Protein AF-A0A812REF0-F1 (afdb_monomer_lite)

Foldseek 3Di:
DDDDDDDDDDDPPPPPCPWDWDKDWDQPPPPPDDDDDDDDDDDDDPDDDDTFTDTFTEFEFEPPDDQDFLVVDDVVVLVVQVVQCVVLPFDQPCAPHPLAHHSSVVVCCVQPVQQWAWEQRVNSAIAIEGEKEFEFEWEQAPNFIWTKFFQWKAFLVRDIDGDGGGQMDIWHFQDPDSCSYYNDPPQPSQDQPRPRTDHPVVCVLVSCRRAVVARSVLCVVQKDWPVVPWDWDKDWQDQDPNRGPHGYIYIYTYTYIYGNDQPDPSNVSCPGPNQDKHKYWYNQDDPVCSPPPDGGRHPTMMTIMTIGGPVVCCVVVCPPPPPPPDDDDDDDDDDDDDDDDDDDPPPDRDDADPQPPLLVVLLPPPPDDDDDDDDDDDDDDPDPVVCVSCVVPDQPVVLVVVCVVCLQPLPCAVVNLSVSVSSDSVLSVLVHPPQQADPVRDRSRVVSRVVVVVSLLVSLVSHVVPQSVQCVPQNAAPVRHRDDPVCVVVCVCVVTRDPDPDDDDDDDDDDDDVPPPDPPPDD

pLDDT: mean 76.25, std 24.51, range [21.83, 98.5]

Radius of gyration: 28.94 Å; chains: 1; bounding box: 82×96×72 Å

Secondary structure (DSSP, 8-state):
--------------------EEEEEE--TTS-------------PPPP-PPEEEEEEEEEEP-SS----GGGS-HHHHHHHHHHHHHTT---TTTTSTTPPPHHHHHHHHHTS---EEE-TTSS--EEEEEEEEEEEEEEETTEEEEEEEEEEEETTS-EEEEEEPPEEEPPB--SSS--EES-TTS-TT-TT-TTB--HHHHHHHHHHHHH---HHHHGGGEEE-GGG-EEEEEEEEE-TTSTT-EEEEEEEEEEEEES-TTSGGGGGGTTTTT--EEEEETT--TTGGGSSSPPPTT-EEEEEEEEEHHHHHHHH------------------PPPP-----TTS---PPS---HHHHHHHHTTS--------------S-HHHHHHHTT----HHHHHHHHHHTT-TT--HHHHHHHGGG-GGGGGGGSTT----TTSS-HHHHHHHHHHHHHHHHHHTTIIIIIHHHHHH-B-TTSPBPPHHHHHSSGGGTS----------S-----SSS-S--TT--

Sequence (523 aa):
MGAAQACCQGGSQRLVLQSTSLLYLDRDVENDRGSAKPSSRDSSTPRIVSGKLRGVPILRIPSSAYPWTASSIERSEVDEFKHMLGSHGIDTTCWGSQGAKAVEQLFWEIFYQHGSILTGIGTGKLKRVTRILKLRILAEINGIDHVMVSRLQFMHDGQQIQRQQLPLRRLCWKMPSDNALLQSCEINLCDENNEYAESWKSCWPSVLEDRLGICSSAFQHQLDEVTSAYSYHTEDNVHSEGYPGLKTLYCVHQVTFRVTNPAHSKVACIGLPLGQDFATANDNFCLERFHSKDALPIGSQLNVWSWAPLSEFNKVYVKPSFSETTTKKEKSPGREEPVPQCVEDELMMRKRVPISASMSKLASMDNVAHATSGKTPKKTAPNAKLRRVLSSKRTDWRTVRKIASNMLDKNYTLSQFMQDLAAFPELSLYLRDGVVETGSGRTADDEYQRTICAFFAIYWLMRLDIDGRQGFCFGTDETWTALKESAVQDGQALRVQPLSFRLRLRGFSFVGCFCRFTLARFW

Structure (mmCIF, N/CA/C/O backbone):
data_AF-A0A812REF0-F1
#
_entry.id   AF-A0A812REF0-F1
#
loop_
_atom_site.group_PDB
_atom_site.id
_atom_site.type_symbol
_atom_site.label_atom_id
_atom_site.label_alt_id
_atom_site.label_comp_id
_atom_site.label_asym_id
_atom_site.label_entity_id
_atom_site.label_seq_id
_atom_site.pdbx_PDB_ins_code
_atom_site.Cartn_x
_atom_site.Cartn_y
_atom_site.Cartn_z
_atom_site.occupancy
_atom_site.B_iso_or_equiv
_atom_site.auth_seq_id
_atom_site.auth_comp_id
_atom_site.auth_asym_id
_atom_site.auth_atom_id
_atom_site.pdbx_PDB_model_num
ATOM 1 N N . MET A 1 1 ? 20.238 48.174 15.871 1.00 39.31 1 MET A N 1
ATOM 2 C CA . MET A 1 1 ? 21.072 47.817 14.702 1.00 39.31 1 MET A CA 1
ATOM 3 C C . MET A 1 1 ? 21.998 46.692 15.120 1.00 39.31 1 MET A C 1
ATOM 5 O O . MET A 1 1 ? 22.722 46.869 16.086 1.00 39.31 1 MET A O 1
ATOM 9 N N . GLY A 1 2 ? 21.921 45.543 14.455 1.00 30.89 2 GLY A N 1
ATOM 10 C CA . GLY A 1 2 ? 22.725 44.364 14.783 1.00 30.89 2 GLY A CA 1
ATOM 11 C C . GLY A 1 2 ? 22.116 43.116 14.159 1.00 30.89 2 GLY A C 1
ATOM 12 O O . GLY A 1 2 ? 21.505 42.315 14.854 1.00 30.89 2 GLY A O 1
ATOM 13 N N . ALA A 1 3 ? 22.204 43.015 12.831 1.00 31.20 3 ALA A N 1
ATOM 14 C CA . ALA A 1 3 ? 21.784 41.842 12.078 1.00 31.20 3 ALA A CA 1
ATOM 15 C C . ALA A 1 3 ? 22.873 40.765 12.178 1.00 31.20 3 ALA A C 1
ATOM 17 O O . ALA A 1 3 ? 24.008 40.996 11.764 1.00 31.20 3 ALA A O 1
ATOM 18 N N . ALA A 1 4 ? 22.529 39.597 12.719 1.00 27.97 4 ALA A N 1
ATOM 19 C CA . ALA A 1 4 ? 23.361 38.405 12.635 1.00 27.97 4 ALA A CA 1
ATOM 20 C C . ALA A 1 4 ? 22.969 37.631 11.370 1.00 27.97 4 ALA A C 1
ATOM 22 O O . ALA A 1 4 ? 21.897 37.037 11.275 1.00 27.97 4 ALA A O 1
ATOM 23 N N . GLN A 1 5 ? 23.847 37.709 10.378 1.00 28.56 5 GLN A N 1
ATOM 24 C CA . GLN A 1 5 ? 23.762 37.044 9.089 1.00 28.56 5 GLN A CA 1
ATOM 25 C C . GLN A 1 5 ? 24.287 35.610 9.247 1.00 28.56 5 GLN A C 1
ATOM 27 O O . GLN A 1 5 ? 25.490 35.392 9.380 1.00 28.56 5 GLN A O 1
ATOM 32 N N . ALA A 1 6 ? 23.389 34.624 9.269 1.00 26.97 6 ALA A N 1
ATOM 33 C CA . ALA A 1 6 ? 23.764 33.214 9.230 1.00 26.97 6 ALA A CA 1
ATOM 34 C C . ALA A 1 6 ? 24.031 32.801 7.773 1.00 26.97 6 ALA A C 1
ATOM 36 O O . ALA A 1 6 ? 23.111 32.609 6.980 1.00 26.97 6 ALA A O 1
ATOM 37 N N . CYS A 1 7 ? 25.311 32.701 7.414 1.00 25.09 7 CYS A N 1
ATOM 38 C CA . CYS A 1 7 ? 25.769 32.129 6.152 1.00 25.09 7 CYS A CA 1
ATOM 39 C C . CYS A 1 7 ? 25.467 30.623 6.098 1.00 25.09 7 CYS A C 1
ATOM 41 O O . CYS A 1 7 ? 26.080 29.833 6.815 1.00 25.09 7 CYS A O 1
ATOM 43 N N . CYS A 1 8 ? 24.584 30.214 5.186 1.00 26.09 8 CYS A N 1
ATOM 44 C CA . CYS A 1 8 ? 24.478 28.831 4.732 1.00 26.09 8 CYS A CA 1
ATOM 45 C C . CYS A 1 8 ? 25.710 28.486 3.880 1.00 26.09 8 CYS A C 1
ATOM 47 O O . CYS A 1 8 ? 25.765 28.816 2.696 1.00 26.09 8 CYS A O 1
ATOM 49 N N . GLN A 1 9 ? 26.711 27.826 4.465 1.00 26.27 9 GLN A N 1
ATOM 50 C CA . GLN A 1 9 ? 27.758 27.176 3.679 1.00 26.27 9 GLN A CA 1
ATOM 51 C C . GLN A 1 9 ? 27.232 25.841 3.144 1.00 26.27 9 GLN A C 1
ATOM 53 O O . GLN A 1 9 ? 26.911 24.925 3.899 1.00 26.27 9 GLN A O 1
ATOM 58 N N . GLY A 1 10 ? 27.127 25.757 1.816 1.00 32.31 10 GLY A N 1
ATOM 59 C CA . GLY A 1 10 ? 26.766 24.550 1.084 1.00 32.31 10 GLY A CA 1
ATOM 60 C C . GLY A 1 10 ? 27.848 23.481 1.208 1.00 32.31 10 GLY A C 1
ATOM 61 O O . GLY A 1 10 ? 28.825 23.477 0.464 1.00 32.31 10 GLY A O 1
ATOM 62 N N . GLY A 1 11 ? 27.649 22.549 2.137 1.00 23.67 11 GLY A N 1
ATOM 63 C CA . GLY A 1 11 ? 28.345 21.271 2.148 1.00 23.67 11 GLY A CA 1
ATOM 64 C C . GLY A 1 11 ? 27.686 20.323 1.150 1.00 23.67 11 GLY A C 1
ATOM 65 O O . GLY A 1 11 ? 26.557 19.885 1.356 1.00 23.67 11 GLY A O 1
ATOM 66 N N . SER A 1 12 ? 28.391 19.998 0.068 1.00 25.66 12 SER A N 1
ATOM 67 C CA . SER A 1 12 ? 28.023 18.925 -0.857 1.00 25.66 12 SER A CA 1
ATOM 68 C C . SER A 1 12 ? 28.034 17.586 -0.110 1.00 25.66 12 SER A C 1
ATOM 70 O O . SER A 1 12 ? 29.068 16.921 -0.027 1.00 25.66 12 SER A O 1
ATOM 72 N N . GLN A 1 13 ? 26.892 17.185 0.454 1.00 23.41 13 GLN A N 1
ATOM 73 C CA . GLN A 1 13 ? 26.722 15.855 1.030 1.00 23.41 13 GLN A CA 1
ATOM 74 C C . GLN A 1 13 ? 26.794 14.817 -0.089 1.00 23.41 13 GLN A C 1
ATOM 76 O O . GLN A 1 13 ? 25.885 14.655 -0.902 1.00 23.41 13 GLN A O 1
ATOM 81 N N . ARG A 1 14 ? 27.914 14.101 -0.133 1.00 22.38 14 ARG A N 1
ATOM 82 C CA . ARG A 1 14 ? 28.074 12.902 -0.947 1.00 22.38 14 ARG A CA 1
ATOM 83 C C . ARG A 1 14 ? 27.272 11.788 -0.268 1.00 22.38 14 ARG A C 1
ATOM 85 O O . ARG A 1 14 ? 27.778 11.120 0.627 1.00 22.38 14 ARG A O 1
ATOM 92 N N . LEU A 1 15 ? 26.009 11.629 -0.666 1.00 24.67 15 LEU A N 1
ATOM 93 C CA . LEU A 1 15 ? 25.162 10.492 -0.295 1.00 24.67 15 LEU A CA 1
ATOM 94 C C . LEU A 1 15 ? 25.848 9.195 -0.745 1.00 24.67 15 LEU A C 1
ATOM 96 O O . LEU A 1 15 ? 25.851 8.850 -1.927 1.00 24.67 15 LEU A O 1
ATOM 100 N N . VAL A 1 16 ? 26.464 8.478 0.194 1.00 21.83 16 VAL A N 1
ATOM 101 C CA . VAL A 1 16 ? 26.951 7.116 -0.038 1.00 21.83 16 VAL A CA 1
ATOM 102 C C . VAL A 1 16 ? 25.740 6.189 0.037 1.00 21.83 16 VAL A C 1
ATOM 104 O O . VAL A 1 16 ? 25.384 5.678 1.094 1.00 21.83 16 VAL A O 1
ATOM 107 N N . LEU A 1 17 ? 25.072 6.008 -1.103 1.00 30.80 17 LEU A N 1
ATOM 108 C CA . LEU A 1 17 ? 24.028 5.003 -1.294 1.00 30.80 17 LEU A CA 1
ATOM 109 C C . LEU A 1 17 ? 24.651 3.602 -1.186 1.00 30.80 17 LEU A C 1
ATOM 111 O O . LEU A 1 17 ? 25.150 3.052 -2.167 1.00 30.80 17 LEU A O 1
ATOM 115 N N . GLN A 1 18 ? 24.617 3.002 0.005 1.00 35.00 18 GLN A N 1
ATOM 116 C CA . GLN A 1 18 ? 24.782 1.555 0.148 1.00 35.00 18 GLN A CA 1
ATOM 117 C C . GLN A 1 18 ? 23.516 0.893 -0.417 1.00 35.00 18 GLN A C 1
ATOM 119 O O . GLN A 1 18 ? 22.504 0.748 0.265 1.00 35.00 18 GLN A O 1
ATOM 124 N N . SER A 1 19 ? 23.532 0.605 -1.722 1.00 47.44 19 SER A N 1
ATOM 125 C CA . SER A 1 19 ? 22.361 0.133 -2.463 1.00 47.44 19 SER A CA 1
ATOM 126 C C . SER A 1 19 ? 21.932 -1.255 -1.978 1.00 47.44 19 SER A C 1
ATOM 128 O O . SER A 1 19 ? 22.518 -2.273 -2.342 1.00 47.44 19 SER A O 1
ATOM 130 N N . THR A 1 20 ? 20.883 -1.290 -1.159 1.00 70.06 20 THR A N 1
ATOM 131 C CA . THR A 1 20 ? 20.087 -2.494 -0.923 1.00 70.06 20 THR A CA 1
ATOM 132 C C . THR A 1 20 ? 19.008 -2.516 -2.001 1.00 70.06 20 THR A C 1
ATOM 134 O O . THR A 1 20 ? 18.123 -1.666 -2.034 1.00 70.06 20 THR A O 1
ATOM 137 N N . SER A 1 21 ? 19.136 -3.423 -2.967 1.00 76.81 21 SER A N 1
ATOM 138 C CA . SER A 1 21 ? 18.100 -3.648 -3.980 1.00 76.81 21 SER A CA 1
ATOM 139 C C . SER A 1 21 ? 17.162 -4.746 -3.490 1.00 76.81 21 SER A C 1
ATOM 141 O O . SER A 1 21 ? 17.626 -5.797 -3.048 1.00 76.81 21 SER A O 1
ATOM 143 N N . LEU A 1 22 ? 15.852 -4.525 -3.587 1.00 79.50 22 LEU A N 1
ATOM 144 C CA . LEU A 1 22 ? 14.854 -5.566 -3.367 1.00 79.50 22 LEU A CA 1
ATOM 145 C C . LEU A 1 22 ? 14.732 -6.399 -4.642 1.00 79.50 22 LEU A C 1
ATOM 147 O O . LEU A 1 22 ? 14.420 -5.857 -5.698 1.00 79.50 22 LEU A O 1
ATOM 151 N N . LEU A 1 23 ? 14.954 -7.707 -4.558 1.00 70.94 23 LEU A N 1
ATOM 152 C CA . LEU A 1 23 ? 14.609 -8.625 -5.641 1.00 70.94 23 LEU A CA 1
ATOM 153 C C . LEU A 1 23 ? 13.215 -9.184 -5.369 1.00 70.94 23 LEU A C 1
ATOM 155 O O . LEU A 1 23 ? 13.012 -9.851 -4.357 1.00 70.94 23 LEU A O 1
ATOM 159 N N . TYR A 1 24 ? 12.265 -8.940 -6.269 1.00 63.62 24 TYR A N 1
ATOM 160 C CA . TYR A 1 24 ? 10.965 -9.606 -6.220 1.00 63.62 24 TYR A CA 1
ATOM 161 C C . TYR A 1 24 ? 10.553 -10.120 -7.605 1.00 63.62 24 TYR A C 1
ATOM 163 O O . TYR A 1 24 ? 11.011 -9.637 -8.644 1.00 63.62 24 TYR A O 1
ATOM 171 N N . LEU A 1 25 ? 9.701 -11.146 -7.616 1.00 54.59 25 LEU A N 1
ATOM 172 C CA . LEU A 1 25 ? 9.142 -11.739 -8.832 1.00 54.59 25 LEU A CA 1
ATOM 173 C C . LEU A 1 25 ? 7.938 -10.923 -9.299 1.00 54.59 25 LEU A C 1
ATOM 175 O O . LEU A 1 25 ? 6.906 -10.907 -8.627 1.00 54.59 25 LEU A O 1
ATOM 179 N N . ASP A 1 26 ? 8.071 -10.253 -10.442 1.00 48.12 26 ASP A N 1
ATOM 180 C CA . ASP A 1 26 ? 6.970 -9.524 -11.062 1.00 48.12 26 ASP A CA 1
ATOM 181 C C . ASP A 1 26 ? 6.083 -10.480 -11.879 1.00 48.12 26 ASP A C 1
ATOM 183 O O . ASP A 1 26 ? 6.578 -11.216 -12.740 1.00 48.12 26 ASP A O 1
ATOM 187 N N . ARG A 1 27 ? 4.776 -10.506 -11.585 1.00 54.56 27 ARG A N 1
ATOM 188 C CA . ARG A 1 27 ? 3.815 -11.474 -12.149 1.00 54.56 27 ARG A CA 1
ATOM 189 C C . ARG A 1 27 ? 2.937 -10.894 -13.278 1.00 54.56 27 ARG A C 1
ATOM 191 O O . ARG A 1 27 ? 2.352 -11.683 -14.025 1.00 54.56 27 ARG A O 1
ATOM 198 N N . ASP A 1 28 ? 2.926 -9.571 -13.481 1.00 46.94 28 ASP A N 1
ATOM 199 C CA . ASP A 1 28 ? 1.846 -8.857 -14.199 1.00 46.94 28 ASP A CA 1
ATOM 200 C C . ASP A 1 28 ? 2.117 -8.487 -15.679 1.00 46.94 28 ASP A C 1
ATOM 202 O O . ASP A 1 28 ? 1.300 -7.820 -16.305 1.00 46.94 28 ASP A O 1
ATOM 206 N N . VAL A 1 29 ? 3.213 -8.931 -16.307 1.00 47.22 29 VAL A N 1
ATOM 207 C CA . VAL A 1 29 ? 3.629 -8.447 -17.654 1.00 47.22 29 VAL A CA 1
ATOM 208 C C . VAL A 1 29 ? 2.814 -9.031 -18.838 1.00 47.22 29 VAL A C 1
ATOM 210 O O . VAL A 1 29 ? 3.361 -9.238 -19.913 1.00 47.22 29 VAL A O 1
ATOM 213 N N . GLU A 1 30 ? 1.516 -9.331 -18.709 1.00 46.62 30 GLU A N 1
ATOM 214 C CA . GLU A 1 30 ? 0.790 -10.032 -19.795 1.00 46.62 30 GLU A CA 1
ATOM 215 C C . GLU A 1 30 ? -0.601 -9.563 -20.221 1.00 46.62 30 GLU A C 1
ATOM 217 O O . GLU A 1 30 ? -1.124 -10.120 -21.185 1.00 46.62 30 GLU A O 1
ATOM 222 N N . ASN A 1 31 ? -1.182 -8.516 -19.637 1.00 42.97 31 ASN A N 1
ATOM 223 C CA . ASN A 1 31 ? -2.514 -8.074 -20.076 1.00 42.97 31 ASN A CA 1
ATOM 224 C C . ASN A 1 31 ? -2.532 -7.076 -21.252 1.00 42.97 31 ASN A C 1
ATOM 226 O O . ASN A 1 31 ? -3.613 -6.709 -21.702 1.00 42.97 31 ASN A O 1
ATOM 230 N N . ASP A 1 32 ? -1.385 -6.704 -21.831 1.00 39.94 32 ASP A N 1
ATOM 231 C CA . ASP A 1 32 ? -1.312 -5.634 -22.844 1.00 39.94 32 ASP A CA 1
ATOM 232 C C . ASP A 1 32 ? -1.279 -6.122 -24.313 1.00 39.94 32 ASP A C 1
ATOM 234 O O . ASP A 1 32 ? -0.582 -5.593 -25.177 1.00 39.94 32 ASP A O 1
ATOM 238 N N . ARG A 1 33 ? -2.024 -7.188 -24.637 1.00 41.53 33 ARG A N 1
ATOM 239 C CA . ARG A 1 33 ? -2.253 -7.602 -26.038 1.00 41.53 33 ARG A CA 1
ATOM 240 C C . ARG A 1 33 ? -3.740 -7.712 -26.349 1.00 41.53 33 ARG A C 1
ATOM 242 O O . ARG A 1 33 ? -4.266 -8.795 -26.590 1.00 41.53 33 ARG A O 1
ATOM 249 N N . GLY A 1 34 ? -4.410 -6.562 -26.372 1.00 42.88 34 GLY A N 1
ATOM 250 C CA . GLY A 1 34 ? -5.770 -6.415 -26.882 1.00 42.88 34 GLY A CA 1
ATOM 251 C C . GLY A 1 34 ? -5.810 -5.885 -28.320 1.00 42.88 34 GLY A C 1
ATOM 252 O O . GLY A 1 34 ? -5.310 -4.805 -28.601 1.00 42.88 34 GLY A O 1
ATOM 253 N N . SER A 1 35 ? -6.511 -6.619 -29.192 1.00 41.16 35 SER A N 1
ATOM 254 C CA . SER A 1 35 ? -7.048 -6.201 -30.501 1.00 41.16 35 SER A CA 1
ATOM 255 C C . SER A 1 35 ? -6.135 -6.248 -31.742 1.00 41.16 35 SER A C 1
ATOM 257 O O . SER A 1 35 ? -5.965 -5.258 -32.452 1.00 41.16 35 SER A O 1
ATOM 259 N N . ALA A 1 36 ? -5.714 -7.454 -32.132 1.00 38.53 36 ALA A N 1
ATOM 260 C CA . ALA A 1 36 ? -5.640 -7.809 -33.553 1.00 38.53 36 ALA A CA 1
ATOM 261 C C . ALA A 1 36 ? -6.643 -8.944 -33.826 1.00 38.53 36 ALA A C 1
ATOM 263 O O . ALA A 1 36 ? -6.625 -9.968 -33.142 1.00 38.53 36 ALA A O 1
ATOM 264 N N . LYS A 1 37 ? -7.563 -8.739 -34.780 1.00 43.19 37 LYS A N 1
ATOM 265 C CA . LYS A 1 37 ? -8.578 -9.730 -35.180 1.00 43.19 37 LYS A CA 1
ATOM 266 C C . LYS A 1 37 ? -7.909 -11.034 -35.656 1.00 43.19 37 LYS A C 1
ATOM 268 O O . LYS A 1 37 ? -6.933 -10.956 -36.401 1.00 43.19 37 LYS A O 1
ATOM 273 N N . PRO A 1 38 ? -8.441 -12.219 -35.306 1.00 44.72 38 PRO A N 1
ATOM 274 C CA . PRO A 1 38 ? -7.864 -13.486 -35.731 1.00 44.72 38 PRO A CA 1
ATOM 275 C C . PRO A 1 38 ? -8.294 -13.824 -37.165 1.00 44.72 38 PRO A C 1
ATOM 277 O O . PRO A 1 38 ? -9.474 -14.059 -37.426 1.00 44.72 38 PRO A O 1
ATOM 280 N N . SER A 1 39 ? -7.338 -13.897 -38.094 1.00 41.16 39 SER A N 1
ATOM 281 C CA . SER A 1 39 ? -7.516 -14.622 -39.355 1.00 41.16 39 SER A CA 1
ATOM 282 C C . SER A 1 39 ? -7.018 -16.063 -39.195 1.00 41.16 39 SER A C 1
ATOM 284 O O . SER A 1 39 ? -5.837 -16.283 -38.956 1.00 41.16 39 SER A O 1
ATOM 286 N N . SER A 1 40 ? -7.965 -16.998 -39.307 1.00 53.09 40 SER A N 1
ATOM 287 C CA . SER A 1 40 ? -7.867 -18.435 -39.624 1.00 53.09 40 SER A CA 1
ATOM 288 C C . SER A 1 40 ? -6.744 -19.309 -39.030 1.00 53.09 40 SER A C 1
ATOM 290 O O . SER A 1 40 ? -5.580 -19.178 -39.384 1.00 53.09 40 SER A O 1
ATOM 292 N N . ARG A 1 41 ? -7.204 -20.312 -38.260 1.00 54.84 41 ARG A N 1
ATOM 293 C CA . ARG A 1 41 ? -6.767 -21.728 -38.182 1.00 54.84 41 ARG A CA 1
ATOM 294 C C . ARG A 1 41 ? -5.268 -22.026 -38.368 1.00 54.84 41 ARG A C 1
ATOM 296 O O . ARG A 1 41 ? -4.797 -22.081 -39.492 1.00 54.84 41 ARG A O 1
ATOM 303 N N . ASP A 1 42 ? -4.579 -22.348 -37.269 1.00 43.22 42 ASP A N 1
ATOM 304 C CA . ASP A 1 42 ? -4.114 -23.719 -36.973 1.00 43.22 42 ASP A CA 1
ATOM 305 C C . ASP A 1 42 ? -3.3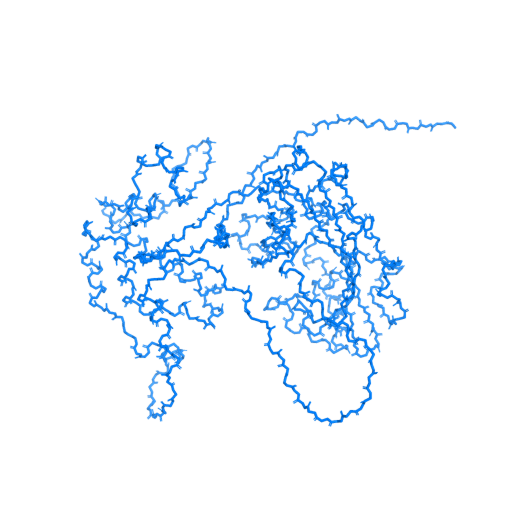10 -23.805 -35.654 1.00 43.22 42 ASP A C 1
ATOM 307 O O . ASP A 1 42 ? -2.609 -22.879 -35.258 1.00 43.22 42 ASP A O 1
ATOM 311 N N . SER A 1 43 ? -3.433 -24.959 -34.982 1.00 44.81 43 SER A N 1
ATOM 312 C CA . SER A 1 43 ? -2.634 -25.478 -33.848 1.00 44.81 43 SER A CA 1
ATOM 313 C C . SER A 1 43 ? -2.456 -24.595 -32.592 1.00 44.81 43 SER A C 1
ATOM 315 O O . SER A 1 43 ? -1.583 -23.736 -32.506 1.00 44.81 43 SER A O 1
ATOM 317 N N . SER A 1 44 ? -3.241 -24.878 -31.547 1.00 39.16 44 SER A N 1
ATOM 318 C CA . SER A 1 44 ? -3.151 -24.224 -30.235 1.00 39.16 44 SER A CA 1
ATOM 319 C C . SER A 1 44 ? -2.234 -24.983 -29.264 1.00 39.16 44 SER A C 1
ATOM 321 O O . SER A 1 44 ? -2.685 -25.872 -28.537 1.00 39.16 44 SER A O 1
ATOM 323 N N . THR A 1 45 ? -0.957 -24.610 -29.213 1.00 36.19 45 THR A N 1
ATOM 324 C CA . THR A 1 45 ? -0.044 -24.965 -28.112 1.00 36.19 45 THR A CA 1
ATOM 325 C C . THR A 1 45 ? -0.187 -23.919 -26.996 1.00 36.19 45 THR A C 1
ATOM 327 O O . THR A 1 45 ? -0.102 -22.723 -27.287 1.00 36.19 45 THR A O 1
ATOM 330 N N . PRO A 1 46 ? -0.410 -24.301 -25.724 1.00 33.84 46 PRO A N 1
ATOM 331 C CA . PRO A 1 46 ? -0.515 -23.334 -24.634 1.00 33.84 46 PRO A CA 1
ATOM 332 C C . PRO A 1 46 ? 0.850 -22.676 -24.380 1.00 33.84 46 PRO A C 1
ATOM 334 O O . PRO A 1 46 ? 1.824 -23.355 -24.060 1.00 33.84 46 PRO A O 1
ATOM 337 N N . ARG A 1 47 ? 0.931 -21.348 -24.537 1.00 32.19 47 ARG A N 1
ATOM 338 C CA . ARG A 1 47 ? 2.130 -20.566 -24.198 1.00 32.19 47 ARG A CA 1
ATOM 339 C C . ARG A 1 47 ? 2.314 -20.539 -22.679 1.00 32.19 47 ARG A C 1
ATOM 341 O O . ARG A 1 47 ? 1.432 -20.092 -21.953 1.00 32.19 47 ARG A O 1
ATOM 348 N N . ILE A 1 48 ? 3.460 -21.038 -22.221 1.00 38.44 48 ILE A N 1
ATOM 349 C CA . ILE A 1 48 ? 3.901 -21.008 -20.823 1.00 38.44 48 ILE A CA 1
ATOM 350 C C . ILE A 1 48 ? 4.510 -19.635 -20.539 1.00 38.44 48 ILE A C 1
ATOM 352 O O . ILE A 1 48 ? 5.274 -19.114 -21.347 1.00 38.44 48 ILE A O 1
ATOM 356 N N . VAL A 1 49 ? 4.187 -19.069 -19.380 1.00 37.84 49 VAL A N 1
ATOM 357 C CA . VAL A 1 49 ? 4.595 -17.716 -19.007 1.00 37.84 49 VAL A CA 1
ATOM 358 C C . VAL A 1 49 ? 5.607 -17.761 -17.871 1.00 37.84 49 VAL A C 1
ATOM 360 O O . VAL A 1 49 ? 5.290 -18.213 -16.772 1.00 37.84 49 VAL A O 1
ATOM 363 N N . SER A 1 50 ? 6.807 -17.243 -18.121 1.00 42.34 50 SER A N 1
ATOM 364 C CA . SER A 1 50 ? 7.864 -17.064 -17.124 1.00 42.34 50 SER A CA 1
ATOM 365 C C . SER A 1 50 ? 7.828 -15.635 -16.553 1.00 42.34 50 SER A C 1
ATOM 367 O O . SER A 1 50 ? 7.745 -14.659 -17.299 1.00 42.34 50 SER A O 1
ATOM 369 N N . GLY A 1 51 ? 7.829 -15.511 -15.220 1.00 43.66 51 GLY A N 1
ATOM 370 C CA . GLY A 1 51 ? 7.846 -14.228 -14.504 1.00 43.66 51 GLY A CA 1
ATOM 371 C C . GLY A 1 51 ? 9.270 -13.687 -14.346 1.00 43.66 51 GLY A C 1
ATOM 372 O O . GLY A 1 51 ? 10.192 -14.438 -14.040 1.00 43.66 51 GLY A O 1
ATOM 373 N N . LYS A 1 52 ? 9.462 -12.378 -14.535 1.00 55.56 52 LYS A N 1
ATOM 374 C CA . LYS A 1 52 ? 10.782 -11.728 -14.506 1.00 55.56 52 LYS A CA 1
ATOM 375 C C . LYS A 1 52 ? 11.127 -11.280 -13.081 1.00 55.56 52 LYS A C 1
ATOM 377 O O . LYS A 1 52 ? 10.367 -10.537 -12.462 1.00 55.56 52 LYS A O 1
ATOM 382 N N . LEU A 1 53 ? 12.289 -11.690 -12.566 1.00 54.72 53 LEU A N 1
ATOM 383 C CA . LEU A 1 53 ? 12.865 -11.110 -11.346 1.00 54.72 53 LEU A CA 1
ATOM 384 C C . LEU A 1 53 ? 13.293 -9.665 -11.628 1.00 54.72 53 LEU A C 1
ATOM 386 O O . LEU A 1 53 ? 14.077 -9.415 -12.547 1.00 54.72 53 LEU A O 1
ATOM 390 N N . ARG A 1 54 ? 12.777 -8.713 -10.848 1.00 71.44 54 ARG A N 1
ATOM 391 C CA . ARG A 1 54 ? 13.154 -7.297 -10.934 1.00 71.44 54 ARG A CA 1
ATOM 392 C C . ARG A 1 54 ? 13.920 -6.894 -9.682 1.00 71.44 54 ARG A C 1
ATOM 394 O O . ARG A 1 54 ? 13.477 -7.165 -8.569 1.00 71.44 54 ARG A O 1
ATOM 401 N N . GLY A 1 55 ? 15.073 -6.257 -9.883 1.00 82.94 55 GLY A N 1
ATOM 402 C CA . GLY A 1 55 ? 15.766 -5.513 -8.837 1.00 82.94 55 GLY A CA 1
ATOM 403 C C . GLY A 1 55 ? 15.157 -4.128 -8.731 1.00 82.94 55 GLY A C 1
ATOM 404 O O . GLY A 1 55 ? 15.080 -3.421 -9.732 1.00 82.94 55 GLY A O 1
ATOM 405 N N . VAL A 1 56 ? 14.713 -3.768 -7.535 1.00 89.38 56 VAL A N 1
ATOM 406 C CA . VAL A 1 56 ? 14.034 -2.508 -7.259 1.00 89.38 56 VAL A CA 1
ATOM 407 C C . VAL A 1 56 ? 14.844 -1.726 -6.227 1.00 89.38 56 VAL A C 1
ATOM 409 O O . VAL A 1 56 ? 15.118 -2.258 -5.146 1.00 89.38 56 VAL A O 1
ATOM 412 N N . PRO A 1 57 ? 15.283 -0.494 -6.546 1.00 92.25 57 PRO A N 1
ATOM 413 C CA . PRO A 1 57 ? 16.048 0.323 -5.614 1.00 92.25 57 PRO A CA 1
ATOM 414 C C . PRO A 1 57 ? 15.189 0.676 -4.398 1.00 92.25 57 PRO A C 1
ATOM 416 O O . PRO A 1 57 ? 14.019 1.019 -4.549 1.00 92.25 57 PRO A O 1
ATOM 419 N N . ILE A 1 58 ? 15.769 0.598 -3.198 1.00 92.88 58 ILE A N 1
ATOM 420 C CA . ILE A 1 58 ? 15.087 0.963 -1.952 1.00 92.88 58 ILE A CA 1
ATOM 421 C C . ILE A 1 58 ? 15.551 2.352 -1.506 1.00 92.88 58 ILE A C 1
ATOM 423 O O . ILE A 1 58 ? 16.726 2.560 -1.200 1.00 92.88 58 ILE A O 1
ATOM 427 N N . LEU A 1 59 ? 14.612 3.289 -1.425 1.00 92.56 59 LEU A N 1
ATOM 428 C CA . LEU A 1 59 ? 14.772 4.589 -0.790 1.00 92.56 59 LEU A CA 1
ATOM 429 C C . LEU A 1 59 ? 14.486 4.454 0.707 1.00 92.56 59 LEU A C 1
ATOM 431 O O . LEU A 1 59 ? 13.418 3.982 1.107 1.00 92.56 59 LEU A O 1
ATOM 435 N N . ARG A 1 60 ? 15.443 4.858 1.540 1.00 92.06 60 ARG A N 1
ATOM 436 C CA . ARG A 1 60 ? 15.252 4.919 2.991 1.00 92.06 60 ARG A CA 1
ATOM 437 C C . ARG A 1 60 ? 14.542 6.211 3.343 1.00 92.06 60 ARG A C 1
ATOM 439 O O . ARG A 1 60 ? 14.992 7.284 2.947 1.00 92.06 60 ARG A O 1
ATOM 446 N N . ILE A 1 61 ? 13.423 6.080 4.040 1.00 90.56 61 ILE A N 1
ATOM 447 C CA . ILE A 1 61 ? 12.661 7.215 4.536 1.00 90.56 61 ILE A CA 1
ATOM 448 C C . ILE A 1 61 ? 13.086 7.460 5.982 1.00 90.56 61 ILE A C 1
ATOM 450 O O . ILE A 1 61 ? 12.825 6.576 6.814 1.00 90.56 61 ILE A O 1
ATOM 454 N N . PRO A 1 62 ? 13.655 8.647 6.281 1.00 85.94 62 PRO A N 1
ATOM 455 C CA . PRO A 1 62 ? 13.889 9.082 7.644 1.00 85.94 62 PRO A CA 1
ATOM 456 C C . PRO A 1 62 ? 12.613 8.902 8.455 1.00 85.94 62 PRO A C 1
ATOM 458 O O . PRO A 1 62 ? 11.572 9.449 8.087 1.00 85.94 62 PRO A O 1
ATOM 461 N N . SER A 1 63 ? 12.653 8.117 9.529 1.00 73.50 63 SER A N 1
ATOM 462 C CA . SER A 1 63 ? 11.483 8.019 10.405 1.00 73.50 63 SER A CA 1
ATOM 463 C C . SER A 1 63 ? 11.279 9.377 11.076 1.00 73.50 63 SER A C 1
ATOM 465 O O . SER A 1 63 ? 11.982 9.707 12.027 1.00 73.50 63 SER A O 1
ATOM 467 N N . SER A 1 64 ? 10.332 10.177 10.575 1.00 63.84 64 SER A N 1
ATOM 468 C CA . SER A 1 64 ? 9.991 11.488 11.149 1.00 63.84 64 SER A CA 1
ATOM 469 C C . SER A 1 64 ? 9.410 11.364 12.562 1.00 63.84 64 SER A C 1
ATOM 471 O O . SER A 1 64 ? 9.490 12.297 13.357 1.00 63.84 64 SER A O 1
ATOM 473 N N . ALA A 1 65 ? 8.891 10.183 12.906 1.00 56.84 65 ALA A N 1
ATOM 474 C CA . ALA A 1 65 ? 8.435 9.843 14.241 1.00 56.84 65 ALA A CA 1
ATOM 475 C C . ALA A 1 65 ? 9.505 9.053 15.006 1.00 56.84 65 ALA A C 1
ATOM 477 O O . ALA A 1 65 ? 10.099 8.107 14.473 1.00 56.84 65 ALA A O 1
ATOM 478 N N . TYR A 1 66 ? 9.689 9.405 16.282 1.00 60.38 66 TYR A N 1
ATOM 479 C CA . TYR A 1 66 ? 10.375 8.565 17.261 1.00 60.38 66 TYR A CA 1
ATOM 480 C C . TYR A 1 66 ? 9.881 7.113 17.124 1.00 60.38 66 TYR A C 1
ATOM 482 O O . TYR A 1 66 ? 8.675 6.907 16.968 1.00 60.38 66 TYR A O 1
ATOM 490 N N . PRO A 1 67 ? 10.764 6.100 17.137 1.00 62.38 67 PRO A N 1
ATOM 491 C CA . PRO A 1 67 ? 10.356 4.703 17.087 1.00 62.38 67 PRO A CA 1
ATOM 492 C C . PRO A 1 67 ? 9.581 4.357 18.364 1.00 62.38 67 PRO A C 1
ATOM 494 O O . PRO A 1 67 ? 10.157 3.934 19.363 1.00 62.38 67 PRO A O 1
ATOM 497 N N . TRP A 1 68 ? 8.267 4.564 18.340 1.00 66.31 68 TRP A N 1
ATOM 498 C CA . TRP A 1 68 ? 7.376 4.155 19.415 1.00 66.31 68 TRP A CA 1
ATOM 499 C C . TRP A 1 68 ? 7.293 2.632 19.405 1.00 66.31 68 TRP A C 1
ATOM 501 O O . TRP A 1 68 ? 6.866 2.007 18.432 1.00 66.31 68 TRP A O 1
ATOM 511 N N . THR A 1 69 ? 7.743 2.014 20.490 1.00 67.00 69 THR A N 1
ATOM 512 C CA . THR A 1 69 ? 7.521 0.592 20.736 1.00 67.00 69 THR A CA 1
ATOM 513 C C . THR A 1 69 ? 6.185 0.432 21.450 1.00 67.00 69 THR A C 1
ATOM 515 O O . THR A 1 69 ? 5.834 1.253 22.293 1.00 67.00 69 THR A O 1
ATOM 518 N N . ALA A 1 70 ? 5.435 -0.635 21.164 1.00 66.25 70 ALA A N 1
ATOM 519 C CA . ALA A 1 70 ? 4.160 -0.913 21.842 1.00 66.25 70 ALA A CA 1
ATOM 520 C C . ALA A 1 70 ? 4.280 -0.902 23.381 1.00 66.25 70 ALA A C 1
ATOM 522 O O . ALA A 1 70 ? 3.321 -0.614 24.083 1.00 66.25 70 ALA A O 1
ATOM 523 N N . SER A 1 71 ? 5.478 -1.172 23.907 1.00 72.19 71 SER A N 1
ATOM 524 C CA . SER A 1 71 ? 5.803 -1.132 25.334 1.00 72.19 71 SER A CA 1
ATOM 525 C C . SER A 1 71 ? 5.835 0.264 25.963 1.00 72.19 71 SER A C 1
ATOM 527 O O . SER A 1 71 ? 5.937 0.351 27.180 1.00 72.19 71 SER A O 1
ATOM 529 N N . SER A 1 72 ? 5.817 1.334 25.166 1.00 80.25 72 SER A N 1
ATOM 530 C CA . SER A 1 72 ? 5.870 2.718 25.664 1.00 80.25 72 SER A CA 1
ATOM 531 C C . SER A 1 72 ? 4.498 3.324 25.961 1.00 80.25 72 SER A C 1
ATOM 533 O O . SER A 1 72 ? 4.436 4.373 26.591 1.00 80.25 72 SER A O 1
ATOM 535 N N . ILE A 1 73 ? 3.416 2.665 25.539 1.00 84.31 73 ILE A N 1
ATOM 536 C CA . ILE A 1 73 ? 2.053 3.101 25.838 1.00 84.31 73 ILE A CA 1
ATOM 537 C C . ILE A 1 73 ? 1.672 2.570 27.222 1.00 84.31 73 ILE A C 1
ATOM 539 O O . ILE A 1 73 ? 1.847 1.377 27.503 1.00 84.31 73 ILE A O 1
ATOM 543 N N . GLU A 1 74 ? 1.163 3.442 28.091 1.00 91.12 74 GLU A N 1
ATOM 544 C CA . GLU A 1 74 ? 0.721 3.032 29.417 1.00 91.12 74 GLU A CA 1
ATOM 545 C C . GLU A 1 74 ? -0.505 2.114 29.288 1.00 91.12 74 GLU A C 1
ATOM 547 O O . GLU A 1 74 ? -1.517 2.462 28.680 1.00 91.12 74 GLU A O 1
ATOM 552 N N . ARG A 1 75 ? -0.414 0.892 29.829 1.00 93.69 75 ARG A N 1
ATOM 553 C CA . ARG A 1 75 ? -1.489 -0.109 29.683 1.00 93.69 75 ARG A CA 1
ATOM 554 C C . ARG A 1 75 ? -2.805 0.354 30.309 1.00 93.69 75 ARG A C 1
ATOM 556 O O . ARG A 1 75 ? -3.858 0.036 29.776 1.00 93.69 75 ARG A O 1
ATOM 563 N N . SER A 1 76 ? -2.725 1.114 31.399 1.00 94.88 76 SER A N 1
ATOM 564 C CA . SER A 1 76 ? -3.870 1.712 32.093 1.00 94.88 76 SER A CA 1
ATOM 565 C C . SER A 1 76 ? -4.694 2.611 31.164 1.00 94.88 76 SER A C 1
ATOM 567 O O . SER A 1 76 ? -5.910 2.453 31.100 1.00 94.88 76 SER A O 1
ATOM 569 N N . GLU A 1 77 ? -4.045 3.488 30.394 1.00 93.75 77 GLU A N 1
ATOM 570 C CA . GLU A 1 77 ? -4.708 4.396 29.449 1.00 93.75 77 GLU A CA 1
ATOM 571 C C . GLU A 1 77 ? -5.382 3.629 28.304 1.00 93.75 77 GLU A C 1
ATOM 573 O O . GLU A 1 77 ? -6.505 3.938 27.903 1.00 93.75 77 GLU A O 1
ATOM 578 N N . VAL A 1 78 ? -4.724 2.581 27.796 1.00 94.94 78 VAL A N 1
ATOM 579 C CA . VAL A 1 78 ? -5.299 1.712 26.758 1.00 94.94 78 VAL A CA 1
ATOM 580 C C . VAL A 1 78 ? -6.500 0.936 27.293 1.00 94.94 78 VAL A C 1
ATOM 582 O O . VAL A 1 78 ? -7.497 0.799 26.583 1.00 94.94 78 VAL A O 1
ATOM 585 N N . ASP A 1 79 ? -6.431 0.438 28.527 1.00 96.00 79 ASP A N 1
ATOM 586 C CA . ASP A 1 79 ? -7.528 -0.285 29.169 1.00 96.00 79 ASP A CA 1
ATOM 587 C C . ASP A 1 79 ? -8.730 0.638 29.425 1.00 96.00 79 ASP A C 1
ATOM 589 O O . ASP A 1 79 ? -9.872 0.255 29.150 1.00 96.00 79 ASP A O 1
ATOM 593 N N . GLU A 1 80 ? -8.493 1.878 29.863 1.00 95.75 80 GLU A N 1
ATOM 594 C CA . GLU A 1 80 ? -9.534 2.903 29.995 1.00 95.75 80 GLU A CA 1
ATOM 595 C C . GLU A 1 80 ? -10.156 3.241 28.635 1.00 95.75 80 GLU A C 1
ATOM 597 O O . GLU A 1 80 ? -11.383 3.261 28.488 1.00 95.75 80 GLU A O 1
ATOM 602 N N . PHE A 1 81 ? -9.329 3.420 27.604 1.00 96.06 81 PHE A N 1
ATOM 603 C CA . PHE A 1 81 ? -9.794 3.655 26.243 1.00 96.06 81 PHE A CA 1
ATOM 604 C C . PHE A 1 81 ? -10.629 2.484 25.710 1.00 96.06 81 PHE A C 1
ATOM 606 O O . PHE A 1 81 ? -11.693 2.684 25.120 1.00 96.06 81 PHE A O 1
ATOM 613 N N . LYS A 1 82 ? -10.203 1.244 25.965 1.00 96.81 82 LYS A N 1
ATOM 614 C CA . LYS A 1 82 ? -10.946 0.030 25.610 1.00 96.81 82 LYS A CA 1
ATOM 615 C C . LYS A 1 82 ? -12.290 -0.039 26.333 1.00 96.81 82 LYS A C 1
ATOM 617 O O . LYS A 1 82 ? -13.299 -0.376 25.710 1.00 96.81 82 LYS A O 1
ATOM 622 N N . HIS A 1 83 ? -12.322 0.308 27.618 1.00 95.94 83 HIS A N 1
ATOM 623 C CA . HIS A 1 83 ? -13.556 0.403 28.392 1.00 95.94 83 HIS A CA 1
ATOM 624 C C . HIS A 1 83 ? -14.495 1.481 27.824 1.00 95.94 83 HIS A C 1
ATOM 626 O O . HIS A 1 83 ? -15.693 1.236 27.683 1.00 95.94 83 HIS A O 1
ATOM 632 N N . MET A 1 84 ? -13.957 2.634 27.414 1.00 95.12 84 MET A N 1
ATOM 633 C CA . MET A 1 84 ? -14.715 3.703 26.757 1.00 95.12 84 MET A CA 1
ATOM 634 C C . MET A 1 84 ? -15.327 3.251 25.422 1.00 95.12 84 MET A C 1
ATOM 636 O O . MET A 1 84 ? -16.501 3.517 25.168 1.00 95.12 84 MET A O 1
ATOM 640 N N . LEU A 1 85 ? -14.586 2.511 24.592 1.00 95.75 85 LEU A N 1
ATOM 641 C CA . LEU A 1 85 ? -15.130 1.922 23.361 1.00 95.75 85 LEU A CA 1
ATOM 642 C C . LEU A 1 85 ? -16.274 0.939 23.668 1.00 95.75 85 LEU A C 1
ATOM 644 O O . LEU A 1 85 ? -17.335 0.999 23.039 1.00 95.75 85 LEU A O 1
ATOM 648 N N . GLY A 1 86 ? -16.085 0.074 24.671 1.00 95.38 86 GLY A N 1
ATOM 649 C CA . GLY A 1 86 ? -17.082 -0.909 25.097 1.00 95.38 86 GLY A CA 1
ATOM 650 C C . GLY A 1 86 ? -18.364 -0.279 25.646 1.00 95.38 86 GLY A C 1
ATOM 651 O O . GLY A 1 86 ? -19.459 -0.732 25.310 1.00 95.38 86 GLY A O 1
ATOM 652 N N . SER A 1 87 ? -18.259 0.809 26.418 1.00 94.25 87 SER A N 1
ATOM 653 C CA . SER A 1 87 ? -19.427 1.525 26.955 1.00 94.25 87 SER A CA 1
ATOM 654 C C . SER A 1 87 ? -20.290 2.179 25.868 1.00 94.25 87 SER A C 1
ATOM 656 O O . SER A 1 87 ? -21.478 2.411 26.085 1.00 94.25 87 SER A O 1
ATOM 658 N N . HIS A 1 88 ? -19.728 2.394 24.675 1.00 94.31 88 HIS A N 1
ATOM 659 C CA . HIS A 1 88 ? -20.434 2.880 23.487 1.00 94.31 88 HIS A CA 1
ATOM 660 C C . HIS A 1 88 ? -20.802 1.757 22.499 1.00 94.31 88 HIS A C 1
ATOM 662 O O . HIS A 1 88 ? -21.130 2.026 21.341 1.00 94.31 88 HIS A O 1
ATOM 668 N N . GLY A 1 89 ? -20.755 0.496 22.940 1.00 94.31 89 GLY A N 1
ATOM 669 C CA . GLY A 1 89 ? -21.207 -0.657 22.162 1.00 94.31 89 GLY A CA 1
ATOM 670 C C . GLY A 1 89 ? -20.240 -1.123 21.071 1.00 94.31 89 GLY A C 1
ATOM 671 O O . GLY A 1 89 ? -20.662 -1.849 20.171 1.00 94.31 89 GLY A O 1
ATOM 672 N N . ILE A 1 90 ? -18.965 -0.724 21.121 1.00 96.12 90 ILE A N 1
ATOM 673 C CA . ILE A 1 90 ? -17.936 -1.244 20.213 1.00 96.12 90 ILE A CA 1
ATOM 674 C C . ILE A 1 90 ? -17.287 -2.474 20.845 1.00 96.12 90 ILE A C 1
ATOM 676 O O . ILE A 1 90 ? -16.583 -2.379 21.851 1.00 96.12 90 ILE A O 1
ATOM 680 N N . ASP A 1 91 ? -17.487 -3.630 20.216 1.00 96.50 91 ASP A N 1
ATOM 681 C CA . ASP A 1 91 ? -16.808 -4.866 20.590 1.00 96.50 91 ASP A CA 1
ATOM 682 C C . ASP A 1 91 ? -15.387 -4.906 20.005 1.00 96.50 91 ASP A C 1
ATOM 684 O O . ASP A 1 91 ? -15.189 -4.955 18.790 1.00 96.50 91 ASP A O 1
ATOM 688 N N . THR A 1 92 ? -14.389 -4.890 20.888 1.00 97.38 92 THR A N 1
ATOM 689 C CA . THR A 1 92 ? -12.961 -4.923 20.537 1.00 97.38 92 THR A CA 1
ATOM 690 C C . THR A 1 92 ? -12.337 -6.313 20.691 1.00 97.38 92 THR A C 1
ATOM 692 O O . THR A 1 92 ? -11.128 -6.461 20.536 1.00 97.38 92 THR A O 1
ATOM 695 N N . THR A 1 93 ? -13.115 -7.358 20.995 1.00 96.38 93 THR A N 1
ATOM 696 C CA . THR A 1 93 ? -12.577 -8.706 21.274 1.00 96.38 93 THR A CA 1
ATOM 697 C C . THR A 1 93 ? -11.863 -9.349 20.083 1.00 96.38 93 THR A C 1
ATOM 699 O O . THR A 1 93 ? -10.936 -10.131 20.283 1.00 96.38 93 THR A O 1
ATOM 702 N N . CYS A 1 94 ? -12.251 -9.003 18.852 1.00 94.00 94 CYS A N 1
ATOM 703 C CA . CYS A 1 94 ? -11.611 -9.484 17.624 1.00 94.00 94 CYS A CA 1
ATOM 704 C C . CYS A 1 94 ? -10.441 -8.606 17.138 1.00 94.00 94 CYS A C 1
ATOM 706 O O . CYS A 1 94 ? -9.726 -8.990 16.208 1.00 94.00 94 CYS A O 1
ATOM 708 N N . TRP A 1 95 ? -10.221 -7.437 17.746 1.00 95.62 95 TRP A N 1
ATOM 709 C CA . TRP A 1 95 ? -9.188 -6.489 17.324 1.00 95.62 95 TRP A CA 1
ATOM 710 C C . TRP A 1 95 ? -7.788 -7.031 17.640 1.00 95.62 95 TRP A C 1
ATOM 712 O O . TRP A 1 95 ? -7.548 -7.566 18.720 1.00 95.62 95 TRP A O 1
ATOM 722 N N . GLY A 1 96 ? -6.853 -6.902 16.694 1.00 88.62 96 GLY A N 1
ATOM 723 C CA . GLY A 1 96 ? -5.509 -7.493 16.785 1.00 88.62 96 GLY A CA 1
ATOM 724 C C . GLY A 1 96 ? -5.426 -8.950 16.315 1.00 88.62 96 GLY A C 1
ATOM 725 O O . GLY A 1 96 ? -4.378 -9.580 16.443 1.00 88.62 96 GLY A O 1
ATOM 726 N N . SER A 1 97 ? -6.512 -9.490 15.757 1.00 88.50 97 SER A N 1
ATOM 727 C CA . SER A 1 97 ? -6.567 -10.831 15.172 1.00 88.50 97 SER A CA 1
ATOM 728 C C . SER A 1 97 ? -7.190 -10.788 13.774 1.00 88.50 97 SER A C 1
ATOM 730 O O . SER A 1 97 ? -7.889 -9.837 13.436 1.00 88.50 97 SER A O 1
ATOM 732 N N . GLN A 1 98 ? -6.926 -11.800 12.939 1.00 85.06 98 GLN A N 1
ATOM 733 C CA . GLN A 1 98 ? -7.554 -11.957 11.612 1.00 85.06 98 GLN A CA 1
ATOM 734 C C . GLN A 1 98 ? -7.416 -10.730 10.683 1.00 85.06 98 GLN A C 1
ATOM 736 O O . GLN A 1 98 ? -8.302 -10.438 9.886 1.00 85.06 98 GLN A O 1
ATOM 741 N N . GLY A 1 99 ? -6.310 -9.987 10.789 1.00 82.56 99 GLY A N 1
ATOM 742 C CA . GLY A 1 99 ? -6.071 -8.773 9.997 1.00 82.56 99 GLY A CA 1
ATOM 743 C C . GLY A 1 99 ? -6.733 -7.501 10.544 1.00 82.56 99 GLY A C 1
ATOM 744 O O . GLY A 1 99 ? -6.445 -6.412 10.044 1.00 82.56 99 GLY A O 1
ATOM 745 N N . ALA A 1 100 ? -7.557 -7.597 11.593 1.00 89.50 100 ALA A N 1
ATOM 746 C CA . ALA A 1 100 ? -8.043 -6.428 12.317 1.00 89.50 100 ALA A CA 1
ATOM 747 C C . ALA A 1 100 ? -6.907 -5.788 13.126 1.00 89.50 100 ALA A C 1
ATOM 749 O O . ALA A 1 100 ? -6.063 -6.464 13.720 1.00 89.50 100 ALA A O 1
ATOM 750 N N . LYS A 1 101 ? -6.909 -4.458 13.192 1.00 91.88 101 LYS A N 1
ATOM 751 C CA . LYS A 1 101 ? -5.934 -3.682 13.959 1.00 91.88 101 LYS A CA 1
ATOM 752 C C . LYS A 1 101 ? -6.221 -3.791 15.449 1.00 91.88 101 LYS A C 1
ATOM 754 O O . LYS A 1 101 ? -7.372 -3.924 15.850 1.00 91.88 101 LYS A O 1
ATOM 759 N N . ALA A 1 102 ? -5.175 -3.725 16.265 1.00 92.88 102 ALA A N 1
ATOM 760 C CA . ALA A 1 102 ? -5.295 -3.775 17.721 1.00 92.88 102 ALA A CA 1
ATOM 761 C C . ALA A 1 102 ? -5.813 -2.443 18.303 1.00 92.88 102 ALA A C 1
ATOM 763 O O . ALA A 1 102 ? -5.739 -1.397 17.648 1.00 92.88 102 ALA A O 1
ATOM 764 N N . VAL A 1 103 ? -6.309 -2.466 19.544 1.00 95.81 103 VAL A N 1
ATOM 765 C CA . VAL A 1 103 ? -6.825 -1.268 20.240 1.00 95.81 103 VAL A CA 1
ATOM 766 C C . VAL A 1 103 ? -5.718 -0.230 20.426 1.00 95.81 103 VAL A C 1
ATOM 768 O O . VAL A 1 103 ? -5.929 0.953 20.171 1.00 95.81 103 VAL A O 1
ATOM 771 N N . GLU A 1 104 ? -4.514 -0.687 20.751 1.00 92.25 104 GLU A N 1
ATOM 772 C CA . GLU A 1 104 ? -3.294 0.105 20.899 1.00 92.25 104 GLU A CA 1
ATOM 773 C C . GLU A 1 104 ? -2.984 0.901 19.627 1.00 92.25 104 GLU A C 1
ATOM 775 O O . GLU A 1 104 ? -2.532 2.040 19.698 1.00 92.25 104 GLU A O 1
ATOM 780 N N . GLN A 1 105 ? -3.263 0.334 18.446 1.00 90.62 105 GLN A N 1
ATOM 781 C CA . GLN A 1 105 ? -3.039 1.029 17.178 1.00 90.62 105 GLN A CA 1
ATOM 782 C C . GLN A 1 105 ? -4.039 2.168 16.970 1.00 90.62 105 GLN A C 1
ATOM 784 O O . GLN A 1 105 ? -3.664 3.198 16.414 1.00 90.62 105 GLN A O 1
ATOM 789 N N . LEU A 1 106 ? -5.302 1.996 17.385 1.00 94.94 106 LEU A N 1
ATOM 790 C CA . LEU A 1 106 ? -6.287 3.079 17.330 1.00 94.94 106 LEU A CA 1
ATOM 791 C C . LEU A 1 106 ? -5.966 4.170 18.355 1.00 94.94 106 LEU A C 1
ATOM 793 O O . LEU A 1 106 ? -5.997 5.347 18.011 1.00 94.94 106 LEU A O 1
ATOM 797 N N . PHE A 1 107 ? -5.628 3.773 19.584 1.00 93.94 107 PHE A N 1
ATOM 798 C CA . PHE A 1 107 ? -5.203 4.688 20.642 1.00 93.94 107 PHE A CA 1
ATOM 799 C C . PHE A 1 107 ? -4.024 5.544 20.170 1.00 93.94 107 PHE A C 1
ATOM 801 O O . PHE A 1 107 ? -4.084 6.772 20.193 1.00 93.94 107 PHE A O 1
ATOM 808 N N . TRP A 1 108 ? -2.998 4.895 19.617 1.00 89.31 108 TRP A N 1
ATOM 809 C CA . TRP A 1 108 ? -1.839 5.576 19.059 1.00 89.31 108 TRP A CA 1
ATOM 810 C C . TRP A 1 108 ? -2.194 6.540 17.920 1.00 89.31 108 TRP A C 1
ATOM 812 O O . TRP A 1 108 ? -1.709 7.672 17.875 1.00 89.31 108 TRP A O 1
ATOM 822 N N . GLU A 1 109 ? -3.078 6.116 17.013 1.00 92.12 109 GLU A N 1
ATOM 823 C CA . GLU A 1 109 ? -3.543 6.948 15.904 1.00 92.12 109 GLU A CA 1
ATOM 824 C C . GLU A 1 109 ? -4.253 8.228 16.381 1.00 92.12 109 GLU A C 1
ATOM 826 O O . GLU A 1 109 ? -4.102 9.280 15.756 1.00 92.12 109 GLU A O 1
ATOM 831 N N . ILE A 1 110 ? -5.032 8.145 17.459 1.00 93.69 110 ILE A N 1
ATOM 832 C CA . ILE A 1 110 ? -5.831 9.259 17.982 1.00 93.69 110 ILE A CA 1
ATOM 833 C C . ILE A 1 110 ? -4.979 10.200 18.838 1.00 93.69 110 ILE A C 1
ATOM 835 O O . ILE A 1 110 ? -4.958 11.405 18.591 1.00 93.69 110 ILE A O 1
ATOM 839 N N . PHE A 1 111 ? -4.269 9.658 19.827 1.00 91.19 111 PHE A N 1
ATOM 840 C CA . PHE A 1 111 ? -3.654 10.465 20.883 1.00 91.19 111 PHE A CA 1
ATOM 841 C C . PHE A 1 111 ? -2.208 10.871 20.600 1.00 91.19 111 PHE A C 1
ATOM 843 O O . PHE A 1 111 ? -1.770 11.890 21.118 1.00 91.19 111 PHE A O 1
ATOM 850 N N . TYR A 1 112 ? -1.477 10.132 19.756 1.00 87.19 112 TYR A N 1
ATOM 851 C CA . TYR A 1 112 ? -0.068 10.442 19.465 1.00 87.19 112 TYR A CA 1
ATOM 852 C C . TYR A 1 112 ? 0.151 10.910 18.032 1.00 87.19 112 TYR A C 1
ATOM 854 O O . TYR A 1 112 ? 0.906 11.847 17.792 1.00 87.19 112 TYR A O 1
ATOM 862 N N . GLN A 1 113 ? -0.481 10.258 17.052 1.00 88.44 113 GLN A N 1
ATOM 863 C CA . GLN A 1 113 ? -0.375 10.713 15.662 1.00 88.44 113 GLN A CA 1
ATOM 864 C C . GLN A 1 113 ? -1.296 11.889 15.358 1.00 88.44 113 GLN A C 1
ATOM 866 O O . GLN A 1 113 ? -1.095 12.566 14.351 1.00 88.44 113 GLN A O 1
ATOM 871 N N . HIS A 1 114 ? -2.357 12.057 16.152 1.00 93.81 114 HIS A N 1
ATOM 872 C CA . HIS A 1 114 ? -3.475 12.945 15.843 1.00 93.81 114 HIS A CA 1
ATOM 873 C C . HIS A 1 114 ? -4.019 12.725 14.424 1.00 93.81 114 HIS A C 1
ATOM 875 O O . HIS A 1 114 ? -4.488 13.655 13.777 1.00 93.81 114 HIS A O 1
ATOM 881 N N . GLY A 1 115 ? -3.943 11.497 13.901 1.00 94.50 115 GLY A N 1
ATOM 882 C CA . GLY A 1 115 ? -4.370 11.169 12.538 1.00 94.50 115 GLY A CA 1
ATOM 883 C C . GLY A 1 115 ? -5.879 10.948 12.422 1.00 94.50 115 GLY A C 1
ATOM 884 O O . GLY A 1 115 ? -6.425 10.895 11.317 1.00 94.50 115 GLY A O 1
ATOM 885 N N . SER A 1 116 ? -6.560 10.800 13.557 1.00 95.88 116 SER A N 1
ATOM 886 C CA . SER A 1 116 ? -8.012 10.687 13.644 1.00 95.88 116 SER A CA 1
ATOM 887 C C . SER A 1 116 ? -8.524 11.203 14.983 1.00 95.88 116 SER A C 1
ATOM 889 O O . SER A 1 116 ? -7.752 11.371 15.920 1.00 95.88 116 SER A O 1
ATOM 891 N N . ILE A 1 117 ? -9.833 11.414 15.059 1.00 95.31 117 ILE A N 1
ATOM 892 C CA . ILE A 1 117 ? -10.551 11.732 16.296 1.00 95.31 117 ILE A CA 1
ATOM 893 C C . ILE A 1 117 ? -11.757 10.808 16.448 1.00 95.31 117 ILE A C 1
ATOM 895 O O . ILE A 1 117 ? -12.209 10.202 15.467 1.00 95.31 117 ILE A O 1
ATOM 899 N N . LEU A 1 118 ? -12.300 10.733 17.663 1.00 94.81 118 LEU A N 1
ATOM 900 C CA . LEU A 1 118 ? -13.587 10.094 17.925 1.00 94.81 118 LEU A CA 1
ATOM 901 C C . LEU A 1 118 ? -14.639 11.148 18.258 1.00 94.81 118 LEU A C 1
ATOM 903 O O . LEU A 1 118 ? -14.401 12.062 19.047 1.00 94.81 118 LEU A O 1
ATOM 907 N N . THR A 1 119 ? -15.811 11.003 17.651 1.00 92.44 119 THR A N 1
ATOM 908 C CA . THR A 1 119 ? -16.967 11.876 17.853 1.00 92.44 119 THR A CA 1
ATOM 909 C C . THR A 1 119 ? -18.170 11.070 18.318 1.00 92.44 119 THR A C 1
ATOM 911 O O . THR A 1 119 ? -18.209 9.841 18.188 1.00 92.44 119 THR A O 1
ATOM 914 N N . GLY A 1 120 ? -19.167 11.775 18.855 1.00 85.88 120 GLY A N 1
ATOM 915 C CA . GLY A 1 120 ? -20.394 11.161 19.352 1.00 85.88 120 GLY A CA 1
ATOM 916 C C . GLY A 1 120 ? -20.237 10.563 20.747 1.00 85.88 120 GLY A C 1
ATOM 917 O O . GLY A 1 120 ? -20.948 9.620 21.084 1.00 85.88 120 GLY A O 1
ATOM 918 N N . ILE A 1 121 ? -19.321 11.084 21.561 1.00 74.81 121 ILE A N 1
ATOM 919 C CA . ILE A 1 121 ? -19.163 10.637 22.948 1.00 74.81 121 ILE A CA 1
ATOM 920 C C . ILE A 1 121 ? -20.391 11.056 23.753 1.00 74.81 121 ILE A C 1
ATOM 922 O O . ILE A 1 121 ? -20.820 12.202 23.692 1.00 74.81 121 ILE A O 1
ATOM 926 N N . GLY A 1 122 ? -20.991 10.113 24.480 1.00 66.25 122 GLY A N 1
ATOM 927 C CA . GLY A 1 122 ? -22.284 10.315 25.143 1.00 66.25 122 GLY A CA 1
ATOM 928 C C . GLY A 1 122 ? -23.490 10.150 24.211 1.00 66.25 122 GLY A C 1
ATOM 929 O O . GLY A 1 122 ? -24.624 10.054 24.678 1.00 66.25 122 GLY A O 1
ATOM 930 N N . THR A 1 123 ? -23.264 10.025 22.901 1.00 71.62 123 THR A N 1
ATOM 931 C CA . THR A 1 123 ? -24.248 9.449 21.982 1.00 71.62 123 THR A CA 1
ATOM 932 C C . THR A 1 123 ? -24.029 7.939 21.952 1.00 71.62 123 THR A C 1
ATOM 934 O O . THR A 1 123 ? -22.897 7.475 22.017 1.00 71.62 123 THR A O 1
ATOM 937 N N . GLY A 1 124 ? -25.077 7.126 21.818 1.00 75.44 124 GLY A N 1
ATOM 938 C CA . GLY A 1 124 ? -24.920 5.662 21.775 1.00 75.44 124 GLY A CA 1
ATOM 939 C C . GLY A 1 124 ? -24.161 5.118 20.550 1.00 75.44 124 GLY A C 1
ATOM 940 O O . GLY A 1 124 ? -24.277 3.931 20.260 1.00 75.44 124 GLY A O 1
ATOM 941 N N . LYS A 1 125 ? -23.480 5.967 19.762 1.00 85.50 125 LYS A N 1
ATOM 942 C CA . LYS A 1 125 ? -22.764 5.601 18.534 1.00 85.50 125 LYS A CA 1
ATOM 943 C C . LYS A 1 125 ? -21.505 6.452 18.359 1.00 85.50 125 LYS A C 1
ATOM 945 O O . LYS A 1 125 ? -21.564 7.536 17.783 1.00 85.50 125 LYS A O 1
ATOM 950 N N . LEU A 1 126 ? -20.360 5.916 18.776 1.00 93.69 126 LEU A N 1
ATOM 951 C CA . LEU A 1 126 ? -19.063 6.497 18.435 1.00 93.69 126 LEU A CA 1
ATOM 952 C C . LEU A 1 126 ? -18.806 6.427 16.928 1.00 93.69 126 LEU A C 1
ATOM 954 O O . LEU A 1 126 ? -19.122 5.436 16.261 1.00 93.69 126 LEU A O 1
ATOM 958 N N . LYS A 1 127 ? -18.179 7.478 16.404 1.00 94.38 127 LYS A N 1
ATOM 959 C CA . LYS A 1 127 ? -17.723 7.549 15.018 1.00 94.38 127 LYS A CA 1
ATOM 960 C C . LYS A 1 127 ? -16.276 8.018 14.977 1.00 94.38 127 LYS A C 1
ATOM 962 O O . LYS A 1 127 ? -15.905 8.985 15.633 1.00 94.38 127 LYS A O 1
ATOM 967 N N . ARG A 1 128 ? -15.457 7.341 14.179 1.00 96.19 128 ARG A N 1
ATOM 968 C CA . ARG A 1 128 ? -14.087 7.766 13.890 1.00 96.19 128 ARG A CA 1
ATOM 969 C C . ARG A 1 128 ? -14.086 8.737 12.725 1.00 96.19 128 ARG A C 1
ATOM 971 O O . ARG A 1 128 ? -14.709 8.459 11.707 1.00 96.19 128 ARG A O 1
ATOM 978 N N . VAL A 1 129 ? -13.362 9.843 12.837 1.00 95.88 129 VAL A N 1
ATOM 979 C CA . VAL A 1 129 ? -13.211 10.806 11.740 1.00 95.88 129 VAL A CA 1
ATOM 980 C C . VAL A 1 129 ? -11.753 10.858 11.325 1.00 95.88 129 VAL A C 1
ATOM 982 O O . VAL A 1 129 ? -10.861 11.077 12.143 1.00 95.88 129 VAL A O 1
ATOM 985 N N . THR A 1 130 ? -11.494 10.627 10.043 1.00 96.81 130 THR A N 1
ATOM 986 C CA . THR A 1 130 ? -10.145 10.632 9.479 1.00 96.81 130 THR A CA 1
ATOM 987 C C . THR A 1 130 ? -10.120 11.507 8.240 1.00 96.81 130 THR A C 1
ATOM 989 O O . THR A 1 130 ? -10.859 11.274 7.285 1.00 96.81 130 THR A O 1
ATOM 992 N N . ARG A 1 131 ? -9.221 12.489 8.227 1.00 97.31 131 ARG A N 1
ATOM 993 C CA . ARG A 1 131 ? -8.971 13.311 7.046 1.00 97.31 131 ARG A CA 1
ATOM 994 C C . ARG A 1 131 ? -7.742 12.774 6.326 1.00 97.31 131 ARG A C 1
ATOM 996 O O . ARG A 1 131 ? -6.743 12.462 6.967 1.00 97.31 131 ARG A O 1
ATOM 1003 N N . ILE A 1 132 ? -7.821 12.603 5.013 1.00 97.56 132 ILE A N 1
ATOM 1004 C CA . ILE A 1 132 ? -6.777 11.965 4.205 1.00 97.56 132 ILE A CA 1
ATOM 1005 C C . ILE A 1 132 ? -6.401 12.896 3.063 1.00 97.56 132 ILE A C 1
ATOM 1007 O O . ILE A 1 132 ? -7.271 13.391 2.356 1.00 97.56 132 ILE A O 1
ATOM 1011 N N . LEU A 1 133 ? -5.103 13.071 2.845 1.00 98.12 133 LEU A N 1
ATOM 1012 C CA . LEU A 1 133 ? -4.546 13.666 1.640 1.00 98.12 133 LEU A CA 1
ATOM 1013 C C . LEU A 1 133 ? -3.988 12.560 0.744 1.00 98.12 133 LEU A C 1
ATOM 1015 O O . LEU A 1 133 ? -3.061 11.854 1.139 1.00 98.12 133 LEU A O 1
ATOM 1019 N N . LYS A 1 134 ? -4.548 12.417 -0.458 1.00 97.88 134 LYS A N 1
ATOM 1020 C CA . LYS A 1 134 ? -4.056 11.554 -1.537 1.00 97.88 134 LYS A CA 1
ATOM 1021 C C . LYS A 1 134 ? -3.349 12.414 -2.585 1.00 97.88 134 LYS A C 1
ATOM 1023 O O . LYS A 1 134 ? -3.925 13.380 -3.083 1.00 97.88 134 LYS A O 1
ATOM 1028 N N . LEU A 1 135 ? -2.124 12.044 -2.945 1.00 97.94 135 LEU A N 1
ATOM 1029 C CA . LEU A 1 135 ? -1.354 12.700 -3.997 1.00 97.94 135 LEU A CA 1
ATOM 1030 C C . LEU A 1 135 ? -1.392 11.875 -5.275 1.00 97.94 135 LEU A C 1
ATOM 1032 O O . LEU A 1 135 ? -0.898 10.752 -5.323 1.00 97.94 135 LEU A O 1
ATOM 1036 N N . ARG A 1 136 ? -1.940 12.453 -6.335 1.00 98.00 136 ARG A N 1
ATOM 1037 C CA . ARG A 1 136 ? -1.918 11.884 -7.676 1.00 98.00 136 ARG A CA 1
ATOM 1038 C C . ARG A 1 136 ? -0.752 12.487 -8.450 1.00 98.00 136 ARG A C 1
ATOM 1040 O O . ARG A 1 136 ? -0.867 13.587 -8.978 1.00 98.00 136 ARG A O 1
ATOM 1047 N N . ILE A 1 137 ? 0.373 11.778 -8.500 1.00 98.12 137 ILE A N 1
ATOM 1048 C CA . ILE A 1 137 ? 1.573 12.242 -9.209 1.00 98.12 137 ILE A CA 1
ATOM 1049 C C . ILE A 1 137 ? 1.568 11.678 -10.626 1.00 98.12 137 ILE A C 1
ATOM 1051 O O . ILE A 1 137 ? 1.568 10.459 -10.807 1.00 98.12 137 ILE A O 1
ATOM 1055 N N . LEU A 1 138 ? 1.549 12.575 -11.608 1.00 98.50 138 LEU A N 1
ATOM 1056 C CA . LEU A 1 138 ? 1.528 12.281 -13.033 1.00 98.50 138 LEU A CA 1
ATOM 1057 C C . LEU A 1 138 ? 2.900 12.525 -13.653 1.00 98.50 138 LEU A C 1
ATOM 1059 O O . LEU A 1 138 ? 3.557 13.510 -13.324 1.00 98.50 138 LEU A O 1
ATOM 1063 N N . ALA A 1 139 ? 3.306 11.679 -14.591 1.00 98.44 139 ALA A N 1
ATOM 1064 C CA . ALA A 1 139 ? 4.490 11.905 -15.412 1.00 98.44 139 ALA A CA 1
ATOM 1065 C C . ALA A 1 139 ? 4.255 11.385 -16.831 1.00 98.44 139 ALA A C 1
ATOM 1067 O O . ALA A 1 139 ? 3.602 10.359 -17.018 1.00 98.44 139 ALA A O 1
ATOM 1068 N N . GLU A 1 140 ? 4.813 12.077 -17.820 1.00 98.31 140 GLU A N 1
ATOM 1069 C CA . GLU A 1 140 ? 4.850 11.583 -19.192 1.00 98.31 140 GLU A CA 1
ATOM 1070 C C . GLU A 1 140 ? 6.039 10.627 -19.349 1.00 98.31 140 GLU A C 1
ATOM 1072 O O . GLU A 1 140 ? 7.195 11.006 -19.152 1.00 98.31 140 GLU A O 1
ATOM 1077 N N . ILE A 1 141 ? 5.756 9.371 -19.684 1.00 97.88 141 ILE A N 1
ATOM 1078 C CA . ILE A 1 141 ? 6.755 8.319 -19.878 1.00 97.88 141 ILE A CA 1
ATOM 1079 C C . ILE A 1 141 ? 6.538 7.762 -21.278 1.00 97.88 141 ILE A C 1
ATOM 1081 O O . ILE A 1 141 ? 5.484 7.200 -21.575 1.00 97.88 141 ILE A O 1
ATOM 1085 N N . ASN A 1 142 ? 7.529 7.945 -22.153 1.00 96.12 142 ASN A N 1
ATOM 1086 C CA . ASN A 1 142 ? 7.466 7.555 -23.567 1.00 96.12 142 ASN A CA 1
ATOM 1087 C C . ASN A 1 142 ? 6.238 8.125 -24.314 1.00 96.12 142 ASN A C 1
ATOM 1089 O O . ASN A 1 142 ? 5.616 7.418 -25.104 1.00 96.12 142 ASN A O 1
ATOM 1093 N N . GLY A 1 143 ? 5.870 9.386 -24.056 1.00 96.12 143 GLY A N 1
ATOM 1094 C CA . GLY A 1 143 ? 4.723 10.040 -24.702 1.00 96.12 143 GLY A CA 1
ATOM 1095 C C . GLY A 1 143 ? 3.356 9.688 -24.109 1.00 96.12 143 GLY A C 1
ATOM 1096 O O . GLY A 1 143 ? 2.333 10.103 -24.648 1.00 96.12 143 GLY A O 1
ATOM 1097 N N . ILE A 1 144 ? 3.313 8.902 -23.027 1.00 97.56 144 ILE A N 1
ATOM 1098 C CA . ILE A 1 144 ? 2.074 8.447 -22.390 1.00 97.56 144 ILE A CA 1
ATOM 1099 C C . ILE A 1 144 ? 2.036 8.943 -20.945 1.00 97.56 144 ILE A C 1
ATOM 1101 O O . ILE A 1 144 ? 2.988 8.757 -20.184 1.00 97.56 144 ILE A O 1
ATOM 1105 N N . ASP A 1 145 ? 0.907 9.522 -20.542 1.00 98.12 145 ASP A N 1
ATOM 1106 C CA . ASP A 1 145 ? 0.667 9.900 -19.152 1.00 98.12 145 ASP A CA 1
ATOM 1107 C C . ASP A 1 145 ? 0.555 8.658 -18.262 1.00 98.12 145 ASP A C 1
ATOM 1109 O O . ASP A 1 145 ? -0.269 7.768 -18.492 1.00 98.12 145 ASP A O 1
ATOM 1113 N N . HIS A 1 146 ? 1.358 8.631 -17.207 1.00 98.50 146 HIS A N 1
ATOM 1114 C CA . HIS A 1 146 ? 1.328 7.620 -16.162 1.00 98.50 146 HIS A CA 1
ATOM 1115 C C . HIS A 1 146 ? 1.024 8.257 -14.812 1.00 98.50 146 HIS A C 1
ATOM 1117 O O . HIS A 1 146 ? 1.299 9.434 -14.584 1.00 98.50 146 HIS A O 1
ATOM 1123 N N . VAL A 1 147 ? 0.480 7.457 -13.902 1.00 98.19 147 VAL A N 1
ATOM 1124 C CA . VAL A 1 147 ? 0.275 7.805 -12.499 1.00 98.19 147 VAL A CA 1
ATOM 1125 C C . VAL A 1 147 ? 1.081 6.869 -11.614 1.00 98.19 147 VAL A C 1
ATOM 1127 O O . VAL A 1 147 ? 1.135 5.658 -11.836 1.00 98.19 147 VAL A O 1
ATOM 1130 N N . MET A 1 148 ? 1.710 7.437 -10.594 1.00 98.25 148 MET A N 1
ATOM 1131 C CA . MET A 1 148 ? 2.437 6.655 -9.607 1.00 98.25 148 MET A CA 1
ATOM 1132 C C . MET A 1 148 ? 1.478 6.005 -8.606 1.00 98.25 148 MET A C 1
ATOM 1134 O O . MET A 1 148 ? 0.658 6.680 -7.980 1.00 98.25 148 MET A O 1
ATOM 1138 N N . VAL A 1 149 ? 1.623 4.695 -8.414 1.00 97.38 149 VAL A N 1
ATOM 1139 C CA . VAL A 1 149 ? 0.816 3.895 -7.487 1.00 97.38 149 VAL A CA 1
ATOM 1140 C C . VAL A 1 149 ? 1.703 2.962 -6.671 1.00 97.38 149 VAL A C 1
ATOM 1142 O O . VAL A 1 149 ? 2.692 2.425 -7.164 1.00 97.38 149 VAL A O 1
ATOM 1145 N N . SER A 1 150 ? 1.354 2.740 -5.407 1.00 95.81 150 SER A N 1
ATOM 1146 C CA . SER A 1 150 ? 1.904 1.636 -4.626 1.00 95.81 150 SER A CA 1
ATOM 1147 C C . SER A 1 150 ? 1.265 0.363 -5.145 1.00 95.81 150 SER A C 1
ATOM 1149 O O . SER A 1 150 ? 0.045 0.246 -5.056 1.00 95.81 150 SER A O 1
ATOM 1151 N N . ARG A 1 151 ? 2.088 -0.541 -5.686 1.00 93.38 151 ARG A N 1
ATOM 1152 C CA . ARG A 1 151 ? 1.686 -1.853 -6.208 1.00 93.38 151 ARG A CA 1
ATOM 1153 C C . ARG A 1 151 ? 1.755 -2.935 -5.136 1.00 93.38 151 ARG A C 1
ATOM 1155 O O . ARG A 1 151 ? 0.944 -3.857 -5.122 1.00 93.38 151 ARG A O 1
ATOM 1162 N N . LEU A 1 152 ? 2.734 -2.827 -4.238 1.00 92.88 152 LEU A N 1
ATOM 1163 C CA . LEU A 1 152 ? 2.968 -3.810 -3.188 1.00 92.88 152 LEU A CA 1
ATOM 1164 C C . LEU A 1 152 ? 3.348 -3.137 -1.875 1.00 92.88 152 LEU A C 1
ATOM 1166 O O . LEU A 1 152 ? 4.143 -2.203 -1.869 1.00 92.88 152 LEU A O 1
ATOM 1170 N N . GLN A 1 153 ? 2.825 -3.637 -0.763 1.00 92.62 153 GLN A N 1
ATOM 1171 C CA . GLN A 1 153 ? 3.200 -3.208 0.574 1.00 92.62 153 GLN A CA 1
ATOM 1172 C C . GLN A 1 153 ? 3.554 -4.418 1.440 1.00 92.62 153 GLN A C 1
ATOM 1174 O O . GLN A 1 153 ? 2.834 -5.411 1.439 1.00 92.62 153 GLN A O 1
ATOM 1179 N N . PHE A 1 154 ? 4.639 -4.307 2.200 1.00 90.75 154 PHE A N 1
ATOM 1180 C CA . PHE A 1 154 ? 5.009 -5.236 3.261 1.00 90.75 154 PHE A CA 1
ATOM 1181 C C . PHE A 1 154 ? 4.834 -4.541 4.604 1.00 90.75 154 PHE A C 1
ATOM 1183 O O . PHE A 1 154 ? 5.356 -3.442 4.812 1.00 90.75 154 PHE A O 1
ATOM 1190 N N . MET A 1 155 ? 4.094 -5.184 5.493 1.00 86.69 155 MET A N 1
ATOM 1191 C CA . MET A 1 155 ? 3.785 -4.697 6.830 1.00 86.69 155 MET A CA 1
ATOM 1192 C C . MET A 1 155 ? 4.758 -5.278 7.866 1.00 86.69 155 MET A C 1
ATOM 1194 O O . MET A 1 155 ? 5.449 -6.267 7.616 1.00 86.69 155 MET A O 1
ATOM 1198 N N . HIS A 1 156 ? 4.824 -4.645 9.038 1.00 83.69 156 HIS A N 1
ATOM 1199 C CA . HIS A 1 156 ? 5.665 -5.067 10.165 1.00 83.69 156 HIS A CA 1
ATOM 1200 C C . HIS A 1 156 ? 5.376 -6.488 10.690 1.00 83.69 156 HIS A C 1
ATOM 1202 O O . HIS A 1 156 ? 6.263 -7.113 11.263 1.00 83.69 156 HIS A O 1
ATOM 1208 N N . ASP A 1 157 ? 4.164 -7.003 10.483 1.00 80.75 157 ASP A N 1
ATOM 1209 C CA . ASP A 1 157 ? 3.729 -8.360 10.845 1.00 80.75 157 ASP A CA 1
ATOM 1210 C C . ASP A 1 157 ? 4.058 -9.415 9.771 1.00 80.75 157 ASP A C 1
ATOM 1212 O O . ASP A 1 157 ? 3.736 -10.593 9.918 1.00 80.75 157 ASP A O 1
ATOM 1216 N N . GLY A 1 158 ? 4.704 -9.002 8.681 1.00 83.06 158 GLY A N 1
ATOM 1217 C CA . GLY A 1 158 ? 5.039 -9.860 7.556 1.00 83.06 158 GLY A CA 1
ATOM 1218 C C . GLY A 1 158 ? 3.951 -9.953 6.486 1.00 83.06 158 GLY A C 1
ATOM 1219 O O . GLY A 1 158 ? 4.183 -10.563 5.438 1.00 83.06 158 GLY A O 1
ATOM 1220 N N . GLN A 1 159 ? 2.786 -9.332 6.699 1.00 82.81 159 GLN A N 1
ATOM 1221 C CA . GLN A 1 159 ? 1.709 -9.341 5.721 1.00 82.81 159 GLN A CA 1
ATOM 1222 C C . GLN A 1 159 ? 2.133 -8.598 4.451 1.00 82.81 159 GLN A C 1
ATOM 1224 O O . GLN A 1 159 ? 2.651 -7.478 4.485 1.00 82.81 159 GLN A O 1
ATOM 1229 N N . GLN A 1 160 ? 1.870 -9.230 3.309 1.00 88.88 160 GLN A N 1
ATOM 1230 C CA . GLN A 1 160 ? 2.060 -8.650 1.988 1.00 88.88 160 GLN A CA 1
ATOM 1231 C C . GLN A 1 160 ? 0.699 -8.261 1.408 1.00 88.88 160 GLN A C 1
ATOM 1233 O O . GLN A 1 160 ? -0.183 -9.105 1.255 1.00 88.88 160 GLN A O 1
ATOM 1238 N N . ILE A 1 161 ? 0.543 -6.988 1.058 1.00 87.94 161 ILE A N 1
ATOM 1239 C CA . ILE A 1 161 ? -0.695 -6.416 0.528 1.00 87.94 161 ILE A CA 1
ATOM 1240 C C . ILE A 1 161 ? -0.422 -5.900 -0.883 1.00 87.94 161 ILE A C 1
ATOM 1242 O O . ILE A 1 161 ? 0.393 -4.997 -1.074 1.00 87.94 161 ILE A O 1
ATOM 1246 N N . GLN A 1 162 ? -1.110 -6.462 -1.873 1.00 90.19 162 GLN A N 1
ATOM 1247 C CA . GLN A 1 162 ? -1.129 -5.932 -3.235 1.00 90.19 162 GLN A CA 1
ATOM 1248 C C . GLN A 1 162 ? -2.312 -4.974 -3.367 1.00 90.19 162 GLN A C 1
ATOM 1250 O O . GLN A 1 162 ? -3.424 -5.304 -2.965 1.00 90.19 162 GLN A O 1
ATOM 1255 N N . ARG A 1 163 ? -2.069 -3.771 -3.881 1.00 88.50 163 ARG A N 1
ATOM 1256 C CA . ARG A 1 163 ? -3.105 -2.754 -4.114 1.00 88.50 163 ARG A CA 1
ATOM 1257 C C . ARG A 1 163 ? -2.630 -1.770 -5.176 1.00 88.50 163 ARG A C 1
ATOM 1259 O O . ARG A 1 163 ? -1.487 -1.860 -5.594 1.00 88.50 163 ARG A O 1
ATOM 1266 N N . GLN A 1 164 ? -3.491 -0.858 -5.621 1.00 92.94 164 GLN A N 1
ATOM 1267 C CA . GLN A 1 164 ? -3.128 0.257 -6.508 1.00 92.94 164 GLN A CA 1
ATOM 1268 C C . GLN A 1 164 ? -3.405 1.583 -5.799 1.00 92.94 164 GLN A C 1
ATOM 1270 O O . GLN A 1 164 ? -4.349 2.309 -6.108 1.00 92.94 164 GLN A O 1
ATOM 1275 N N . GLN A 1 165 ? -2.622 1.869 -4.761 1.00 94.50 165 GLN A N 1
ATOM 1276 C CA . GLN A 1 165 ? -2.892 2.998 -3.874 1.00 94.50 165 GLN A CA 1
ATOM 1277 C C . GLN A 1 165 ? -2.034 4.211 -4.237 1.00 94.50 165 GLN A C 1
ATOM 1279 O O . GLN A 1 165 ? -0.817 4.097 -4.362 1.00 94.50 165 GLN A O 1
ATOM 1284 N N . LEU A 1 166 ? -2.645 5.391 -4.329 1.00 97.12 166 LEU A N 1
ATOM 1285 C CA . LEU A 1 166 ? -1.903 6.649 -4.424 1.00 97.12 166 LEU A CA 1
ATOM 1286 C C . LEU A 1 166 ? -1.084 6.907 -3.143 1.00 97.12 166 LEU A C 1
ATOM 1288 O O . LEU A 1 166 ? -1.514 6.499 -2.056 1.00 97.12 166 LEU A O 1
ATOM 1292 N N . PRO A 1 167 ? 0.058 7.616 -3.224 1.00 96.88 167 PRO A N 1
ATOM 1293 C CA . PRO A 1 167 ? 0.711 8.164 -2.043 1.00 96.88 167 PRO A CA 1
ATOM 1294 C C . PRO A 1 167 ? -0.299 8.930 -1.194 1.00 96.88 167 PRO A C 1
ATOM 1296 O O . PRO A 1 167 ? -1.008 9.801 -1.697 1.00 96.88 167 PRO A O 1
ATOM 1299 N N . LEU A 1 168 ? -0.400 8.584 0.086 1.00 96.25 168 LEU A N 1
ATOM 1300 C CA . LEU A 1 168 ? -1.337 9.245 0.978 1.00 96.25 168 LEU A CA 1
ATOM 1301 C C . LEU A 1 168 ? -0.788 9.422 2.383 1.00 96.25 168 LEU A C 1
ATOM 1303 O O . LEU A 1 168 ? 0.098 8.680 2.819 1.00 96.25 168 LEU A O 1
ATOM 1307 N N . ARG A 1 169 ? -1.372 10.385 3.091 1.00 95.06 169 ARG A N 1
ATOM 1308 C CA . ARG A 1 169 ? -1.144 10.647 4.510 1.00 95.06 169 ARG A CA 1
ATOM 1309 C C . ARG A 1 169 ? -2.450 11.066 5.169 1.00 95.06 169 ARG A C 1
ATOM 1311 O O . ARG A 1 169 ? -3.332 11.616 4.512 1.00 95.06 169 ARG A O 1
ATOM 1318 N N . ARG A 1 170 ? -2.582 10.795 6.464 1.00 96.06 170 ARG A N 1
ATOM 1319 C CA . ARG A 1 170 ? -3.657 11.380 7.269 1.00 96.06 170 ARG A CA 1
ATOM 1320 C C . ARG A 1 170 ? -3.292 12.810 7.626 1.00 96.06 170 ARG A C 1
ATOM 1322 O O . ARG A 1 170 ? -2.114 13.084 7.843 1.00 96.06 170 ARG A O 1
ATOM 1329 N N . LEU A 1 171 ? -4.293 13.679 7.660 1.00 96.69 171 LEU A N 1
ATOM 1330 C CA . LEU A 1 171 ? -4.104 15.039 8.127 1.00 96.69 171 LEU A CA 1
ATOM 1331 C C . LEU A 1 171 ? -4.153 15.068 9.657 1.00 96.69 171 LEU A C 1
ATOM 1333 O O . LEU A 1 171 ? -5.079 14.508 10.244 1.00 96.69 171 LEU A O 1
ATOM 1337 N N . CYS A 1 172 ? -3.162 15.699 10.281 1.00 95.19 172 CYS A N 1
ATOM 1338 C CA . CYS A 1 172 ? -3.102 15.877 11.729 1.00 95.19 172 CYS A CA 1
ATOM 1339 C C . CYS A 1 172 ? -4.216 16.805 12.235 1.00 95.19 172 CYS A C 1
ATOM 1341 O O . CYS A 1 172 ? -4.435 17.890 11.689 1.00 95.19 172 CYS A O 1
ATOM 1343 N N . TRP A 1 173 ? -4.880 16.411 13.316 1.00 94.75 173 TRP A N 1
ATOM 1344 C CA . TRP A 1 173 ? -5.831 17.245 14.042 1.00 94.75 173 TRP A CA 1
ATOM 1345 C C . TRP A 1 173 ? -5.107 18.164 15.040 1.00 94.75 173 TRP A C 1
ATOM 1347 O O . TRP A 1 173 ? -4.192 17.746 15.742 1.00 94.75 173 TRP A O 1
ATOM 1357 N N . LYS A 1 174 ? -5.526 19.429 15.097 1.00 91.44 174 LYS A N 1
ATOM 1358 C CA . LYS A 1 174 ? -5.010 20.518 15.938 1.00 91.44 174 LYS A CA 1
ATOM 1359 C C . LYS A 1 174 ? -5.994 20.831 17.066 1.00 91.44 174 LYS A C 1
ATOM 1361 O O . LYS A 1 174 ? -6.543 21.932 17.129 1.00 91.44 174 LYS A O 1
ATOM 1366 N N . MET A 1 175 ? -6.303 19.855 17.912 1.00 80.19 175 MET A N 1
ATOM 1367 C CA . MET A 1 175 ? -7.275 20.107 18.975 1.00 80.19 175 MET A CA 1
ATOM 1368 C C . MET A 1 175 ? -6.689 21.072 20.026 1.00 80.19 175 MET A C 1
ATOM 1370 O O . MET A 1 175 ? -5.542 20.887 20.428 1.00 80.19 175 MET A O 1
ATOM 1374 N N . PRO A 1 176 ? -7.438 22.103 20.478 1.00 65.88 176 PRO A N 1
ATOM 1375 C CA . PRO A 1 176 ? -6.957 23.087 21.463 1.00 65.88 176 PRO A CA 1
ATOM 1376 C C . PRO A 1 176 ? -6.681 22.502 22.855 1.00 65.88 176 PRO A C 1
ATOM 1378 O O . PRO A 1 176 ? -6.073 23.154 23.698 1.00 65.88 176 PRO A O 1
ATOM 1381 N N . SER A 1 177 ? -7.176 21.292 23.102 1.00 68.25 177 SER A N 1
ATOM 1382 C CA . SER A 1 177 ? -6.960 20.508 24.312 1.00 68.25 177 SER A CA 1
ATOM 1383 C C . SER A 1 177 ? -6.524 19.109 23.892 1.00 68.25 177 SER A C 1
ATOM 1385 O O . SER A 1 177 ? -6.971 18.644 22.841 1.00 68.25 177 SER A O 1
ATOM 1387 N N . ASP A 1 178 ? -5.754 18.411 24.728 1.00 64.62 178 ASP A N 1
ATOM 1388 C CA . ASP A 1 178 ? -5.342 17.007 24.518 1.00 64.62 178 ASP A CA 1
ATOM 1389 C C . ASP A 1 178 ? -6.531 16.021 24.425 1.00 64.62 178 ASP A C 1
ATOM 1391 O O . ASP A 1 178 ? -6.368 14.810 24.286 1.00 64.62 178 ASP A O 1
ATOM 1395 N N . ASN A 1 179 ? -7.762 16.531 24.471 1.00 74.31 179 ASN A N 1
ATOM 1396 C CA . ASN A 1 179 ? -8.985 15.768 24.359 1.00 74.31 179 ASN A CA 1
ATOM 1397 C C . ASN A 1 179 ? -9.347 15.541 22.881 1.00 74.31 179 ASN A C 1
ATOM 1399 O O . ASN A 1 179 ? -10.157 16.253 22.288 1.00 74.31 179 ASN A O 1
ATOM 1403 N N . ALA A 1 180 ? -8.785 14.489 22.281 1.00 75.12 180 ALA A N 1
ATOM 1404 C CA . ALA A 1 180 ? -9.162 13.990 20.948 1.00 75.12 180 ALA A CA 1
ATOM 1405 C C . ALA A 1 180 ? -10.568 13.331 20.899 1.00 75.12 180 ALA A C 1
ATOM 1407 O O . ALA A 1 180 ? -10.955 12.683 19.920 1.00 75.12 180 ALA A O 1
ATOM 1408 N N . LEU A 1 181 ? -11.317 13.492 21.987 1.00 80.56 181 LEU A N 1
ATOM 1409 C CA . LEU A 1 181 ? -12.591 12.889 22.314 1.00 80.56 181 LEU A CA 1
ATOM 1410 C C . LEU A 1 181 ? -13.669 13.985 22.323 1.00 80.56 181 LEU A C 1
ATOM 1412 O O . LEU A 1 181 ? -13.831 14.711 23.303 1.00 80.56 181 LEU A O 1
ATOM 1416 N N . LEU A 1 182 ? -14.421 14.114 21.225 1.00 78.81 182 LEU A N 1
ATOM 1417 C CA . LEU A 1 182 ? -15.443 15.154 21.084 1.00 78.81 182 LEU A CA 1
ATOM 1418 C C . LEU A 1 182 ? -16.827 14.671 21.550 1.00 78.81 182 LEU A C 1
ATOM 1420 O O . LEU A 1 182 ? -17.388 13.714 21.003 1.00 78.81 182 LEU A O 1
ATOM 1424 N N . GLN A 1 183 ? -17.392 15.379 22.535 1.00 70.50 183 GLN A N 1
ATOM 1425 C CA . GLN A 1 183 ? -18.726 15.115 23.096 1.00 70.50 183 GLN A CA 1
ATOM 1426 C C .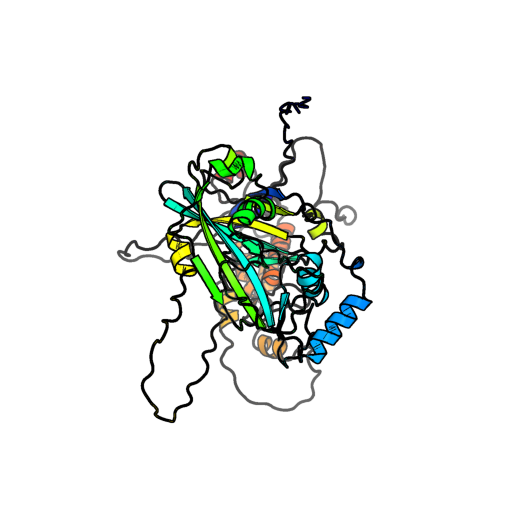 GLN A 1 183 ? -19.867 15.450 22.127 1.00 70.50 183 GLN A C 1
ATOM 1428 O O . GLN A 1 183 ? -20.812 14.674 22.011 1.00 70.50 183 GLN A O 1
ATOM 1433 N N . SER A 1 184 ? -19.791 16.557 21.382 1.00 66.81 184 SER A N 1
ATOM 1434 C CA . SER A 1 184 ? -20.849 16.946 20.441 1.00 66.81 184 SER A CA 1
ATOM 1435 C C . SER A 1 184 ? -20.404 16.856 18.977 1.00 66.81 184 SER A C 1
ATOM 1437 O O . SER A 1 184 ? -19.265 17.149 18.614 1.00 66.81 184 SER A O 1
ATOM 1439 N N . CYS A 1 185 ? -21.341 16.453 18.114 1.00 60.19 185 CYS A N 1
ATOM 1440 C CA . CYS A 1 185 ? -21.200 16.440 16.652 1.00 60.19 185 CYS A CA 1
ATOM 1441 C C . CYS A 1 185 ? -21.394 17.833 16.017 1.00 60.19 185 CYS A C 1
ATOM 1443 O O . CYS A 1 185 ? -21.648 17.918 14.820 1.00 60.19 185 CYS A O 1
ATOM 1445 N N . GLU A 1 186 ? -21.335 18.915 16.798 1.00 60.41 186 GLU A N 1
ATOM 1446 C CA . GLU A 1 186 ? -21.656 20.274 16.328 1.00 60.41 186 GLU A CA 1
ATOM 1447 C C . GLU A 1 186 ? -20.534 20.907 15.495 1.00 60.41 186 GLU A C 1
ATOM 1449 O O . GLU A 1 186 ? -20.743 21.919 14.830 1.00 60.41 186 GLU A O 1
ATOM 1454 N N . ILE A 1 187 ? -19.351 20.290 15.474 1.00 72.81 187 ILE A N 1
ATOM 1455 C CA . ILE A 1 187 ? -18.267 20.699 14.583 1.00 72.81 187 ILE A CA 1
ATOM 1456 C C . ILE A 1 187 ? -18.625 20.281 13.153 1.00 72.81 187 ILE A C 1
ATOM 1458 O O . ILE A 1 187 ? -18.999 19.133 12.905 1.00 72.81 187 ILE A O 1
ATOM 1462 N N . ASN A 1 188 ? -18.467 21.192 12.188 1.00 87.25 188 ASN A N 1
ATOM 1463 C CA . ASN A 1 188 ? -18.618 20.893 10.763 1.00 87.25 188 ASN A CA 1
ATOM 1464 C C . ASN A 1 188 ? -17.433 20.036 10.268 1.00 87.25 188 ASN A C 1
ATOM 1466 O O . ASN A 1 188 ? -16.514 20.490 9.587 1.00 87.25 188 ASN A O 1
ATOM 1470 N N . LEU A 1 189 ? -17.420 18.769 10.680 1.00 90.31 189 LEU A N 1
ATOM 1471 C CA . LEU A 1 189 ? -16.342 17.804 10.438 1.00 90.31 189 LEU A CA 1
ATOM 1472 C C . LEU A 1 189 ? -16.149 17.504 8.946 1.00 90.31 189 LEU A C 1
ATOM 1474 O O . LEU A 1 189 ? -15.059 17.112 8.528 1.00 90.31 189 LEU A O 1
ATOM 1478 N N . CYS A 1 190 ? -17.204 17.715 8.161 1.00 93.56 190 CYS A N 1
ATOM 1479 C CA . CYS A 1 190 ? -17.232 17.529 6.718 1.00 93.56 190 CYS A CA 1
ATOM 1480 C C . CYS A 1 190 ? -16.756 18.763 5.941 1.00 93.56 190 CYS A C 1
ATOM 1482 O O . CYS A 1 190 ? -16.566 18.643 4.733 1.00 93.56 190 CYS A O 1
ATOM 1484 N N . ASP A 1 191 ? -16.551 19.918 6.586 1.00 95.12 191 ASP A N 1
ATOM 1485 C CA . ASP A 1 191 ? -16.043 21.118 5.913 1.00 95.12 191 ASP A CA 1
ATOM 1486 C C . ASP A 1 191 ? -14.663 20.839 5.318 1.00 95.12 191 ASP A C 1
ATOM 1488 O O . ASP A 1 191 ? -13.805 20.265 5.991 1.00 95.12 191 ASP A O 1
ATOM 1492 N N . GLU A 1 192 ? -14.451 21.236 4.068 1.00 96.25 192 GLU A N 1
ATOM 1493 C CA . GLU A 1 192 ? -13.181 21.146 3.356 1.00 96.25 192 GLU A CA 1
ATOM 1494 C C . GLU A 1 192 ? -12.065 21.902 4.090 1.00 96.25 192 GLU A C 1
ATOM 1496 O O . GLU A 1 192 ? -10.959 21.376 4.233 1.00 96.25 192 GLU A O 1
ATOM 1501 N N . ASN A 1 193 ? -12.364 23.096 4.608 1.00 95.56 193 ASN A N 1
ATOM 1502 C CA . ASN A 1 193 ? -11.394 23.989 5.244 1.00 95.56 193 ASN A CA 1
ATOM 1503 C C . ASN A 1 193 ? -11.532 23.975 6.771 1.00 95.56 193 ASN A C 1
ATOM 1505 O O . ASN A 1 193 ? -11.582 25.018 7.418 1.00 95.56 193 ASN A O 1
ATOM 1509 N N . ASN A 1 194 ? -11.602 22.779 7.353 1.00 93.06 194 ASN A N 1
ATOM 1510 C CA . ASN A 1 194 ? -11.761 22.614 8.793 1.00 93.06 194 ASN A CA 1
ATOM 1511 C C . ASN A 1 194 ? -10.538 23.145 9.565 1.00 93.06 194 ASN A C 1
ATOM 1513 O O . ASN A 1 194 ? -9.419 22.665 9.386 1.00 93.06 194 ASN A O 1
ATOM 1517 N N . GLU A 1 195 ? -10.769 24.113 10.451 1.00 93.56 195 GLU A N 1
ATOM 1518 C CA . GLU A 1 195 ? -9.726 24.797 11.229 1.00 93.56 195 GLU A CA 1
ATOM 1519 C C . GLU A 1 195 ? -9.013 23.901 12.253 1.00 93.56 195 GLU A C 1
ATOM 1521 O O . GLU A 1 195 ? -7.851 24.140 12.591 1.00 93.56 195 GLU A O 1
ATOM 1526 N N . TYR A 1 196 ? -9.678 22.832 12.700 1.00 92.69 196 TYR A N 1
ATOM 1527 C CA . TYR A 1 196 ? -9.130 21.856 13.639 1.00 92.69 196 TYR A CA 1
ATOM 1528 C C . TYR A 1 196 ? -8.274 20.796 12.954 1.00 92.69 196 TYR A C 1
ATOM 1530 O O . TYR A 1 196 ? -7.767 19.906 13.627 1.00 92.69 196 TYR A O 1
ATOM 1538 N N . ALA A 1 197 ? -8.097 20.855 11.637 1.00 94.69 197 ALA A N 1
ATOM 1539 C CA . ALA A 1 197 ? -7.181 19.992 10.912 1.00 94.69 197 ALA A CA 1
ATOM 1540 C C . ALA A 1 197 ? -6.047 20.812 10.294 1.00 94.69 197 ALA A C 1
ATOM 1542 O O . ALA A 1 197 ? -6.169 22.001 9.988 1.00 94.69 197 ALA A O 1
ATOM 1543 N N . GLU A 1 198 ? -4.891 20.187 10.103 1.00 95.62 198 GLU A N 1
ATOM 1544 C CA . GLU A 1 198 ? -3.861 20.779 9.263 1.00 95.62 198 GLU A CA 1
ATOM 1545 C C . GLU A 1 198 ? -4.365 20.961 7.825 1.00 95.62 198 GLU A C 1
ATOM 1547 O O . GLU A 1 198 ? -5.133 20.159 7.292 1.00 95.62 198 GLU A O 1
ATOM 1552 N N . SER A 1 199 ? -3.912 22.034 7.177 1.00 96.75 199 SER A N 1
ATOM 1553 C CA . SER A 1 199 ? -4.273 22.279 5.788 1.00 96.75 199 SER A CA 1
ATOM 1554 C C . SER A 1 199 ? -3.547 21.287 4.887 1.00 96.75 199 SER A C 1
ATOM 1556 O O . SER A 1 199 ? -2.331 21.094 5.000 1.00 96.75 199 SER A O 1
ATOM 1558 N N . TRP A 1 200 ? -4.264 20.718 3.918 1.00 96.94 200 TRP A N 1
ATOM 1559 C CA . TRP A 1 200 ? -3.642 19.869 2.905 1.00 96.94 200 TRP A CA 1
ATOM 1560 C C . TRP A 1 200 ? -2.556 20.623 2.115 1.00 96.94 200 TRP A C 1
ATOM 1562 O O . TRP A 1 200 ? -1.539 20.029 1.752 1.00 96.94 200 TRP A O 1
ATOM 1572 N N . LYS A 1 201 ? -2.725 21.942 1.914 1.00 96.25 201 LYS A N 1
ATOM 1573 C CA . LYS A 1 201 ? -1.782 22.803 1.177 1.00 96.25 201 LYS A CA 1
ATOM 1574 C C . LYS A 1 201 ? -0.419 22.889 1.854 1.00 96.25 201 LYS A C 1
ATOM 1576 O O . LYS A 1 201 ? 0.598 22.908 1.172 1.00 96.25 201 LYS A O 1
ATOM 1581 N N . SER A 1 202 ? -0.390 22.906 3.185 1.00 94.94 202 SER A N 1
ATOM 1582 C CA . SER A 1 202 ? 0.859 22.856 3.955 1.00 94.94 202 SER A CA 1
ATOM 1583 C C . SER A 1 202 ? 1.406 21.436 4.115 1.00 94.94 202 SER A C 1
ATOM 1585 O O . SER A 1 202 ? 2.581 21.266 4.417 1.00 94.94 202 SER A O 1
ATOM 1587 N N . CYS A 1 203 ? 0.563 20.416 3.937 1.00 94.88 203 CYS A N 1
ATOM 1588 C CA . CYS A 1 203 ? 0.885 19.027 4.245 1.00 94.88 203 CYS A CA 1
ATOM 1589 C C . CYS A 1 203 ? 1.501 18.261 3.065 1.00 94.88 203 CYS A C 1
ATOM 1591 O O . CYS A 1 203 ? 2.380 17.429 3.288 1.00 94.88 203 CYS A O 1
ATOM 1593 N N . TRP A 1 204 ? 1.105 18.522 1.814 1.00 95.75 204 TRP A N 1
ATOM 1594 C CA . TRP A 1 204 ? 1.590 17.728 0.671 1.00 95.75 204 TRP A CA 1
ATOM 1595 C C . TRP A 1 204 ? 3.127 17.578 0.573 1.00 95.75 204 TRP A C 1
ATOM 1597 O O . TRP A 1 204 ? 3.555 16.476 0.218 1.00 95.75 204 TRP A O 1
ATOM 1607 N N . PRO A 1 205 ? 3.972 18.570 0.947 1.00 95.31 205 PRO A N 1
ATOM 1608 C CA . PRO A 1 205 ? 5.425 18.400 0.938 1.00 95.31 205 PRO A CA 1
ATOM 1609 C C . PRO A 1 205 ? 5.881 17.267 1.864 1.00 95.31 205 PRO A C 1
ATOM 1611 O O . PRO A 1 205 ? 6.680 16.420 1.468 1.00 95.31 205 PRO A O 1
ATOM 1614 N N . SER A 1 206 ? 5.300 17.198 3.066 1.00 92.81 206 SER A N 1
ATOM 1615 C CA . SER A 1 206 ? 5.589 16.140 4.038 1.00 92.81 206 SER A CA 1
ATOM 1616 C C . SER A 1 206 ? 5.141 14.764 3.554 1.00 92.81 206 SER A C 1
ATOM 1618 O O . SER A 1 206 ? 5.783 13.776 3.871 1.00 92.81 206 SER A O 1
ATOM 1620 N N . VAL A 1 207 ? 4.104 14.664 2.712 1.00 94.38 207 VAL A N 1
ATOM 1621 C CA . VAL A 1 207 ? 3.700 13.373 2.130 1.00 94.38 207 VAL A CA 1
ATOM 1622 C C . VAL A 1 207 ? 4.777 12.835 1.187 1.00 94.38 207 VAL A C 1
ATOM 1624 O O . VAL A 1 207 ? 5.029 11.631 1.179 1.00 94.38 207 VAL A O 1
ATOM 1627 N N . LEU A 1 208 ? 5.429 13.699 0.402 1.00 94.69 208 LEU A N 1
ATOM 1628 C CA . LEU A 1 208 ? 6.537 13.285 -0.465 1.00 94.69 208 LEU A CA 1
ATOM 1629 C C . LEU A 1 208 ? 7.743 12.819 0.350 1.00 94.69 208 LEU A C 1
ATOM 1631 O O . LEU A 1 208 ? 8.359 11.807 0.016 1.00 94.69 208 LEU A O 1
ATOM 1635 N N . GLU A 1 209 ? 8.040 13.512 1.444 1.00 93.44 209 GLU A N 1
ATOM 1636 C CA . GLU A 1 209 ? 9.100 13.119 2.368 1.00 93.44 209 GLU A CA 1
ATOM 1637 C C . GLU A 1 209 ? 8.751 11.796 3.065 1.00 93.44 209 GLU A C 1
ATOM 1639 O O . GLU A 1 209 ? 9.441 10.801 2.860 1.00 93.44 209 GLU A O 1
ATOM 1644 N N . ASP A 1 210 ? 7.626 11.737 3.779 1.00 91.62 210 ASP A N 1
ATOM 1645 C CA . ASP A 1 210 ? 7.194 10.607 4.611 1.00 91.62 210 ASP A CA 1
ATOM 1646 C C . ASP A 1 210 ? 6.868 9.331 3.811 1.00 91.62 210 ASP A C 1
ATOM 1648 O O . ASP A 1 210 ? 6.936 8.224 4.351 1.00 91.62 210 ASP A O 1
ATOM 1652 N N . ARG A 1 211 ? 6.434 9.442 2.546 1.00 93.75 211 ARG A N 1
ATOM 1653 C CA . ARG A 1 211 ? 6.025 8.275 1.732 1.00 93.75 211 ARG A CA 1
ATOM 1654 C C . ARG A 1 211 ? 7.042 7.888 0.674 1.00 93.75 211 ARG A C 1
ATOM 1656 O O . ARG A 1 211 ? 7.130 6.700 0.345 1.00 93.75 211 ARG A O 1
ATOM 1663 N N . LEU A 1 212 ? 7.775 8.860 0.135 1.00 94.38 212 LEU A N 1
ATOM 1664 C CA . LEU A 1 212 ? 8.678 8.653 -0.996 1.00 94.38 212 LEU A CA 1
ATOM 1665 C C . LEU A 1 212 ? 10.149 8.903 -0.646 1.00 94.38 212 LEU A C 1
ATOM 1667 O O . LEU A 1 212 ? 11.012 8.584 -1.457 1.00 94.38 212 LEU A O 1
ATOM 1671 N N . GLY A 1 213 ? 10.453 9.437 0.542 1.00 92.06 213 GLY A N 1
ATOM 1672 C CA . GLY A 1 213 ? 11.821 9.782 0.939 1.00 92.06 213 GLY A CA 1
ATOM 1673 C C . GLY A 1 213 ? 12.406 10.934 0.120 1.00 92.06 213 GLY A C 1
ATOM 1674 O O . GLY A 1 213 ? 13.624 11.047 -0.007 1.00 92.06 213 GLY A O 1
ATOM 1675 N N . ILE A 1 214 ? 11.555 11.763 -0.489 1.00 90.81 214 ILE A N 1
ATOM 1676 C CA . ILE A 1 214 ? 11.980 12.854 -1.365 1.00 90.81 214 ILE A CA 1
ATOM 1677 C C . ILE A 1 214 ? 11.950 14.159 -0.583 1.00 90.81 214 ILE A C 1
ATOM 1679 O O . ILE A 1 214 ? 10.881 14.589 -0.169 1.00 90.81 214 ILE A O 1
ATOM 1683 N N . CYS A 1 215 ? 13.096 14.829 -0.461 1.00 89.31 215 CYS A N 1
ATOM 1684 C CA . CYS A 1 215 ? 13.165 16.161 0.136 1.00 89.31 215 CYS A CA 1
ATOM 1685 C C . CYS A 1 215 ? 12.290 17.158 -0.642 1.00 89.31 215 CYS A C 1
ATOM 1687 O O . CYS A 1 215 ? 12.514 17.405 -1.834 1.00 89.31 215 CYS A O 1
ATOM 1689 N N . SER A 1 216 ? 11.320 17.755 0.048 1.00 83.62 216 SER A N 1
ATOM 1690 C CA . SER A 1 216 ? 10.305 18.631 -0.538 1.00 83.62 216 SER A CA 1
ATOM 1691 C C . SER A 1 216 ? 10.897 19.830 -1.272 1.00 83.62 216 SER A C 1
ATOM 1693 O O . SER A 1 216 ? 10.544 20.090 -2.422 1.00 83.62 216 SER A O 1
ATOM 1695 N N . SER A 1 217 ? 11.856 20.516 -0.648 1.00 87.62 217 SER A N 1
ATOM 1696 C CA . SER A 1 217 ? 12.497 21.710 -1.214 1.00 87.62 217 SER A CA 1
ATOM 1697 C C . SER A 1 217 ? 13.199 21.430 -2.547 1.00 87.62 217 SER A C 1
ATOM 1699 O O . SER A 1 217 ? 13.189 22.255 -3.460 1.00 87.62 217 SER A O 1
ATOM 1701 N N . ALA A 1 218 ? 13.774 20.236 -2.708 1.00 81.25 218 ALA A N 1
ATOM 1702 C CA . ALA A 1 218 ? 14.442 19.852 -3.943 1.00 81.25 218 ALA A CA 1
ATOM 1703 C C . ALA A 1 218 ? 13.446 19.532 -5.067 1.00 81.25 218 ALA A C 1
ATOM 1705 O O . ALA A 1 218 ? 13.783 19.730 -6.239 1.00 81.25 218 ALA A O 1
ATOM 1706 N N . PHE A 1 219 ? 12.259 19.039 -4.707 1.00 87.81 219 PHE A N 1
ATOM 1707 C CA . PHE A 1 219 ? 11.280 18.455 -5.619 1.00 87.81 219 PHE A CA 1
ATOM 1708 C C . PHE A 1 219 ? 10.147 19.405 -6.008 1.00 87.81 219 PHE A C 1
ATOM 1710 O O . PHE A 1 219 ? 9.553 19.235 -7.067 1.00 87.81 219 PHE A O 1
ATOM 1717 N N . GLN A 1 220 ? 9.888 20.442 -5.208 1.00 90.56 220 GLN A N 1
ATOM 1718 C CA . GLN A 1 220 ? 8.806 21.399 -5.442 1.00 90.56 220 GLN A CA 1
ATOM 1719 C C . GLN A 1 220 ? 8.897 22.082 -6.814 1.00 90.56 220 GLN A C 1
ATOM 1721 O O . GLN A 1 220 ? 7.887 22.251 -7.479 1.00 90.56 220 GLN A O 1
ATOM 1726 N N . HIS A 1 221 ? 10.102 22.394 -7.295 1.00 94.31 221 HIS A N 1
ATOM 1727 C CA . HIS A 1 221 ? 10.303 22.983 -8.628 1.00 94.31 221 HIS A CA 1
ATOM 1728 C C . HIS A 1 221 ? 10.127 21.993 -9.793 1.00 94.31 221 HIS A C 1
ATOM 1730 O O . HIS A 1 221 ? 10.290 22.375 -10.948 1.00 94.31 221 HIS A O 1
ATOM 1736 N N . GLN A 1 222 ? 9.910 20.709 -9.505 1.00 96.56 222 GLN A N 1
ATOM 1737 C CA . GLN A 1 222 ? 9.709 19.659 -10.507 1.00 96.56 222 GLN A CA 1
ATOM 1738 C C . GLN A 1 222 ? 8.251 19.205 -10.586 1.00 96.56 222 GLN A C 1
ATOM 1740 O O . GLN A 1 222 ? 7.949 18.303 -11.364 1.00 96.56 222 GLN A O 1
ATOM 1745 N N . LEU A 1 223 ? 7.362 19.804 -9.792 1.00 96.75 223 LEU A N 1
ATOM 1746 C CA . LEU A 1 223 ? 5.944 19.486 -9.760 1.00 96.75 223 LEU A CA 1
ATOM 1747 C C . LEU A 1 223 ? 5.115 20.736 -10.031 1.00 96.75 223 LEU A C 1
ATOM 1749 O O . LEU A 1 223 ? 5.201 21.706 -9.284 1.00 96.75 223 LEU A O 1
ATOM 1753 N N . ASP A 1 224 ? 4.248 20.647 -11.031 1.00 97.56 224 ASP A N 1
ATOM 1754 C CA . ASP A 1 224 ? 3.190 21.622 -11.258 1.00 97.56 224 ASP A CA 1
ATOM 1755 C C . ASP A 1 224 ? 1.881 21.086 -10.679 1.00 97.56 224 ASP A C 1
ATOM 1757 O O . ASP A 1 224 ? 1.446 19.972 -10.992 1.00 97.56 224 ASP A O 1
ATOM 1761 N N . GLU A 1 225 ? 1.246 21.872 -9.813 1.00 97.19 225 GLU A N 1
ATOM 1762 C CA . GLU A 1 225 ? -0.086 21.553 -9.308 1.00 97.19 225 GLU A CA 1
ATOM 1763 C C . GLU A 1 225 ? -1.112 21.694 -10.438 1.00 97.19 225 GLU A C 1
ATOM 1765 O O . GLU A 1 225 ? -1.249 22.747 -11.060 1.00 97.19 225 GLU A O 1
ATOM 1770 N N . VAL A 1 226 ? -1.881 20.635 -10.683 1.00 97.94 226 VAL A N 1
ATOM 1771 C CA . VAL A 1 226 ? -3.007 20.665 -11.618 1.00 97.94 226 VAL A CA 1
ATOM 1772 C C . VAL A 1 226 ? -4.253 21.066 -10.833 1.00 97.94 226 VAL A C 1
ATOM 1774 O O . VAL A 1 226 ? -5.058 20.218 -10.448 1.00 97.94 226 VAL A O 1
ATOM 1777 N N . THR A 1 227 ? -4.407 22.366 -10.569 1.00 96.94 227 THR A N 1
ATOM 1778 C CA . THR A 1 227 ? -5.465 22.908 -9.692 1.00 96.94 227 THR A CA 1
ATOM 1779 C C . THR A 1 227 ? -6.877 22.510 -10.136 1.00 96.94 227 THR A C 1
ATOM 1781 O O . THR A 1 227 ? -7.736 22.248 -9.300 1.00 96.94 227 THR A O 1
ATOM 1784 N N . SER A 1 228 ? -7.123 22.384 -11.444 1.00 97.06 228 SER A N 1
ATOM 1785 C CA . SER A 1 228 ? -8.418 21.943 -11.988 1.00 97.06 228 SER A CA 1
ATOM 1786 C C . SER A 1 228 ? -8.765 20.480 -11.684 1.00 97.06 228 SER A C 1
ATOM 1788 O O . SER A 1 228 ? -9.918 20.089 -11.830 1.00 97.06 228 SER A O 1
ATOM 1790 N N . ALA A 1 229 ? -7.783 19.671 -11.275 1.00 96.69 229 ALA A N 1
ATOM 1791 C CA . ALA A 1 229 ? -7.947 18.263 -10.921 1.00 96.69 229 ALA A CA 1
ATOM 1792 C C . ALA A 1 229 ? -7.942 18.025 -9.400 1.00 96.69 229 ALA A C 1
ATOM 1794 O O . ALA A 1 229 ? -7.891 16.872 -8.958 1.00 96.69 229 ALA A O 1
ATOM 1795 N N . TYR A 1 230 ? -7.960 19.095 -8.599 1.00 97.69 230 TYR A N 1
ATOM 1796 C CA . TYR A 1 230 ? -8.223 18.996 -7.171 1.00 97.69 230 TYR A CA 1
ATOM 1797 C C . TYR A 1 230 ? -9.663 18.533 -6.929 1.00 97.69 230 TYR A C 1
ATOM 1799 O O . TYR A 1 230 ? -10.596 18.970 -7.599 1.00 97.69 230 TYR A O 1
ATOM 1807 N N . SER A 1 231 ? -9.842 17.646 -5.955 1.00 97.31 231 SER A N 1
ATOM 1808 C CA . SER A 1 231 ? -11.166 17.214 -5.511 1.00 97.31 231 SER A CA 1
ATOM 1809 C C . SER A 1 231 ? -11.179 16.987 -4.007 1.00 97.31 231 SER A C 1
ATOM 1811 O O . SER A 1 231 ? -10.188 16.546 -3.417 1.00 97.31 231 SER A O 1
ATOM 1813 N N . TYR A 1 232 ? -12.324 17.288 -3.406 1.00 97.88 232 TYR A N 1
ATOM 1814 C CA . TYR A 1 232 ? -12.632 16.989 -2.021 1.00 97.88 232 TYR A CA 1
ATOM 1815 C C . TYR A 1 232 ? -13.967 16.261 -1.963 1.00 97.88 232 TYR A C 1
ATOM 1817 O O . TYR A 1 232 ? -14.944 16.699 -2.571 1.00 97.88 232 TYR A O 1
ATOM 1825 N N . HIS A 1 233 ? -14.011 15.152 -1.237 1.00 96.44 233 HIS A N 1
ATOM 1826 C CA . HIS A 1 233 ? -15.248 14.420 -1.003 1.00 96.44 233 HIS A CA 1
ATOM 1827 C C . HIS A 1 233 ? -15.250 13.781 0.381 1.00 96.44 233 HIS A C 1
ATOM 1829 O O . HIS A 1 233 ? -14.204 13.610 1.016 1.00 96.44 233 HIS A O 1
ATOM 1835 N N . THR A 1 234 ? -16.441 13.424 0.849 1.00 96.31 234 THR A N 1
ATOM 1836 C CA . THR A 1 234 ? -16.631 12.748 2.128 1.00 96.31 234 THR A CA 1
ATOM 1837 C C . THR A 1 234 ? -17.295 11.393 1.931 1.00 96.31 234 THR A C 1
ATOM 1839 O O . THR A 1 234 ? -18.151 11.213 1.067 1.00 96.31 234 THR A O 1
ATOM 1842 N N . GLU A 1 235 ? -16.886 10.418 2.735 1.00 94.94 235 GLU A N 1
ATOM 1843 C CA . GLU A 1 235 ? -17.477 9.083 2.780 1.00 94.94 235 GLU A CA 1
ATOM 1844 C C . GLU A 1 235 ? -17.890 8.820 4.229 1.00 94.94 235 GLU A C 1
ATOM 1846 O O . GLU A 1 235 ? -17.037 8.611 5.093 1.00 94.94 235 GLU A O 1
ATOM 1851 N N . ASP A 1 236 ? -19.190 8.892 4.521 1.00 94.25 236 ASP A N 1
ATOM 1852 C CA . ASP A 1 236 ? -19.706 8.717 5.881 1.00 94.25 236 ASP A CA 1
ATOM 1853 C C . ASP A 1 236 ? -20.181 7.282 6.143 1.00 94.25 236 ASP A C 1
ATOM 1855 O O . ASP A 1 236 ? -20.698 6.595 5.264 1.00 94.25 236 ASP A O 1
ATOM 1859 N N . ASN A 1 237 ? -20.077 6.858 7.402 1.00 93.12 237 ASN A N 1
ATOM 1860 C CA . ASN A 1 237 ? -20.511 5.554 7.902 1.00 93.12 237 ASN A CA 1
ATOM 1861 C C . ASN A 1 237 ? -19.852 4.357 7.200 1.00 93.12 237 ASN A C 1
ATOM 1863 O O . ASN A 1 237 ? -20.447 3.279 7.139 1.00 93.12 237 ASN A O 1
ATOM 1867 N N . VAL A 1 238 ? -18.615 4.524 6.731 1.00 94.88 238 VAL A N 1
ATOM 1868 C CA . VAL A 1 238 ? -17.829 3.446 6.130 1.00 94.88 238 VAL A CA 1
ATOM 1869 C C . VAL A 1 238 ? -17.484 2.411 7.199 1.00 94.88 238 VAL A C 1
ATOM 1871 O O . VAL A 1 238 ? -17.049 2.757 8.304 1.00 94.88 238 VAL A O 1
ATOM 1874 N N . HIS A 1 239 ? -17.695 1.133 6.883 1.00 93.81 239 HIS A N 1
ATOM 1875 C CA . HIS A 1 239 ? -17.277 0.037 7.750 1.00 93.81 239 HIS A CA 1
ATOM 1876 C C . HIS A 1 239 ? -15.752 -0.096 7.701 1.00 93.81 239 HIS A C 1
ATOM 1878 O O . HIS A 1 239 ? -15.175 -0.271 6.631 1.00 93.81 239 HIS A O 1
ATOM 1884 N N . SER A 1 240 ? -15.093 0.016 8.854 1.00 91.38 240 SER A N 1
ATOM 1885 C CA . SER A 1 240 ? -13.639 -0.107 8.935 1.00 91.38 240 SER A CA 1
ATOM 1886 C C . SER A 1 240 ? -13.248 -1.573 9.078 1.00 91.38 240 SER A C 1
ATOM 1888 O O . SER A 1 240 ? -13.373 -2.130 10.164 1.00 91.38 240 SER A O 1
ATOM 1890 N N . GLU A 1 241 ? -12.700 -2.180 8.024 1.00 89.88 241 GLU A N 1
ATOM 1891 C CA . GLU A 1 241 ? -12.130 -3.540 8.097 1.00 89.88 241 GLU A CA 1
ATOM 1892 C C . GLU A 1 241 ? -11.055 -3.648 9.187 1.00 89.88 241 GLU A C 1
ATOM 1894 O O . GLU A 1 241 ? -10.975 -4.635 9.909 1.00 89.88 241 GLU A O 1
ATOM 1899 N N . GLY A 1 242 ? -10.259 -2.586 9.359 1.00 91.56 242 GLY A N 1
ATOM 1900 C CA . GLY A 1 242 ? -9.236 -2.534 10.399 1.00 91.56 242 GLY A CA 1
ATOM 1901 C C . GLY A 1 242 ? -9.796 -2.368 11.812 1.00 91.56 242 GLY A C 1
ATOM 1902 O O . GLY A 1 242 ? -9.103 -2.706 12.759 1.00 91.56 242 GLY A O 1
ATOM 1903 N N . TYR A 1 243 ? -11.022 -1.866 11.968 1.00 95.94 243 TYR A N 1
ATOM 1904 C CA . TYR A 1 243 ? -11.651 -1.630 13.273 1.00 95.94 243 TYR A CA 1
ATOM 1905 C C . TYR A 1 243 ? -13.118 -2.075 13.213 1.00 95.94 243 TYR A C 1
ATOM 1907 O O . TYR A 1 243 ? -14.011 -1.220 13.156 1.00 95.94 243 TYR A O 1
ATOM 1915 N N . PRO A 1 244 ? -13.385 -3.395 13.158 1.00 95.75 244 PRO A N 1
ATOM 1916 C CA . PRO A 1 244 ? -14.740 -3.912 13.021 1.00 95.75 244 PRO A CA 1
ATOM 1917 C C . PRO A 1 244 ? -15.678 -3.326 14.082 1.00 95.75 244 PRO A C 1
ATOM 1919 O O . PRO A 1 244 ? -15.319 -3.214 15.252 1.00 95.75 244 PRO A O 1
ATOM 1922 N N . GLY A 1 245 ? -16.873 -2.909 13.656 1.00 94.88 245 GLY A N 1
ATOM 1923 C CA . GLY A 1 245 ? -17.879 -2.269 14.515 1.00 94.88 245 GLY A CA 1
ATOM 1924 C C . GLY A 1 245 ? -17.740 -0.746 14.659 1.00 94.88 245 GLY A C 1
ATOM 1925 O O . GLY A 1 245 ? -18.738 -0.074 14.918 1.00 94.88 245 GLY A O 1
ATOM 1926 N N . LEU A 1 246 ? -16.560 -0.171 14.401 1.00 96.44 246 LEU A N 1
ATOM 1927 C CA . LEU A 1 246 ? -16.342 1.276 14.443 1.00 96.44 246 LEU A CA 1
ATOM 1928 C C . LEU A 1 246 ? -16.569 1.903 13.060 1.00 96.44 246 LEU A C 1
ATOM 1930 O O . LEU A 1 246 ? -15.786 1.729 12.122 1.00 96.44 246 LEU A O 1
ATOM 1934 N N . LYS A 1 247 ? -17.651 2.677 12.934 1.00 95.75 247 LYS A N 1
ATOM 1935 C CA . LYS A 1 247 ? -17.942 3.442 11.715 1.00 95.75 247 LYS A CA 1
ATOM 1936 C C . LYS A 1 247 ? -16.938 4.573 11.538 1.00 95.75 247 LYS A C 1
ATOM 1938 O O . LYS A 1 247 ? -16.601 5.261 12.502 1.00 95.75 247 LYS A O 1
ATOM 1943 N N . THR A 1 248 ? -16.507 4.788 10.300 1.00 95.94 248 THR A N 1
ATOM 1944 C CA . THR A 1 248 ? -15.563 5.853 9.953 1.00 95.94 248 THR A CA 1
ATOM 1945 C C . THR A 1 248 ? -16.189 6.854 8.979 1.00 95.94 248 THR A C 1
ATOM 1947 O O . THR A 1 248 ? -16.854 6.463 8.022 1.00 95.94 248 THR A O 1
ATOM 1950 N N . LEU A 1 249 ? -15.973 8.142 9.243 1.00 95.75 249 LEU A N 1
ATOM 1951 C CA . LEU A 1 249 ? -16.137 9.243 8.299 1.00 95.75 249 LEU A CA 1
ATOM 1952 C C . LEU A 1 249 ? -14.764 9.575 7.714 1.00 95.75 249 LEU A C 1
ATOM 1954 O O . LEU A 1 249 ? -13.852 9.969 8.449 1.00 95.75 249 LEU A O 1
ATOM 1958 N N . TYR A 1 250 ? -14.625 9.428 6.402 1.00 97.00 250 TYR A N 1
ATOM 1959 C CA . TYR A 1 250 ? -13.450 9.882 5.673 1.00 97.00 250 TYR A CA 1
ATOM 1960 C C . TYR A 1 250 ? -13.720 11.233 5.024 1.00 97.00 250 TYR A C 1
ATOM 1962 O O . TYR A 1 250 ? -14.714 11.389 4.322 1.00 97.00 250 TYR A O 1
ATOM 1970 N N . CYS A 1 251 ? -12.804 12.179 5.206 1.00 97.56 251 CYS A N 1
ATOM 1971 C CA . CYS A 1 251 ? -12.755 13.414 4.425 1.00 97.56 251 CYS A CA 1
ATOM 1972 C C . CYS A 1 251 ? -11.497 13.362 3.560 1.00 97.56 251 CYS A C 1
ATOM 1974 O O . CYS A 1 251 ? -10.382 13.363 4.088 1.00 97.56 251 CYS A O 1
ATOM 1976 N N . VAL A 1 252 ? -11.651 13.247 2.246 1.00 97.81 252 VAL A N 1
ATOM 1977 C CA . VAL A 1 252 ? -10.548 12.926 1.340 1.00 97.81 252 VAL A CA 1
ATOM 1978 C C . VAL A 1 252 ? -10.245 14.128 0.459 1.00 97.81 252 VAL A C 1
ATOM 1980 O O . VAL A 1 252 ? -11.042 14.495 -0.394 1.00 97.81 252 VAL A O 1
ATOM 1983 N N . HIS A 1 253 ? -9.062 14.708 0.640 1.00 98.38 253 HIS A N 1
ATOM 1984 C CA . HIS A 1 253 ? -8.464 15.639 -0.308 1.00 98.38 253 HIS A CA 1
ATOM 1985 C C . HIS A 1 253 ? -7.652 14.835 -1.322 1.00 98.38 253 HIS A C 1
ATOM 1987 O O . HIS A 1 253 ? -6.750 14.083 -0.945 1.00 98.38 253 HIS A O 1
ATOM 1993 N N . GLN A 1 254 ? -7.939 14.996 -2.608 1.00 98.06 254 GLN A N 1
ATOM 1994 C CA . GLN A 1 254 ? -7.142 14.423 -3.682 1.00 98.06 254 GLN A CA 1
ATOM 1995 C C . GLN A 1 254 ? -6.557 15.548 -4.530 1.00 98.06 254 GLN A C 1
ATOM 1997 O O . GLN A 1 254 ? -7.282 16.298 -5.182 1.00 98.06 254 GLN A O 1
ATOM 2002 N N . VAL A 1 255 ? -5.230 15.644 -4.518 1.00 98.06 255 VAL A N 1
ATOM 2003 C CA . VAL A 1 255 ? -4.470 16.696 -5.201 1.00 98.06 255 VAL A CA 1
ATOM 2004 C C . VAL A 1 255 ? -3.655 16.060 -6.312 1.00 98.06 255 VAL A C 1
ATOM 2006 O O . VAL A 1 255 ? -3.031 15.018 -6.105 1.00 98.06 255 VAL A O 1
ATOM 2009 N N . THR A 1 256 ? -3.652 16.682 -7.487 1.00 98.19 256 THR A N 1
ATOM 2010 C CA . THR A 1 256 ? -2.916 16.181 -8.648 1.00 98.19 256 THR A CA 1
ATOM 2011 C C . THR A 1 256 ? -1.704 17.057 -8.923 1.00 98.19 256 THR A C 1
ATOM 2013 O O . THR A 1 256 ? -1.831 18.270 -9.059 1.00 98.19 256 THR A O 1
ATOM 2016 N N . PHE A 1 257 ? -0.540 16.429 -9.048 1.00 98.19 257 PHE A N 1
ATOM 2017 C CA . PHE A 1 257 ? 0.706 17.074 -9.444 1.00 98.19 257 PHE A CA 1
ATOM 2018 C C . PHE A 1 257 ? 1.223 16.442 -10.730 1.00 98.19 257 PHE A C 1
ATOM 2020 O O . PHE A 1 257 ? 1.154 15.224 -10.888 1.00 98.19 257 PHE A O 1
ATOM 2027 N N . ARG A 1 258 ? 1.770 17.248 -11.636 1.00 98.38 258 ARG A N 1
ATOM 2028 C CA . ARG A 1 258 ? 2.424 16.790 -12.863 1.00 98.38 258 ARG A CA 1
ATOM 2029 C C . ARG A 1 258 ? 3.921 17.051 -12.770 1.00 98.38 258 ARG A C 1
ATOM 2031 O O . ARG A 1 258 ? 4.337 18.160 -12.457 1.00 98.38 258 ARG A O 1
ATOM 2038 N N . VAL A 1 259 ? 4.727 16.033 -13.052 1.00 98.12 259 VAL A N 1
ATOM 2039 C CA . VAL A 1 259 ? 6.180 16.170 -13.148 1.00 98.12 259 VAL A CA 1
ATOM 2040 C C . VAL A 1 259 ? 6.514 16.993 -14.388 1.00 98.12 259 VAL A C 1
ATOM 2042 O O . VAL A 1 259 ? 6.194 16.582 -15.502 1.00 98.12 259 VAL A O 1
ATOM 2045 N N . THR A 1 260 ? 7.152 18.146 -14.195 1.00 97.69 260 THR A N 1
ATOM 2046 C CA . THR A 1 260 ? 7.427 19.117 -15.268 1.00 97.69 260 THR A CA 1
ATOM 2047 C C . THR A 1 260 ? 8.489 18.628 -16.244 1.00 97.69 260 THR A C 1
ATOM 2049 O O . THR A 1 260 ? 8.374 18.826 -17.450 1.00 97.69 260 THR A O 1
ATOM 2052 N N . ASN A 1 261 ? 9.516 17.949 -15.727 1.00 97.38 261 ASN A N 1
ATOM 2053 C CA . ASN A 1 261 ? 10.587 17.361 -16.519 1.00 97.38 261 ASN A CA 1
ATOM 2054 C C . ASN A 1 261 ? 10.926 15.945 -16.015 1.00 97.38 261 ASN A C 1
ATOM 2056 O O . ASN A 1 261 ? 11.771 15.791 -15.127 1.00 97.38 261 ASN A O 1
ATOM 2060 N N . PRO A 1 262 ? 10.317 14.894 -16.596 1.00 97.62 262 PRO A N 1
ATOM 2061 C CA . PRO A 1 262 ? 10.603 13.504 -16.234 1.00 97.62 262 PRO A CA 1
ATOM 2062 C C . PRO A 1 262 ? 12.072 13.090 -16.419 1.00 97.62 262 PRO A C 1
ATOM 2064 O O . PRO A 1 262 ? 12.530 12.151 -15.774 1.00 97.62 262 PRO A O 1
ATOM 2067 N N . ALA A 1 263 ? 12.837 13.779 -17.272 1.00 97.31 263 ALA A N 1
ATOM 2068 C CA . ALA A 1 263 ? 14.255 13.494 -17.495 1.00 97.31 263 ALA A CA 1
ATOM 2069 C C . ALA A 1 263 ? 15.187 14.177 -16.474 1.00 97.31 263 ALA A C 1
ATOM 2071 O O . ALA A 1 263 ? 16.403 13.981 -16.519 1.00 97.31 263 ALA A O 1
ATOM 2072 N N . HIS A 1 264 ? 14.652 14.988 -15.556 1.00 96.81 264 HIS A N 1
ATOM 2073 C CA . HIS A 1 264 ? 15.461 15.704 -14.578 1.00 96.81 264 HIS A CA 1
ATOM 2074 C C . HIS A 1 264 ? 16.096 14.744 -13.555 1.00 96.81 264 HIS A C 1
ATOM 2076 O O . HIS A 1 264 ? 15.445 13.866 -12.995 1.00 96.81 264 HIS A O 1
ATOM 2082 N N . SER A 1 265 ? 17.374 14.942 -13.220 1.00 95.06 265 SER A N 1
ATOM 2083 C CA . SER A 1 265 ? 18.115 14.032 -12.325 1.00 95.06 265 SER A CA 1
ATOM 2084 C C . SER A 1 265 ? 17.489 13.884 -10.930 1.00 95.06 265 SER A C 1
ATOM 2086 O O . SER A 1 265 ? 17.548 12.813 -10.332 1.00 95.06 265 SER A O 1
ATOM 2088 N N . LYS A 1 266 ? 16.840 14.938 -10.422 1.00 93.38 266 LYS A N 1
ATOM 2089 C CA . LYS A 1 266 ? 16.135 14.922 -9.124 1.00 93.38 266 LYS A CA 1
ATOM 2090 C C . LYS A 1 266 ? 14.905 14.010 -9.075 1.00 93.38 266 LYS A C 1
ATOM 2092 O O . LYS A 1 266 ? 14.517 13.624 -7.981 1.00 93.38 266 LYS A O 1
ATOM 2097 N N . VAL A 1 267 ? 14.299 13.673 -10.216 1.00 95.38 267 VAL A N 1
ATOM 2098 C CA . VAL A 1 267 ? 13.150 12.751 -10.272 1.00 95.38 267 VAL A CA 1
ATOM 2099 C C . VAL A 1 267 ? 13.575 11.315 -10.601 1.00 95.38 267 VAL A C 1
ATOM 2101 O O . VAL A 1 267 ? 12.754 10.401 -10.580 1.00 95.38 267 VAL A O 1
ATOM 2104 N N . ALA A 1 268 ? 14.870 11.076 -10.834 1.00 95.44 268 ALA A N 1
ATOM 2105 C CA . ALA A 1 268 ? 15.380 9.740 -11.130 1.00 95.44 268 ALA A CA 1
ATOM 2106 C C . ALA A 1 268 ? 15.219 8.757 -9.959 1.00 95.44 268 ALA A C 1
ATOM 2108 O O . ALA A 1 268 ? 15.084 7.554 -10.177 1.00 95.44 268 ALA A O 1
ATOM 2109 N N . CYS A 1 269 ? 15.182 9.251 -8.715 1.00 94.06 269 CYS A N 1
ATOM 2110 C CA . CYS A 1 269 ? 14.981 8.413 -7.530 1.00 94.06 269 CYS A CA 1
ATOM 2111 C C . CYS A 1 269 ? 13.605 7.728 -7.497 1.00 94.06 269 CYS A C 1
ATOM 2113 O O . CYS A 1 269 ? 13.499 6.643 -6.936 1.00 94.06 269 CYS A O 1
ATOM 2115 N N . ILE A 1 270 ? 12.590 8.310 -8.145 1.00 95.94 270 ILE A N 1
ATOM 2116 C CA . ILE A 1 270 ? 11.258 7.707 -8.309 1.00 95.94 270 ILE A CA 1
ATOM 2117 C C . ILE A 1 270 ? 11.100 6.969 -9.646 1.00 95.94 270 ILE A C 1
ATOM 2119 O O . ILE A 1 270 ? 9.988 6.757 -10.124 1.00 95.94 270 ILE A O 1
ATOM 2123 N N . GLY A 1 271 ? 12.216 6.595 -10.277 1.00 96.25 271 GLY A N 1
ATOM 2124 C CA . GLY A 1 271 ? 12.236 5.751 -11.472 1.00 96.25 271 GLY A CA 1
ATOM 2125 C C . GLY A 1 271 ? 12.019 6.472 -12.805 1.00 96.25 271 GLY A C 1
ATOM 2126 O O . GLY A 1 271 ? 11.917 5.811 -13.840 1.00 96.25 271 GLY A O 1
ATOM 2127 N N . LEU A 1 272 ? 11.964 7.805 -12.826 1.00 97.31 272 LEU A N 1
ATOM 2128 C CA . LEU A 1 272 ? 11.846 8.588 -14.061 1.00 97.31 272 LEU A CA 1
ATOM 2129 C C . LEU A 1 272 ? 13.215 8.781 -14.754 1.00 97.31 272 LEU A C 1
ATOM 2131 O O . LEU A 1 272 ? 14.255 8.688 -14.100 1.00 97.31 272 LEU A O 1
ATOM 2135 N N . PRO A 1 273 ? 13.265 8.987 -16.085 1.00 97.75 273 PRO A N 1
ATOM 2136 C CA . PRO A 1 273 ? 12.143 9.079 -17.031 1.00 97.75 273 PRO A CA 1
ATOM 2137 C C . PRO A 1 273 ? 11.589 7.720 -17.481 1.00 97.75 273 PRO A C 1
ATOM 2139 O O . PRO A 1 273 ? 10.601 7.676 -18.200 1.00 97.75 273 PRO A O 1
ATOM 2142 N N . LEU A 1 274 ? 12.230 6.609 -17.109 1.00 97.12 274 LEU A N 1
ATOM 2143 C CA . LEU A 1 274 ? 11.936 5.287 -17.676 1.00 97.12 274 LEU A CA 1
ATOM 2144 C C . LEU A 1 274 ? 10.710 4.595 -17.061 1.00 97.12 274 LEU A C 1
ATOM 2146 O O . LEU A 1 274 ? 10.336 3.519 -17.521 1.00 97.12 274 LEU A O 1
ATOM 2150 N N . GLY A 1 275 ? 10.121 5.162 -16.008 1.00 96.69 275 GLY A N 1
ATOM 2151 C CA . GLY A 1 275 ? 9.022 4.536 -15.277 1.00 96.69 275 GLY A CA 1
ATOM 2152 C C . GLY A 1 275 ? 9.438 3.283 -14.515 1.00 96.69 275 GLY A C 1
ATOM 2153 O O . GLY A 1 275 ? 8.653 2.347 -14.393 1.00 96.69 275 GLY A O 1
ATOM 2154 N N . GLN A 1 276 ? 10.685 3.226 -14.046 1.00 96.12 276 GLN A N 1
ATOM 2155 C CA . GLN A 1 276 ? 11.181 2.078 -13.294 1.00 96.12 276 GLN A CA 1
ATOM 2156 C C . GLN A 1 276 ? 10.480 1.971 -11.940 1.00 96.12 276 GLN A C 1
ATOM 2158 O O . GLN A 1 276 ? 10.225 2.972 -11.271 1.00 96.12 276 GLN A O 1
ATOM 2163 N N . ASP A 1 277 ? 10.208 0.737 -11.524 1.00 96.12 277 ASP A N 1
ATOM 2164 C CA . ASP A 1 277 ? 9.723 0.477 -10.175 1.00 96.12 277 ASP A CA 1
ATOM 2165 C C . ASP A 1 277 ? 10.791 0.885 -9.159 1.00 96.12 277 ASP A C 1
ATOM 2167 O O . ASP A 1 277 ? 11.987 0.658 -9.364 1.00 96.12 277 ASP A O 1
ATOM 2171 N N . PHE A 1 278 ? 10.356 1.427 -8.030 1.00 96.56 278 PHE A N 1
ATOM 2172 C CA . PHE A 1 278 ? 11.213 1.723 -6.886 1.00 96.56 278 PHE A CA 1
ATOM 2173 C C . PHE A 1 278 ? 10.498 1.312 -5.600 1.00 96.56 278 PHE A C 1
ATOM 2175 O O . PHE A 1 278 ? 9.298 1.050 -5.591 1.00 96.56 278 PHE A O 1
ATOM 2182 N N . ALA A 1 279 ? 11.231 1.199 -4.504 1.00 96.00 279 ALA A N 1
ATOM 2183 C CA . ALA A 1 279 ? 10.671 0.876 -3.207 1.00 96.00 279 ALA A CA 1
ATOM 2184 C C . ALA A 1 279 ? 11.041 1.957 -2.205 1.00 96.00 279 ALA A C 1
ATOM 2186 O O . ALA A 1 279 ? 12.098 2.571 -2.305 1.00 96.00 279 ALA A O 1
ATOM 2187 N N . THR A 1 280 ? 10.185 2.177 -1.220 1.00 95.62 280 THR A N 1
ATOM 2188 C CA . THR A 1 280 ? 10.483 3.026 -0.075 1.00 95.62 280 THR A CA 1
ATOM 2189 C C . THR A 1 280 ? 10.321 2.215 1.199 1.00 95.62 280 THR A C 1
ATOM 2191 O O . THR A 1 280 ? 9.381 1.430 1.329 1.00 95.62 280 THR A O 1
ATOM 2194 N N . ALA A 1 281 ? 11.263 2.357 2.123 1.00 94.12 281 ALA A N 1
ATOM 2195 C CA . ALA A 1 281 ? 11.265 1.644 3.391 1.00 94.12 281 ALA A CA 1
ATOM 2196 C C . ALA A 1 281 ? 11.517 2.633 4.523 1.00 94.12 281 ALA A C 1
ATOM 2198 O O . ALA A 1 281 ? 12.493 3.384 4.479 1.00 94.12 281 ALA A O 1
ATOM 2199 N N . ASN A 1 282 ? 10.662 2.611 5.544 1.00 90.62 282 ASN A N 1
ATOM 2200 C CA . ASN A 1 282 ? 10.912 3.349 6.780 1.00 90.62 282 ASN A CA 1
ATOM 2201 C C . ASN A 1 282 ? 12.239 2.865 7.399 1.00 90.62 282 ASN A C 1
ATOM 2203 O O . ASN A 1 282 ? 12.553 1.677 7.301 1.00 90.62 282 ASN A O 1
ATOM 2207 N N . ASP A 1 283 ? 13.008 3.742 8.048 1.00 82.25 283 ASP A N 1
ATOM 2208 C CA . ASP A 1 283 ? 14.330 3.398 8.616 1.00 82.25 283 ASP A CA 1
ATOM 2209 C C . ASP A 1 283 ? 14.332 2.140 9.495 1.00 82.25 283 ASP A C 1
ATOM 2211 O O . ASP A 1 283 ? 15.265 1.338 9.454 1.00 82.25 283 ASP A O 1
ATOM 2215 N N . ASN A 1 284 ? 13.247 1.922 10.237 1.00 82.19 284 ASN A N 1
ATOM 2216 C CA . ASN A 1 284 ? 13.092 0.774 11.130 1.00 82.19 284 ASN A CA 1
ATOM 2217 C C . ASN A 1 284 ? 12.802 -0.547 10.397 1.00 82.19 284 ASN A C 1
ATOM 2219 O O . ASN A 1 284 ? 12.866 -1.622 10.998 1.00 82.19 284 ASN A O 1
ATOM 2223 N N . PHE A 1 285 ? 12.481 -0.495 9.103 1.00 83.69 285 PHE A N 1
ATOM 2224 C CA . PHE A 1 285 ? 12.208 -1.677 8.301 1.00 83.69 285 PHE A CA 1
ATOM 2225 C C . PHE A 1 285 ? 13.523 -2.342 7.884 1.00 83.69 285 PHE A C 1
ATOM 2227 O O . PHE A 1 285 ? 14.239 -1.863 7.004 1.00 83.69 285 PHE A O 1
ATOM 2234 N N . CYS A 1 286 ? 13.850 -3.481 8.488 1.00 81.56 286 CYS A N 1
ATOM 2235 C CA . CYS A 1 286 ? 15.024 -4.257 8.111 1.00 81.56 286 CYS A CA 1
ATOM 2236 C C . CYS A 1 286 ? 14.607 -5.542 7.392 1.00 81.56 286 CYS A C 1
ATOM 2238 O O . CYS A 1 286 ? 14.009 -6.428 7.998 1.00 81.56 286 CYS A O 1
ATOM 2240 N N . LEU A 1 287 ? 14.969 -5.655 6.109 1.00 79.69 287 LEU A N 1
ATOM 2241 C CA . LEU A 1 287 ? 14.750 -6.863 5.303 1.00 79.69 287 LEU A CA 1
ATOM 2242 C C . LEU A 1 287 ? 15.378 -8.108 5.941 1.00 79.69 287 LEU A C 1
ATOM 2244 O O . LEU A 1 287 ? 14.798 -9.184 5.874 1.00 79.69 287 LEU A O 1
ATOM 2248 N N . GLU A 1 288 ? 16.522 -7.965 6.610 1.00 80.44 288 GLU A N 1
ATOM 2249 C CA . GLU A 1 288 ? 17.187 -9.082 7.293 1.00 80.44 288 GLU A CA 1
ATOM 2250 C C . GLU A 1 288 ? 16.384 -9.565 8.507 1.00 80.44 288 GLU A C 1
ATOM 2252 O O . GLU A 1 288 ? 16.289 -10.768 8.753 1.00 80.44 288 GLU A O 1
ATOM 2257 N N . ARG A 1 289 ? 15.731 -8.639 9.225 1.00 77.81 289 ARG A N 1
ATOM 2258 C CA . ARG A 1 289 ? 14.844 -8.975 10.350 1.00 77.81 289 ARG A CA 1
ATOM 2259 C C . ARG A 1 289 ? 13.539 -9.612 9.910 1.00 77.81 289 ARG A C 1
ATOM 2261 O O . ARG A 1 289 ? 12.920 -10.301 10.702 1.00 77.81 289 ARG A O 1
ATOM 2268 N N . PHE A 1 290 ? 13.159 -9.478 8.643 1.00 69.94 290 PHE A N 1
ATOM 2269 C CA . PHE A 1 290 ? 12.001 -10.192 8.106 1.00 69.94 290 PHE A CA 1
ATOM 2270 C C . PHE A 1 290 ? 12.166 -11.723 8.187 1.00 69.94 290 PHE A C 1
ATOM 2272 O O . PHE A 1 290 ? 11.188 -12.464 8.154 1.00 69.94 290 PHE A O 1
ATOM 2279 N N . HIS A 1 291 ? 13.408 -12.205 8.314 1.00 71.62 291 HIS A N 1
ATOM 2280 C CA . HIS A 1 291 ? 13.721 -13.606 8.586 1.00 71.62 291 HIS A CA 1
ATOM 2281 C C . HIS A 1 291 ? 14.118 -13.880 10.043 1.00 71.62 291 HIS A C 1
ATOM 2283 O O . HIS A 1 291 ? 14.254 -15.049 10.416 1.00 71.62 291 HIS A O 1
ATOM 2289 N N . SER A 1 292 ? 14.318 -12.844 10.866 1.00 76.56 292 SER A N 1
ATOM 2290 C CA . SER A 1 292 ? 14.564 -13.022 12.296 1.00 76.56 292 SER A CA 1
ATOM 2291 C C . SER A 1 292 ? 13.239 -13.198 13.042 1.00 76.56 292 SER A C 1
ATOM 2293 O O . SER A 1 292 ? 12.165 -12.869 12.546 1.00 76.56 292 SER A O 1
ATOM 2295 N N . LYS A 1 293 ? 13.297 -13.779 14.244 1.00 76.94 293 LYS A N 1
ATOM 2296 C CA . LYS A 1 293 ? 12.116 -13.919 15.113 1.00 76.94 293 LYS A CA 1
ATOM 2297 C C . LYS A 1 293 ? 11.715 -12.597 15.780 1.00 76.94 293 LYS A C 1
ATOM 2299 O O . LYS A 1 293 ? 10.751 -12.580 16.540 1.00 76.94 293 LYS A O 1
ATOM 2304 N N . ASP A 1 294 ? 12.460 -11.522 15.539 1.00 82.62 294 ASP A N 1
ATOM 2305 C CA . ASP A 1 294 ? 12.233 -10.243 16.197 1.00 82.62 294 ASP A CA 1
ATOM 2306 C C . ASP A 1 294 ? 11.124 -9.492 15.468 1.00 82.62 294 ASP A C 1
ATOM 2308 O O . ASP A 1 294 ? 11.216 -9.235 14.267 1.00 82.62 294 ASP A O 1
ATOM 2312 N N . ALA A 1 295 ? 10.080 -9.110 16.200 1.00 80.06 295 ALA A N 1
ATOM 2313 C CA . ALA A 1 295 ? 9.005 -8.308 15.638 1.00 80.06 295 ALA A CA 1
ATOM 2314 C C . ALA A 1 295 ? 9.547 -6.952 15.153 1.00 80.06 295 ALA A C 1
ATOM 2316 O O . ALA A 1 295 ? 10.295 -6.268 15.862 1.00 80.06 295 ALA A O 1
ATOM 2317 N N . LEU A 1 296 ? 9.156 -6.544 13.944 1.00 82.75 296 LEU A N 1
ATOM 2318 C CA . LEU A 1 296 ? 9.426 -5.192 13.466 1.00 82.75 296 LEU A CA 1
ATOM 2319 C C . LEU A 1 296 ? 8.590 -4.184 14.276 1.00 82.75 296 LEU A C 1
ATOM 2321 O O . LEU A 1 296 ? 7.455 -4.494 14.650 1.00 82.75 296 LEU A O 1
ATOM 2325 N N . PRO A 1 297 ? 9.102 -2.965 14.533 1.00 82.31 297 PRO A N 1
ATOM 2326 C CA . PRO A 1 297 ? 8.329 -1.931 15.213 1.00 82.31 297 PRO A CA 1
ATOM 2327 C C . PRO A 1 297 ? 7.009 -1.646 14.493 1.00 82.31 297 PRO A C 1
ATOM 2329 O O . PRO A 1 297 ? 6.970 -1.615 13.256 1.00 82.31 297 PRO A O 1
ATOM 2332 N N . ILE A 1 298 ? 5.947 -1.396 15.264 1.00 78.00 298 ILE A N 1
ATOM 2333 C CA . ILE A 1 298 ? 4.631 -1.032 14.727 1.00 78.00 298 ILE A CA 1
ATOM 2334 C C . ILE A 1 298 ? 4.783 0.181 13.804 1.00 78.00 298 ILE A C 1
ATOM 2336 O O . ILE A 1 298 ? 5.477 1.145 14.118 1.00 78.00 298 ILE A O 1
ATOM 2340 N N . GLY A 1 299 ? 4.158 0.105 12.629 1.00 77.69 299 GLY A N 1
ATOM 2341 C CA . GLY A 1 299 ? 4.244 1.148 11.603 1.00 77.69 299 GLY A CA 1
ATOM 2342 C C . GLY A 1 299 ? 5.429 1.008 10.642 1.00 77.69 299 GLY A C 1
ATOM 2343 O O . GLY A 1 299 ? 5.467 1.720 9.639 1.00 77.69 299 GLY A O 1
ATOM 2344 N N . SER A 1 300 ? 6.352 0.065 10.873 1.00 86.25 300 SER A N 1
ATOM 2345 C CA . SER A 1 300 ? 7.373 -0.279 9.876 1.00 86.25 300 SER A CA 1
ATOM 2346 C C . SER A 1 300 ? 6.702 -0.846 8.627 1.00 86.25 300 SER A C 1
ATOM 2348 O O . SER A 1 300 ? 5.894 -1.772 8.701 1.00 86.25 300 SER A O 1
ATOM 2350 N N . GLN A 1 301 ? 7.041 -0.286 7.472 1.00 91.62 301 GLN A N 1
ATOM 2351 C CA . GLN A 1 301 ? 6.464 -0.674 6.191 1.00 91.62 301 GLN A CA 1
ATOM 2352 C C . GLN A 1 301 ? 7.512 -0.546 5.082 1.00 91.62 301 GLN A C 1
ATOM 2354 O O . GLN A 1 301 ? 8.377 0.335 5.124 1.00 91.62 301 GLN A O 1
ATOM 2359 N N . LEU A 1 302 ? 7.386 -1.401 4.072 1.00 94.19 302 LEU A N 1
ATOM 2360 C CA . LEU A 1 302 ? 8.040 -1.244 2.777 1.00 94.19 302 LEU A CA 1
ATOM 2361 C C . LEU A 1 302 ? 6.960 -1.122 1.709 1.00 94.19 302 LEU A C 1
ATOM 2363 O O . LEU A 1 302 ? 6.049 -1.942 1.658 1.00 94.19 302 LEU A O 1
ATOM 2367 N N . ASN A 1 303 ? 7.053 -0.110 0.855 1.00 95.19 303 ASN A N 1
ATOM 2368 C CA . ASN A 1 303 ? 6.123 0.111 -0.248 1.00 95.19 303 ASN A CA 1
ATOM 2369 C C . ASN A 1 303 ? 6.890 0.013 -1.564 1.00 95.19 303 ASN A C 1
ATOM 2371 O O . ASN A 1 303 ? 7.896 0.690 -1.730 1.00 95.19 303 ASN A O 1
ATOM 2375 N N .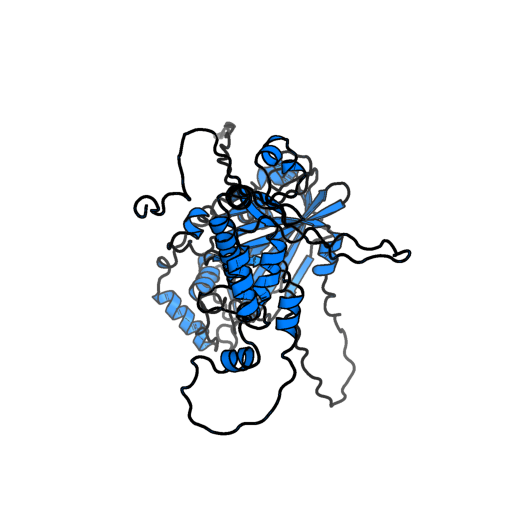 VAL A 1 304 ? 6.417 -0.801 -2.499 1.00 95.81 304 VAL A N 1
ATOM 2376 C CA . VAL A 1 304 ? 6.883 -0.836 -3.887 1.00 95.81 304 VAL A CA 1
ATOM 2377 C C . VAL A 1 304 ? 5.952 0.036 -4.715 1.00 95.81 304 VAL A C 1
ATOM 2379 O O . VAL A 1 304 ? 4.733 -0.164 -4.711 1.00 95.81 304 VAL A O 1
ATOM 2382 N N . TRP A 1 305 ? 6.541 0.988 -5.417 1.00 97.38 305 TRP A N 1
ATOM 2383 C CA . TRP A 1 305 ? 5.889 1.964 -6.269 1.00 97.38 305 TRP A CA 1
ATOM 2384 C C . TRP A 1 305 ? 6.155 1.634 -7.733 1.00 97.38 305 TRP A C 1
ATOM 2386 O O . TRP A 1 305 ? 7.266 1.250 -8.103 1.00 97.38 305 TRP A O 1
ATOM 2396 N N . SER A 1 306 ? 5.121 1.805 -8.545 1.00 97.00 306 SER A N 1
ATOM 2397 C CA . SER A 1 306 ? 5.122 1.548 -9.980 1.00 97.00 306 SER A CA 1
ATOM 2398 C C . SER A 1 306 ? 4.408 2.683 -10.708 1.00 97.00 306 SER A C 1
ATOM 2400 O O . SER A 1 306 ? 3.573 3.386 -10.130 1.00 97.00 306 SER A O 1
ATOM 2402 N N . TRP A 1 307 ? 4.719 2.841 -11.990 1.00 97.75 307 TRP A N 1
ATOM 2403 C CA . TRP A 1 307 ? 4.052 3.787 -12.878 1.00 97.75 307 TRP A CA 1
ATOM 2404 C C . TRP A 1 307 ? 3.018 3.044 -13.715 1.00 97.75 307 TRP A C 1
ATOM 2406 O O . TRP A 1 307 ? 3.373 2.226 -14.559 1.00 97.75 307 TRP A O 1
ATOM 2416 N N . ALA A 1 308 ? 1.739 3.309 -13.462 1.00 96.25 308 ALA A N 1
ATOM 2417 C CA . ALA A 1 308 ? 0.635 2.721 -14.212 1.00 96.25 308 ALA A CA 1
ATOM 2418 C C . ALA A 1 308 ? 0.158 3.701 -15.295 1.00 96.25 308 ALA A C 1
ATOM 2420 O O . ALA A 1 308 ? 0.055 4.898 -15.002 1.00 96.25 308 ALA A O 1
ATOM 2421 N N . PRO A 1 309 ? -0.170 3.245 -16.517 1.00 97.06 309 PRO A N 1
ATOM 2422 C CA . PRO A 1 309 ? -0.776 4.107 -17.525 1.00 97.06 309 PRO A CA 1
ATOM 2423 C C . PRO A 1 309 ? -2.037 4.785 -16.977 1.00 97.06 309 PRO A C 1
ATOM 2425 O O . PRO A 1 309 ? -2.912 4.139 -16.393 1.00 97.06 309 PRO A O 1
ATOM 2428 N N . LEU A 1 310 ? -2.159 6.100 -17.170 1.00 96.69 310 LEU A N 1
ATOM 2429 C CA . LEU A 1 310 ? -3.258 6.893 -16.614 1.00 96.69 310 LEU A CA 1
ATOM 2430 C C . LEU A 1 310 ? -4.628 6.402 -17.105 1.00 96.69 310 LEU A C 1
ATOM 2432 O O . LEU A 1 310 ? -5.609 6.415 -16.358 1.00 96.69 310 LEU A O 1
ATOM 2436 N N . SER A 1 311 ? -4.685 5.953 -18.359 1.00 95.50 311 SER A N 1
ATOM 2437 C CA . SER A 1 311 ? -5.879 5.393 -18.992 1.00 95.50 311 SER A CA 1
ATOM 2438 C C . SER A 1 311 ? -6.340 4.091 -18.333 1.00 95.50 311 SER A C 1
ATOM 2440 O O . SER A 1 311 ? -7.542 3.877 -18.204 1.00 95.50 311 SER A O 1
ATOM 2442 N N . GLU A 1 312 ? -5.417 3.236 -17.892 1.00 93.31 312 GLU A N 1
ATOM 2443 C CA . GLU A 1 312 ? -5.726 1.996 -17.175 1.00 93.31 312 GLU A CA 1
ATOM 2444 C C . GLU A 1 312 ? -6.151 2.279 -15.743 1.00 93.31 312 GLU A C 1
ATOM 2446 O O . GLU A 1 312 ? -7.190 1.790 -15.300 1.00 93.31 312 GLU A O 1
ATOM 2451 N N . PHE A 1 313 ? -5.406 3.141 -15.049 1.00 93.12 313 PHE A N 1
ATOM 2452 C CA . PHE A 1 313 ? -5.734 3.528 -13.683 1.00 93.12 313 PHE A CA 1
ATOM 2453 C C . PHE A 1 313 ? -7.137 4.138 -13.590 1.00 93.12 313 PHE A C 1
ATOM 2455 O O . PHE A 1 313 ? -7.910 3.783 -12.704 1.00 93.12 313 PHE A O 1
ATOM 2462 N N . ASN A 1 314 ? -7.512 5.007 -14.534 1.00 93.25 314 ASN A N 1
ATOM 2463 C CA . ASN A 1 314 ? -8.851 5.597 -14.565 1.00 93.25 314 ASN A CA 1
ATOM 2464 C C . ASN A 1 314 ? -9.962 4.556 -14.758 1.00 93.25 314 ASN A C 1
ATOM 2466 O O . ASN A 1 314 ? -11.030 4.725 -14.182 1.00 93.25 314 ASN A O 1
ATOM 2470 N N . LYS A 1 315 ? -9.733 3.478 -15.521 1.00 89.81 315 LYS A N 1
ATOM 2471 C CA . LYS A 1 315 ? -10.740 2.415 -15.710 1.00 89.81 315 LYS A CA 1
ATOM 2472 C C . LYS A 1 315 ? -11.034 1.662 -14.415 1.00 89.81 315 LYS A C 1
ATOM 2474 O O . LYS A 1 315 ? -12.170 1.261 -14.198 1.00 89.81 315 LYS A O 1
ATOM 2479 N N . VAL A 1 316 ? -10.013 1.458 -13.584 1.00 85.88 316 VAL A N 1
ATOM 2480 C CA . VAL A 1 316 ? -10.135 0.732 -12.312 1.00 85.88 316 VAL A CA 1
ATOM 2481 C C . VAL A 1 316 ? -10.641 1.655 -11.201 1.00 85.88 316 VAL A C 1
ATOM 2483 O O . VAL A 1 316 ? -11.511 1.277 -10.422 1.00 85.88 316 VAL A O 1
ATOM 2486 N N . TYR A 1 317 ? -10.103 2.875 -11.126 1.00 79.25 317 TYR A N 1
ATOM 2487 C CA . TYR A 1 317 ? -10.318 3.775 -9.994 1.00 79.25 317 TYR A CA 1
ATOM 2488 C C . TYR A 1 317 ? -11.598 4.602 -10.100 1.00 79.25 317 TYR A C 1
ATOM 2490 O O . TYR A 1 317 ? -12.220 4.909 -9.083 1.00 79.25 317 TYR A O 1
ATOM 2498 N N . VAL A 1 318 ? -12.024 4.949 -11.317 1.00 73.12 318 VAL A N 1
ATOM 2499 C CA . VAL A 1 318 ? -13.331 5.570 -11.537 1.00 73.12 318 VAL A CA 1
ATOM 2500 C C . VAL A 1 318 ? -14.371 4.453 -11.508 1.00 73.12 318 VAL A C 1
ATOM 2502 O O . VAL A 1 318 ? -14.937 4.071 -12.530 1.00 73.12 318 VAL A O 1
ATOM 2505 N N . LYS A 1 319 ? -14.643 3.908 -10.312 1.00 61.59 319 LYS A N 1
ATOM 2506 C CA . LYS A 1 319 ? -15.958 3.305 -10.078 1.00 61.59 319 LYS A CA 1
ATOM 2507 C C . LYS A 1 319 ? -16.975 4.387 -10.450 1.00 61.59 319 LYS A C 1
ATOM 2509 O O . LYS A 1 319 ? -16.787 5.522 -10.004 1.00 61.59 319 LYS A O 1
ATOM 2514 N N . PRO A 1 320 ? -18.005 4.092 -11.264 1.00 45.72 320 PRO A N 1
ATOM 2515 C CA . PRO A 1 320 ? -19.070 5.051 -11.504 1.00 45.72 320 PRO A CA 1
ATOM 2516 C C . PRO A 1 320 ? -19.610 5.422 -10.129 1.00 45.72 320 PRO A C 1
ATOM 2518 O O . PRO A 1 320 ? -20.149 4.568 -9.420 1.00 45.72 320 PRO A O 1
ATOM 2521 N N . SER A 1 321 ? -19.344 6.657 -9.704 1.00 42.75 321 SER A N 1
ATOM 2522 C CA . SER A 1 321 ? -19.911 7.200 -8.485 1.00 42.75 321 SER A CA 1
ATOM 2523 C C . SER A 1 321 ? -21.403 6.938 -8.573 1.00 42.75 321 SER A C 1
ATOM 2525 O O . SER A 1 321 ? -22.023 7.219 -9.601 1.00 42.75 321 SER A O 1
ATOM 2527 N N . PHE A 1 322 ? -21.935 6.293 -7.534 1.00 41.53 322 PHE A N 1
ATOM 2528 C CA . PHE A 1 322 ? -23.361 6.059 -7.362 1.00 41.53 322 PHE A CA 1
ATOM 2529 C C . PHE A 1 322 ? -24.077 7.330 -7.810 1.00 41.53 322 PHE A C 1
ATOM 2531 O O . PHE A 1 322 ? -23.843 8.389 -7.227 1.00 41.53 322 PHE A O 1
ATOM 2538 N N . SER A 1 323 ? -24.835 7.253 -8.907 1.00 37.53 323 SER A N 1
ATOM 2539 C CA . SER A 1 323 ? -25.555 8.406 -9.429 1.00 37.53 323 SER A CA 1
ATOM 2540 C C . SER A 1 323 ? -26.359 8.983 -8.275 1.00 37.53 323 SER A C 1
ATOM 2542 O O . SER A 1 323 ? -27.191 8.274 -7.705 1.00 37.53 323 SER A O 1
ATOM 2544 N N . GLU A 1 324 ? -26.075 10.227 -7.900 1.00 41.00 324 GLU A N 1
ATOM 2545 C CA . GLU A 1 324 ? -26.872 10.974 -6.940 1.00 41.00 324 GLU A CA 1
ATOM 2546 C C . GLU A 1 324 ? -28.315 11.001 -7.447 1.00 41.00 324 GLU A C 1
ATOM 2548 O O . GLU A 1 324 ? -28.688 11.805 -8.301 1.00 41.00 324 GLU A O 1
ATOM 2553 N N . THR A 1 325 ? -29.143 10.092 -6.936 1.00 33.56 325 THR A N 1
ATOM 2554 C CA . THR A 1 325 ? -30.595 10.158 -7.066 1.00 33.56 325 THR A CA 1
ATOM 2555 C C . THR A 1 325 ? -31.061 11.371 -6.275 1.00 33.56 325 THR A C 1
ATOM 2557 O O . THR A 1 325 ? -31.393 11.291 -5.092 1.00 33.56 325 THR A O 1
ATOM 2560 N N . THR A 1 326 ? -31.051 12.531 -6.919 1.00 39.09 326 THR A N 1
ATOM 2561 C CA . THR A 1 326 ? -31.758 13.701 -6.426 1.00 39.09 326 THR A CA 1
ATOM 2562 C C . THR A 1 326 ? -33.243 13.578 -6.756 1.00 39.09 326 THR A C 1
ATOM 2564 O O . THR A 1 326 ? -33.656 13.210 -7.854 1.00 39.09 326 THR A O 1
ATOM 2567 N N . THR A 1 327 ? -34.041 13.983 -5.766 1.00 35.62 327 THR A N 1
ATOM 2568 C CA . THR A 1 327 ? -35.449 14.406 -5.834 1.00 35.62 327 THR A CA 1
ATOM 2569 C C . THR A 1 327 ? -36.556 13.351 -5.970 1.00 35.62 327 THR A C 1
ATOM 2571 O O . THR A 1 327 ? -37.026 13.005 -7.046 1.00 35.62 327 THR A O 1
ATOM 2574 N N . LYS A 1 328 ? -37.063 12.967 -4.786 1.00 47.06 328 LYS A N 1
ATOM 2575 C CA . LYS A 1 328 ? -38.485 12.950 -4.382 1.00 47.06 328 LYS A CA 1
ATOM 2576 C C . LYS A 1 328 ? -39.515 12.824 -5.519 1.00 47.06 328 LYS A C 1
ATOM 2578 O O . LYS A 1 328 ? -39.933 13.826 -6.094 1.00 47.06 328 LYS A O 1
ATOM 2583 N N . LYS A 1 329 ? -40.089 11.627 -5.662 1.00 37.75 329 LYS A N 1
ATOM 2584 C CA . LYS A 1 329 ? -41.512 11.478 -5.993 1.00 37.75 329 LYS A CA 1
ATOM 2585 C C . LYS A 1 329 ? -42.142 10.403 -5.107 1.00 37.75 329 LYS A C 1
ATOM 2587 O O . LYS A 1 329 ? -41.490 9.446 -4.706 1.00 37.75 329 LYS A O 1
ATOM 2592 N N . GLU A 1 330 ? -43.373 10.683 -4.716 1.00 45.19 330 GLU A N 1
ATOM 2593 C CA . GLU A 1 330 ? -44.134 10.089 -3.623 1.00 45.19 330 GLU A CA 1
ATOM 2594 C C . GLU A 1 330 ? -44.342 8.567 -3.685 1.00 45.19 330 GLU A C 1
ATOM 2596 O O . GLU A 1 330 ? -44.602 7.993 -4.737 1.00 45.19 330 GLU A O 1
ATOM 2601 N N . LYS A 1 331 ? -44.300 7.974 -2.481 1.00 45.97 331 LYS A N 1
ATOM 2602 C CA . LYS A 1 331 ? -45.090 6.841 -1.962 1.00 45.97 331 LYS A CA 1
ATOM 2603 C C . LYS A 1 331 ? -45.651 5.829 -2.978 1.00 45.97 331 LYS A C 1
ATOM 2605 O O . LYS A 1 331 ? -46.689 6.041 -3.598 1.00 45.97 331 LYS A O 1
ATOM 2610 N N . SER A 1 332 ? -45.114 4.614 -2.922 1.00 38.69 332 SER A N 1
ATOM 2611 C CA . SER A 1 332 ? -45.910 3.379 -3.019 1.00 38.69 332 SER A CA 1
ATOM 2612 C C . SER A 1 332 ? -45.254 2.289 -2.156 1.00 38.69 332 SER A C 1
ATOM 2614 O O . SER A 1 332 ? -44.025 2.232 -2.111 1.00 38.69 332 SER A O 1
ATOM 2616 N N . PRO A 1 333 ? -46.021 1.457 -1.426 1.00 50.41 333 PRO A N 1
ATOM 2617 C CA . PRO A 1 333 ? -45.455 0.430 -0.565 1.00 50.41 333 PRO A CA 1
ATOM 2618 C C . PRO A 1 333 ? -45.312 -0.904 -1.308 1.00 50.41 333 PRO A C 1
ATOM 2620 O O . PRO A 1 333 ? -46.223 -1.331 -2.012 1.00 50.41 333 PRO A O 1
ATOM 2623 N N . GLY A 1 334 ? -44.204 -1.598 -1.047 1.00 48.09 334 GLY A N 1
ATOM 2624 C CA . GLY A 1 334 ? -44.155 -3.057 -1.113 1.00 48.09 334 GLY A CA 1
ATOM 2625 C C . GLY A 1 334 ? -43.358 -3.655 -2.267 1.00 48.09 334 GLY A C 1
ATOM 2626 O O . GLY A 1 334 ? -43.941 -4.096 -3.252 1.00 48.09 334 GLY A O 1
ATOM 2627 N N . ARG A 1 335 ? -42.041 -3.797 -2.072 1.00 35.44 335 ARG A N 1
ATOM 2628 C CA . ARG A 1 335 ? -41.314 -5.035 -2.403 1.00 35.44 335 ARG A CA 1
ATOM 2629 C C . ARG A 1 335 ? -39.930 -5.027 -1.753 1.00 35.44 335 ARG A C 1
ATOM 2631 O O . ARG A 1 335 ? -39.153 -4.109 -1.984 1.00 35.44 335 ARG A O 1
ATOM 2638 N N . GLU A 1 336 ? -39.649 -6.033 -0.930 1.00 44.44 336 GLU A N 1
ATOM 2639 C CA . GLU A 1 336 ? -38.293 -6.330 -0.462 1.00 44.44 336 GLU A CA 1
ATOM 2640 C C . GLU A 1 336 ? -37.487 -6.887 -1.642 1.00 44.44 336 GLU A C 1
ATOM 2642 O O . GLU A 1 336 ? -37.858 -7.914 -2.214 1.00 44.44 336 GLU A O 1
ATOM 2647 N N . GLU A 1 337 ? -36.409 -6.197 -2.020 1.00 32.50 337 GLU A N 1
ATOM 2648 C CA . GLU A 1 337 ? -35.387 -6.734 -2.921 1.00 32.50 337 GLU A CA 1
ATOM 2649 C C . GLU A 1 337 ? -34.129 -7.137 -2.139 1.00 32.50 337 GLU A C 1
ATOM 2651 O O . GLU A 1 337 ? -33.788 -6.503 -1.134 1.00 32.50 337 GLU A O 1
ATOM 2656 N N . PRO A 1 338 ? -33.447 -8.211 -2.575 1.00 33.94 338 PRO A N 1
ATOM 2657 C CA . PRO A 1 338 ? -32.353 -8.811 -1.835 1.00 33.94 338 PRO A CA 1
ATOM 2658 C C . PRO A 1 338 ? -31.068 -7.985 -1.950 1.00 33.94 338 PRO A C 1
ATOM 2660 O O . PRO A 1 338 ? -30.718 -7.453 -3.001 1.00 33.94 338 PRO A O 1
ATOM 2663 N N . VAL A 1 339 ? -30.343 -7.935 -0.834 1.00 31.61 339 VAL A N 1
ATOM 2664 C CA . VAL A 1 339 ? -29.030 -7.301 -0.684 1.00 31.61 339 VAL A CA 1
ATOM 2665 C C . VAL A 1 339 ? -28.024 -7.911 -1.677 1.00 31.61 339 VAL A C 1
ATOM 2667 O O . VAL A 1 339 ? -27.827 -9.128 -1.644 1.00 31.61 339 VAL A O 1
ATOM 2670 N N . PRO A 1 340 ? -27.337 -7.117 -2.522 1.00 31.00 340 PRO A N 1
ATOM 2671 C CA . PRO A 1 340 ? -26.274 -7.636 -3.374 1.00 31.00 340 PRO A CA 1
ATOM 2672 C C . PRO A 1 340 ? -25.032 -7.961 -2.533 1.00 31.00 340 PRO A C 1
ATOM 2674 O O . PRO A 1 340 ? -24.388 -7.069 -1.981 1.00 31.00 340 PRO A O 1
ATOM 2677 N N . GLN A 1 341 ? -24.675 -9.243 -2.452 1.00 34.75 341 GLN A N 1
ATOM 2678 C CA . GLN A 1 341 ? -23.338 -9.685 -2.052 1.00 34.75 341 GLN A CA 1
ATOM 2679 C C . GLN A 1 341 ? -22.386 -9.468 -3.234 1.00 34.75 341 GLN A C 1
ATOM 2681 O O . GLN A 1 341 ? -22.544 -10.107 -4.269 1.00 34.75 341 GLN A O 1
ATOM 2686 N N . CYS A 1 342 ? -21.413 -8.564 -3.106 1.00 26.94 342 CYS A N 1
ATOM 2687 C CA . CYS A 1 342 ? -20.337 -8.429 -4.091 1.00 26.94 342 CYS A CA 1
ATOM 2688 C C . CYS A 1 342 ? -19.093 -7.783 -3.469 1.00 26.94 342 CYS A C 1
ATOM 2690 O O . CYS A 1 342 ? -18.955 -6.563 -3.522 1.00 26.94 342 CYS A O 1
ATOM 2692 N N . VAL A 1 343 ? -18.205 -8.602 -2.886 1.00 34.50 343 VAL A N 1
ATOM 2693 C CA . VAL A 1 343 ? -16.766 -8.314 -2.711 1.00 34.50 343 VAL A CA 1
ATOM 2694 C C . VAL A 1 343 ? -16.016 -9.654 -2.575 1.00 34.50 343 VAL A C 1
ATOM 2696 O O . VAL A 1 343 ? -15.796 -10.108 -1.463 1.00 34.50 343 VAL A O 1
ATOM 2699 N N . GLU A 1 344 ? -15.649 -10.323 -3.674 1.00 30.36 344 GLU A N 1
ATOM 2700 C CA . GLU A 1 344 ? -14.739 -11.497 -3.610 1.00 30.36 344 GLU A CA 1
ATOM 2701 C C . GLU A 1 344 ? -13.793 -11.650 -4.826 1.00 30.36 344 GLU A C 1
ATOM 2703 O O . GLU A 1 344 ? -12.765 -12.315 -4.717 1.00 30.36 344 GLU A O 1
ATOM 2708 N N . ASP A 1 345 ? -14.033 -10.971 -5.953 1.00 27.78 345 ASP A N 1
ATOM 2709 C CA . ASP A 1 345 ? -13.328 -11.294 -7.210 1.00 27.78 345 ASP A CA 1
ATOM 2710 C C . ASP A 1 345 ? -11.948 -10.632 -7.430 1.00 27.78 345 ASP A C 1
ATOM 2712 O O . ASP A 1 345 ? -11.295 -10.900 -8.438 1.00 27.78 345 ASP A O 1
ATOM 2716 N N . GLU A 1 346 ? -11.429 -9.811 -6.510 1.00 32.31 346 GLU A N 1
ATOM 2717 C CA . GLU A 1 346 ? -10.197 -9.027 -6.761 1.00 32.31 346 GLU A CA 1
ATOM 2718 C C . GLU A 1 346 ? -8.884 -9.656 -6.225 1.00 32.31 346 GLU A C 1
ATOM 2720 O O . GLU A 1 346 ? -7.821 -9.046 -6.316 1.00 32.31 346 GLU A O 1
ATOM 2725 N N . LEU A 1 347 ? -8.905 -10.894 -5.701 1.00 31.83 347 LEU A N 1
ATOM 2726 C CA . LEU A 1 347 ? -7.750 -11.517 -5.010 1.00 31.83 347 LEU A CA 1
ATOM 2727 C C . LEU A 1 347 ? -7.046 -12.690 -5.732 1.00 31.83 347 LEU A C 1
ATOM 2729 O O . LEU A 1 347 ? -6.085 -13.248 -5.198 1.00 31.83 347 LEU A O 1
ATOM 2733 N N . MET A 1 348 ? -7.444 -13.069 -6.950 1.00 32.91 348 MET A N 1
ATOM 2734 C CA . MET A 1 348 ? -6.984 -14.319 -7.590 1.00 32.91 348 MET A CA 1
ATOM 2735 C C . MET A 1 348 ? -6.130 -14.113 -8.857 1.00 32.91 348 MET A C 1
ATOM 2737 O O . MET A 1 348 ? -6.515 -14.533 -9.941 1.00 32.91 348 MET A O 1
ATOM 2741 N N . MET A 1 349 ? -4.929 -13.531 -8.751 1.00 31.17 349 MET A N 1
ATOM 2742 C CA . MET A 1 349 ? -3.939 -13.555 -9.854 1.00 31.17 349 MET A CA 1
ATOM 2743 C C . MET A 1 349 ? -2.510 -13.833 -9.348 1.00 31.17 349 MET A C 1
ATOM 2745 O O . MET A 1 349 ? -1.575 -13.055 -9.524 1.00 31.17 349 MET A O 1
ATOM 2749 N N . ARG A 1 350 ? -2.296 -14.991 -8.709 1.00 34.94 350 ARG A N 1
ATOM 2750 C CA . ARG A 1 350 ? -0.950 -15.523 -8.424 1.00 34.94 350 ARG A CA 1
ATOM 2751 C C . ARG A 1 350 ? -0.530 -16.469 -9.558 1.00 34.94 350 ARG A C 1
ATOM 2753 O O . ARG A 1 350 ? -1.124 -17.531 -9.701 1.00 34.94 350 ARG A O 1
ATOM 2760 N N . LYS A 1 351 ? 0.503 -16.138 -10.351 1.00 33.47 351 LYS A N 1
ATOM 2761 C CA . LYS A 1 351 ? 1.084 -17.084 -11.333 1.00 33.47 351 LYS A CA 1
ATOM 2762 C C . LYS A 1 351 ? 1.771 -18.258 -10.620 1.00 33.47 351 LYS A C 1
ATOM 2764 O O . LYS A 1 351 ? 2.592 -18.063 -9.720 1.00 33.47 351 LYS A O 1
ATOM 2769 N N . ARG A 1 352 ? 1.374 -19.469 -11.018 1.00 45.03 352 ARG A N 1
ATOM 2770 C CA . ARG A 1 352 ? 1.651 -20.767 -10.381 1.00 45.03 352 ARG A CA 1
ATOM 2771 C C . ARG A 1 352 ? 2.745 -21.514 -11.155 1.00 45.03 352 ARG A C 1
ATOM 2773 O O . ARG A 1 352 ? 2.949 -21.234 -12.334 1.00 45.03 352 ARG A O 1
ATOM 2780 N N . VAL A 1 353 ? 3.401 -22.506 -10.539 1.00 41.72 353 VAL A N 1
ATOM 2781 C CA . VAL A 1 353 ? 4.038 -23.571 -11.341 1.00 41.72 353 VAL A CA 1
ATOM 2782 C C . VAL A 1 353 ? 2.948 -24.117 -12.269 1.00 41.72 353 VAL A C 1
ATOM 2784 O O . VAL A 1 353 ? 1.847 -24.352 -11.758 1.00 41.72 353 VAL A O 1
ATOM 2787 N N . PRO A 1 354 ? 3.193 -24.277 -13.586 1.00 43.84 354 PRO A N 1
ATOM 2788 C CA . PRO A 1 354 ? 2.178 -24.762 -14.508 1.00 43.84 354 PRO A CA 1
ATOM 2789 C C . PRO A 1 354 ? 1.537 -26.025 -13.943 1.00 43.84 354 PRO A C 1
ATOM 2791 O O . PRO A 1 354 ? 2.193 -27.053 -13.778 1.00 43.84 354 PRO A O 1
ATOM 2794 N N . ILE A 1 355 ? 0.261 -25.923 -13.578 1.00 52.34 355 ILE A N 1
ATOM 2795 C CA . ILE A 1 355 ? -0.506 -27.083 -13.150 1.00 52.34 355 ILE A CA 1
ATOM 2796 C C . ILE A 1 355 ? -0.657 -27.916 -14.414 1.00 52.34 355 ILE A C 1
ATOM 2798 O O . ILE A 1 355 ? -1.175 -27.428 -15.421 1.00 52.34 355 ILE A O 1
ATOM 2802 N N . SER A 1 356 ? -0.167 -29.152 -14.395 1.00 59.88 356 SER A N 1
ATOM 2803 C CA . SER A 1 356 ? -0.366 -30.038 -15.534 1.00 59.88 356 SER A CA 1
ATOM 2804 C C . SER A 1 356 ? -1.868 -30.170 -15.806 1.00 59.88 356 SER A C 1
ATOM 2806 O O . SER A 1 356 ? -2.689 -30.172 -14.882 1.00 59.88 356 SER A O 1
ATOM 2808 N N . ALA A 1 357 ? -2.258 -30.278 -17.077 1.00 67.19 357 ALA A N 1
ATOM 2809 C CA . ALA A 1 357 ? -3.670 -30.415 -17.442 1.00 67.19 357 ALA A CA 1
ATOM 2810 C C . ALA A 1 357 ? -4.345 -31.590 -16.702 1.00 67.19 357 ALA A C 1
ATOM 2812 O O . ALA A 1 357 ? -5.523 -31.518 -16.353 1.00 67.19 357 ALA A O 1
ATOM 2813 N N . SER A 1 358 ? -3.579 -32.642 -16.386 1.00 65.06 358 SER A N 1
ATOM 2814 C CA . SER A 1 358 ? -4.016 -33.762 -15.551 1.00 65.06 358 SER A CA 1
ATOM 2815 C C . SER A 1 358 ? -4.329 -33.345 -14.108 1.00 65.06 358 SER A C 1
ATOM 2817 O O . SER A 1 358 ? -5.400 -33.688 -13.608 1.00 65.06 358 SER A O 1
ATOM 2819 N N . MET A 1 359 ? -3.466 -32.562 -13.449 1.00 65.38 359 MET A N 1
ATOM 2820 C CA . MET A 1 359 ? -3.714 -32.057 -12.090 1.00 65.38 359 MET A CA 1
ATOM 2821 C C . MET A 1 359 ? -4.885 -31.067 -12.021 1.00 65.38 359 MET A C 1
ATOM 2823 O O . MET A 1 359 ? -5.678 -31.120 -11.082 1.00 65.38 359 MET A O 1
ATOM 2827 N N . SER A 1 360 ? -5.042 -30.200 -13.025 1.00 66.69 360 SER A N 1
ATOM 2828 C CA . SER A 1 360 ? -6.163 -29.249 -13.081 1.00 66.69 360 SER A CA 1
ATOM 2829 C C . SER A 1 360 ? -7.509 -29.966 -13.259 1.00 66.69 360 SER A C 1
ATOM 2831 O O . SER A 1 360 ? -8.494 -29.656 -12.581 1.00 66.69 360 SER A O 1
ATOM 2833 N N . LYS A 1 361 ? -7.542 -31.011 -14.095 1.00 70.38 361 LYS A N 1
ATOM 2834 C CA . LYS A 1 361 ? -8.715 -31.880 -14.248 1.00 70.38 361 LYS A CA 1
ATOM 2835 C C . LYS A 1 361 ? -9.047 -32.629 -12.952 1.00 70.38 361 LYS A C 1
ATOM 2837 O O . LYS A 1 361 ? -10.212 -32.752 -12.591 1.00 70.38 361 LYS A O 1
ATOM 2842 N N . LEU A 1 362 ? -8.032 -33.070 -12.207 1.00 61.97 362 LEU A N 1
ATOM 2843 C CA . LEU A 1 362 ? -8.212 -33.690 -10.890 1.00 61.97 362 LEU A CA 1
ATOM 2844 C C . LEU A 1 362 ? -8.812 -32.730 -9.851 1.00 61.97 362 LEU A C 1
ATOM 2846 O O . LEU A 1 362 ? -9.558 -33.187 -8.985 1.00 61.97 362 LEU A O 1
ATOM 2850 N N . ALA A 1 363 ? -8.511 -31.431 -9.918 1.00 59.44 363 ALA A N 1
ATOM 2851 C CA . ALA A 1 363 ? -9.038 -30.437 -8.981 1.00 59.44 363 ALA A CA 1
ATOM 2852 C C . ALA A 1 363 ? -10.508 -30.054 -9.259 1.00 59.44 363 ALA A C 1
ATOM 2854 O O . ALA A 1 363 ? -11.251 -29.776 -8.320 1.00 59.44 363 ALA A O 1
ATOM 2855 N N . SER A 1 364 ? -10.943 -30.089 -10.523 1.00 58.59 364 SER A N 1
ATOM 2856 C CA . SER A 1 364 ? -12.244 -29.557 -10.975 1.00 58.59 364 SER A CA 1
ATOM 2857 C C . SER A 1 364 ? -13.420 -30.548 -10.946 1.00 58.59 364 SER A C 1
ATOM 2859 O O . SER A 1 364 ? -14.572 -30.127 -11.006 1.00 58.59 364 SER A O 1
ATOM 2861 N N . MET A 1 365 ? -13.181 -31.858 -10.823 1.00 54.53 365 MET A N 1
ATOM 2862 C CA . MET A 1 365 ? -14.226 -32.887 -10.997 1.00 54.53 365 MET A CA 1
ATOM 2863 C C . MET A 1 365 ? -15.146 -33.160 -9.779 1.00 54.53 365 MET A C 1
ATOM 2865 O O . MET A 1 365 ? -15.976 -34.060 -9.852 1.00 54.53 365 MET A O 1
ATOM 2869 N N . ASP A 1 366 ? -15.068 -32.400 -8.680 1.00 55.34 366 ASP A N 1
ATOM 2870 C CA . ASP A 1 366 ? -15.674 -32.806 -7.391 1.00 55.34 366 ASP A CA 1
ATOM 2871 C C . ASP A 1 366 ? -16.970 -32.067 -6.968 1.00 55.34 366 ASP A C 1
ATOM 2873 O O . ASP A 1 366 ? -17.383 -32.186 -5.814 1.00 55.34 366 ASP A O 1
ATOM 2877 N N . ASN A 1 367 ? -17.654 -31.340 -7.861 1.00 50.28 367 ASN A N 1
ATOM 2878 C CA . ASN A 1 367 ? -18.872 -30.582 -7.502 1.00 50.28 367 ASN A CA 1
ATOM 2879 C C . ASN A 1 367 ? -20.194 -31.378 -7.561 1.00 50.28 367 ASN A C 1
ATOM 2881 O O . ASN A 1 367 ? -21.260 -30.801 -7.365 1.00 50.28 367 ASN A O 1
ATOM 2885 N N . VAL A 1 368 ? -20.165 -32.696 -7.788 1.00 46.81 368 VAL A N 1
ATOM 2886 C CA . VAL A 1 368 ? -21.390 -33.504 -7.944 1.00 46.81 368 VAL A CA 1
ATOM 2887 C C . VAL A 1 368 ? -21.346 -34.750 -7.056 1.00 46.81 368 VAL A C 1
ATOM 2889 O O . VAL A 1 368 ? -20.950 -35.818 -7.508 1.00 46.81 368 VAL A O 1
ATOM 2892 N N . ALA A 1 369 ? -21.751 -34.627 -5.786 1.00 43.66 369 ALA A N 1
ATOM 2893 C CA . ALA A 1 369 ? -22.207 -35.764 -4.971 1.00 43.66 369 ALA A CA 1
ATOM 2894 C C . ALA A 1 369 ? -22.932 -35.304 -3.686 1.00 43.66 369 ALA A C 1
ATOM 2896 O O . ALA A 1 369 ? -22.301 -35.006 -2.669 1.00 43.66 369 ALA A O 1
ATOM 2897 N N . HIS A 1 370 ? -24.268 -35.303 -3.720 1.00 43.28 370 HIS A N 1
ATOM 2898 C CA . HIS A 1 370 ? -25.137 -35.295 -2.537 1.00 43.28 370 HIS A CA 1
ATOM 2899 C C . HIS A 1 370 ? -25.671 -36.717 -2.255 1.00 43.28 370 HIS A C 1
ATOM 2901 O O . HIS A 1 370 ? -26.044 -37.420 -3.189 1.00 43.28 370 HIS A O 1
ATOM 2907 N N . ALA A 1 371 ? -25.791 -37.051 -0.956 1.00 44.50 371 ALA A N 1
ATOM 2908 C CA . ALA A 1 371 ? -26.494 -38.206 -0.349 1.00 44.50 371 ALA A CA 1
ATOM 2909 C C . ALA A 1 371 ? -25.784 -39.585 -0.483 1.00 44.50 371 ALA A C 1
ATOM 2911 O O . ALA A 1 371 ? -25.048 -39.808 -1.429 1.00 44.50 371 ALA A O 1
ATOM 2912 N N . THR A 1 372 ? -25.843 -40.569 0.426 1.00 43.72 372 THR A N 1
ATOM 2913 C CA . THR A 1 372 ? -26.651 -40.898 1.622 1.00 43.72 372 THR A CA 1
ATOM 2914 C C . THR A 1 372 ? -25.786 -41.670 2.645 1.00 43.72 372 THR A C 1
ATOM 2916 O O . THR A 1 372 ? -24.854 -42.384 2.282 1.00 43.72 372 THR A O 1
ATOM 2919 N N . SER A 1 373 ? -26.105 -41.530 3.935 1.00 44.16 373 SER A N 1
ATOM 2920 C CA . SER A 1 373 ? -25.370 -42.056 5.100 1.00 44.16 373 SER A CA 1
ATOM 2921 C C . SER A 1 373 ? -25.781 -43.487 5.489 1.00 44.16 373 SER A C 1
ATOM 2923 O O . SER A 1 373 ? -26.968 -43.757 5.648 1.00 44.16 373 SER A O 1
ATOM 2925 N N . GLY A 1 374 ? -24.803 -44.374 5.722 1.00 48.03 374 GLY A N 1
ATOM 2926 C CA . GLY A 1 374 ? -24.979 -45.704 6.322 1.00 48.03 374 GLY A CA 1
ATOM 2927 C C . GLY A 1 374 ? -23.971 -45.935 7.458 1.00 48.03 374 GLY A C 1
ATOM 2928 O O . GLY A 1 374 ? -22.761 -45.806 7.264 1.00 48.03 374 GLY A O 1
ATOM 2929 N N . LYS A 1 375 ? -24.474 -46.231 8.664 1.00 58.84 375 LYS A N 1
ATOM 2930 C CA . LYS A 1 375 ? -23.724 -46.315 9.932 1.00 58.84 375 LYS A CA 1
ATOM 2931 C C . LYS A 1 375 ? -22.866 -47.586 10.032 1.00 58.84 375 LYS A C 1
ATOM 2933 O O . LYS A 1 375 ? -23.403 -48.680 10.137 1.00 58.84 375 LYS A O 1
ATOM 2938 N N . THR A 1 376 ? -21.545 -47.428 10.152 1.00 46.34 376 THR A N 1
ATOM 2939 C CA . THR A 1 376 ? -20.681 -48.342 10.930 1.00 46.34 376 THR A CA 1
ATOM 2940 C C . THR A 1 376 ? -19.639 -47.525 11.710 1.00 46.34 376 THR A C 1
ATOM 2942 O O . THR A 1 376 ? -19.103 -46.556 11.163 1.00 46.34 376 THR A O 1
ATOM 2945 N N . PRO A 1 377 ? -19.339 -47.860 12.979 1.00 57.50 377 PRO A N 1
ATOM 2946 C CA . PRO A 1 377 ? -18.391 -47.108 13.791 1.00 57.50 377 PRO A CA 1
ATOM 2947 C C . PRO A 1 377 ? -16.969 -47.542 13.419 1.00 57.50 377 PRO A C 1
ATOM 2949 O O . PRO A 1 377 ? -16.490 -48.597 13.825 1.00 57.50 377 PRO A O 1
ATOM 2952 N N . LYS A 1 378 ? -16.288 -46.742 12.596 1.00 57.81 378 LYS A N 1
ATOM 2953 C CA . LYS A 1 378 ? -14.873 -46.940 12.250 1.00 57.81 378 LYS A CA 1
ATOM 2954 C C . LYS A 1 378 ? -14.091 -45.695 12.632 1.00 57.81 378 LYS A C 1
ATOM 2956 O O . LYS A 1 378 ? -14.552 -44.598 12.324 1.00 57.81 378 LYS A O 1
ATOM 2961 N N . LYS A 1 379 ? -12.919 -45.909 13.258 1.00 59.53 379 LYS A N 1
ATOM 2962 C CA . LYS A 1 379 ? -11.865 -44.926 13.582 1.00 59.53 379 LYS A CA 1
ATOM 2963 C C . LYS A 1 379 ? -12.049 -43.642 12.769 1.00 59.53 379 LYS A C 1
ATOM 2965 O O . LYS A 1 379 ? -11.842 -43.638 11.551 1.00 59.53 379 LYS A O 1
ATOM 2970 N N . THR A 1 380 ? -12.542 -42.601 13.430 1.00 63.16 380 THR A N 1
ATOM 2971 C CA . THR A 1 380 ? -12.826 -41.309 12.813 1.00 63.16 380 THR A CA 1
ATOM 2972 C C . THR A 1 380 ? -11.516 -40.758 12.272 1.00 63.16 380 THR A C 1
ATOM 2974 O O . THR A 1 380 ? -10.564 -40.533 13.014 1.00 63.16 380 THR A O 1
ATOM 2977 N N . ALA A 1 381 ? -11.435 -40.625 10.948 1.00 66.31 381 ALA A N 1
ATOM 2978 C CA . ALA A 1 381 ? -10.281 -40.000 10.323 1.00 66.31 381 ALA A CA 1
ATOM 2979 C C . ALA A 1 381 ? -10.151 -38.571 10.880 1.00 66.31 381 ALA A C 1
ATOM 2981 O O . ALA A 1 381 ? -11.187 -37.915 11.023 1.00 66.31 381 ALA A O 1
ATOM 2982 N N . PRO A 1 382 ? -8.928 -38.075 11.142 1.00 71.06 382 PRO A N 1
ATOM 2983 C CA . PRO A 1 382 ? -8.707 -36.760 11.752 1.00 71.06 382 PRO A CA 1
ATOM 2984 C C . PRO A 1 382 ? -9.409 -35.607 11.023 1.00 71.06 382 PRO A C 1
ATOM 2986 O O . PRO A 1 382 ? -9.709 -34.582 11.622 1.00 71.06 382 PRO A O 1
ATOM 2989 N N . ASN A 1 383 ? -9.706 -35.778 9.730 1.00 81.25 383 ASN A N 1
ATOM 2990 C CA . ASN A 1 383 ? -10.451 -34.810 8.944 1.00 81.25 383 ASN A CA 1
ATOM 2991 C C . ASN A 1 383 ? -11.416 -35.513 7.969 1.00 81.25 383 ASN A C 1
ATOM 2993 O O . ASN A 1 383 ? -11.013 -36.081 6.948 1.00 81.25 383 ASN A O 1
ATOM 2997 N N . ALA A 1 384 ? -12.716 -35.470 8.278 1.00 83.06 384 ALA A N 1
ATOM 2998 C CA . ALA A 1 384 ? -13.764 -36.080 7.458 1.00 83.06 384 ALA A CA 1
ATOM 2999 C C . ALA A 1 384 ? -13.897 -35.432 6.066 1.00 83.06 384 ALA A C 1
ATOM 3001 O O . ALA A 1 384 ? -14.250 -36.121 5.107 1.00 83.06 384 ALA A O 1
ATOM 3002 N N . LYS A 1 385 ? -13.575 -34.134 5.938 1.00 82.12 385 LYS A N 1
ATOM 3003 C CA . LYS A 1 385 ? -13.589 -33.401 4.662 1.00 82.12 385 LYS A CA 1
ATOM 3004 C C . LYS A 1 385 ? -12.478 -33.909 3.743 1.00 82.12 385 LYS A C 1
ATOM 3006 O O . LYS A 1 385 ? -12.770 -34.283 2.612 1.00 82.12 385 LYS A O 1
ATOM 3011 N N . LEU A 1 386 ? -11.246 -34.028 4.247 1.00 82.62 386 LEU A N 1
ATOM 3012 C CA . LEU A 1 386 ? -10.126 -34.604 3.487 1.00 82.62 386 LEU A CA 1
ATOM 3013 C C . LEU A 1 386 ? -10.416 -36.045 3.062 1.00 82.62 386 LEU A C 1
ATOM 3015 O O . LEU A 1 386 ? -10.216 -36.399 1.903 1.00 82.62 386 LEU A O 1
ATOM 3019 N N . ARG A 1 387 ? -10.969 -36.859 3.972 1.00 84.81 387 ARG A N 1
ATOM 3020 C CA . ARG A 1 387 ? -11.369 -38.235 3.654 1.00 84.81 387 ARG A CA 1
ATOM 3021 C C . ARG A 1 387 ? -12.406 -38.287 2.537 1.00 84.81 387 ARG A C 1
ATOM 3023 O O . ARG A 1 387 ? -12.311 -39.161 1.686 1.00 84.81 387 ARG A O 1
ATOM 3030 N N . ARG A 1 388 ? -13.391 -37.383 2.538 1.00 86.31 388 ARG A N 1
ATOM 3031 C CA . ARG A 1 388 ? -14.404 -37.305 1.477 1.00 86.31 388 ARG A CA 1
ATOM 3032 C C . ARG A 1 388 ? -13.757 -36.944 0.141 1.00 86.31 388 ARG A C 1
ATOM 3034 O O . ARG A 1 388 ? -13.981 -37.652 -0.833 1.00 86.31 388 ARG A O 1
ATOM 3041 N N . VAL A 1 389 ? -12.912 -35.915 0.125 1.00 85.19 389 VAL A N 1
ATOM 3042 C CA . VAL A 1 389 ? -12.214 -35.438 -1.079 1.00 85.19 389 VAL A CA 1
ATOM 3043 C C . VAL A 1 389 ? -11.293 -36.503 -1.685 1.00 85.19 389 VAL A C 1
ATOM 3045 O O . VAL A 1 389 ? -11.252 -36.661 -2.900 1.00 85.19 389 VAL A O 1
ATOM 3048 N N . LEU A 1 390 ? -10.573 -37.256 -0.853 1.00 89.56 390 LEU A N 1
ATOM 3049 C CA . LEU A 1 390 ? -9.667 -38.311 -1.311 1.00 89.56 390 LEU A CA 1
ATOM 3050 C C . LEU A 1 390 ? -10.344 -39.683 -1.450 1.00 89.56 390 LEU A C 1
ATOM 3052 O O . LEU A 1 390 ? -9.697 -40.637 -1.860 1.00 89.56 390 LEU A O 1
ATOM 3056 N N . SER A 1 391 ? -11.633 -39.830 -1.123 1.00 89.94 391 SER A N 1
ATOM 3057 C CA . SER A 1 391 ? -12.289 -41.151 -1.085 1.00 89.94 391 SER A CA 1
ATOM 3058 C C . SER A 1 391 ? -12.298 -41.876 -2.435 1.00 89.94 391 SER A C 1
ATOM 3060 O O . SER A 1 391 ? -12.208 -43.104 -2.471 1.00 89.94 391 SER A O 1
ATOM 3062 N N . SER A 1 392 ? -12.362 -41.120 -3.531 1.00 88.12 392 SER A N 1
ATOM 3063 C CA . SER A 1 392 ? -12.352 -41.611 -4.911 1.00 88.12 392 SER A CA 1
ATOM 3064 C C . SER A 1 392 ? -10.972 -41.550 -5.572 1.00 88.12 392 SER A C 1
ATOM 3066 O O . SER A 1 392 ? -10.814 -42.023 -6.696 1.00 88.12 392 SER A O 1
ATOM 3068 N N . LYS A 1 393 ? -9.965 -40.986 -4.896 1.00 92.75 393 LYS A N 1
ATOM 3069 C CA . LYS A 1 393 ? -8.638 -40.739 -5.465 1.00 92.75 393 LYS A CA 1
ATOM 3070 C C . LYS A 1 393 ? -7.613 -41.603 -4.743 1.00 92.75 393 LYS A C 1
ATOM 3072 O O . LYS A 1 393 ? -7.523 -41.598 -3.521 1.00 92.75 393 LYS A O 1
ATOM 3077 N N . ARG A 1 394 ? -6.835 -42.375 -5.496 1.00 95.19 394 ARG A N 1
ATOM 3078 C CA . ARG A 1 394 ? -5.748 -43.196 -4.954 1.00 95.19 394 ARG A CA 1
ATOM 3079 C C . ARG A 1 394 ? -4.454 -42.840 -5.656 1.00 95.19 394 ARG A C 1
ATOM 3081 O O . ARG A 1 394 ? -4.477 -42.555 -6.849 1.00 95.19 394 ARG A O 1
ATOM 3088 N N . THR A 1 395 ? -3.352 -42.890 -4.915 1.00 95.88 395 THR A N 1
ATOM 3089 C CA . THR A 1 395 ? -2.014 -42.751 -5.485 1.00 95.88 395 THR A CA 1
ATOM 3090 C C . THR A 1 395 ? -1.816 -43.801 -6.572 1.00 95.88 395 THR A C 1
ATOM 3092 O O . THR A 1 395 ? -1.994 -45.001 -6.324 1.00 95.88 395 THR A O 1
ATOM 3095 N N . ASP A 1 396 ? -1.445 -43.365 -7.773 1.00 96.94 396 ASP A N 1
ATOM 3096 C CA . ASP A 1 396 ? -1.119 -44.283 -8.859 1.00 96.94 396 ASP A CA 1
ATOM 3097 C C . ASP A 1 396 ? 0.291 -44.848 -8.655 1.00 96.94 396 ASP A C 1
ATOM 3099 O O . ASP A 1 396 ? 1.287 -44.381 -9.210 1.00 96.94 396 ASP A O 1
ATOM 3103 N N . TRP A 1 397 ? 0.371 -45.902 -7.843 1.00 96.88 397 TRP A N 1
ATOM 3104 C CA . TRP A 1 397 ? 1.624 -46.583 -7.527 1.00 96.88 397 TRP A CA 1
ATOM 3105 C C . TRP A 1 397 ? 2.345 -47.159 -8.748 1.00 96.88 397 TRP A C 1
ATOM 3107 O O . TRP A 1 397 ? 3.549 -47.406 -8.676 1.00 96.88 397 TRP A O 1
ATOM 3117 N N . ARG A 1 398 ? 1.645 -47.397 -9.866 1.00 97.81 398 ARG A N 1
ATOM 3118 C CA . ARG A 1 398 ? 2.295 -47.828 -11.108 1.00 97.81 398 ARG A CA 1
ATOM 3119 C C . ARG A 1 398 ? 3.120 -46.683 -11.686 1.00 97.81 398 ARG A C 1
ATOM 3121 O O . ARG A 1 398 ? 4.286 -46.897 -12.009 1.00 97.81 398 ARG A O 1
ATOM 3128 N N . THR A 1 399 ? 2.546 -45.487 -11.750 1.00 97.25 399 THR A N 1
ATOM 3129 C CA . THR A 1 399 ? 3.252 -44.284 -12.201 1.00 97.25 399 THR A CA 1
ATOM 3130 C C . THR A 1 399 ? 4.360 -43.889 -11.224 1.00 97.25 399 THR A C 1
ATOM 3132 O O . THR A 1 399 ? 5.467 -43.607 -11.663 1.00 97.25 399 THR A O 1
ATOM 3135 N N . VAL A 1 400 ? 4.157 -44.006 -9.906 1.00 97.44 400 VAL A N 1
ATOM 3136 C CA . VAL A 1 400 ? 5.239 -43.776 -8.921 1.00 97.44 400 VAL A CA 1
ATOM 3137 C C . VAL A 1 400 ? 6.425 -44.727 -9.136 1.00 97.44 400 VAL A C 1
ATOM 3139 O O . VAL A 1 400 ? 7.577 -44.297 -9.108 1.00 97.44 400 VAL A O 1
ATOM 3142 N N . ARG A 1 401 ? 6.170 -46.016 -9.406 1.00 97.75 401 ARG A N 1
ATOM 3143 C CA . ARG A 1 401 ? 7.240 -46.971 -9.743 1.00 97.75 401 ARG A CA 1
ATOM 314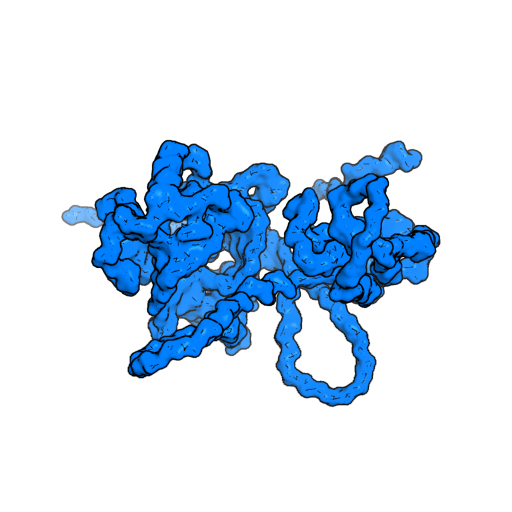4 C C . ARG A 1 401 ? 7.944 -46.622 -11.055 1.00 97.75 401 ARG A C 1
ATOM 3146 O O . ARG A 1 401 ? 9.160 -46.749 -11.113 1.00 97.75 401 ARG A O 1
ATOM 3153 N N . LYS A 1 402 ? 7.203 -46.151 -12.065 1.00 97.81 402 LYS A N 1
ATOM 3154 C CA . LYS A 1 402 ? 7.759 -45.644 -13.332 1.00 97.81 402 LYS A CA 1
ATOM 3155 C C . LYS A 1 402 ? 8.665 -44.429 -13.100 1.00 97.81 402 LYS A C 1
ATOM 3157 O O . LYS A 1 402 ? 9.759 -44.390 -13.650 1.00 97.81 402 LYS A O 1
ATOM 3162 N N . ILE A 1 403 ? 8.246 -43.474 -12.263 1.00 97.88 403 ILE A N 1
ATOM 3163 C CA . ILE A 1 403 ? 9.078 -42.324 -11.876 1.00 97.88 403 ILE A CA 1
ATOM 3164 C C . ILE A 1 403 ? 10.402 -42.832 -11.301 1.00 97.88 403 ILE A C 1
ATOM 3166 O O . ILE A 1 403 ? 11.462 -42.440 -11.777 1.00 97.88 403 ILE A O 1
ATOM 3170 N N . ALA A 1 404 ? 10.336 -43.731 -10.314 1.00 97.31 404 ALA A N 1
ATOM 3171 C CA . ALA A 1 404 ? 11.517 -44.265 -9.644 1.00 97.31 404 ALA A CA 1
ATOM 3172 C C . ALA A 1 404 ? 12.448 -45.031 -10.602 1.00 97.31 404 ALA A C 1
ATOM 3174 O O . ALA A 1 404 ? 13.658 -44.823 -10.558 1.00 97.31 404 ALA A O 1
ATOM 3175 N N . SER A 1 405 ? 11.905 -45.875 -11.490 1.00 97.56 405 SER A N 1
ATOM 3176 C CA . SER A 1 405 ? 12.710 -46.649 -12.447 1.00 97.56 405 SER A CA 1
ATOM 3177 C C . SER A 1 405 ? 13.367 -45.782 -13.517 1.00 97.56 405 SER A C 1
ATOM 3179 O O . SER A 1 405 ? 14.445 -46.119 -13.995 1.00 97.56 405 SER A O 1
ATOM 3181 N N . ASN A 1 406 ? 12.730 -44.670 -13.887 1.00 97.88 406 ASN A N 1
ATOM 3182 C CA . ASN A 1 406 ? 13.178 -43.821 -14.988 1.00 97.88 406 ASN A CA 1
ATOM 3183 C C . ASN A 1 406 ? 13.999 -42.615 -14.520 1.00 97.88 406 ASN A C 1
ATOM 3185 O O . ASN A 1 406 ? 14.508 -41.876 -15.355 1.00 97.88 406 ASN A O 1
ATOM 3189 N N . MET A 1 407 ? 14.173 -42.404 -13.210 1.00 97.19 407 MET A N 1
ATOM 3190 C CA . MET A 1 407 ? 14.924 -41.256 -12.682 1.00 97.19 407 MET A CA 1
ATOM 3191 C C . MET A 1 407 ? 16.324 -41.117 -13.287 1.00 97.19 407 MET A C 1
ATOM 3193 O O . MET A 1 407 ? 16.748 -39.998 -13.558 1.00 97.19 407 MET A O 1
ATOM 3197 N N . LEU A 1 408 ? 17.011 -42.234 -13.538 1.00 97.25 408 LEU A N 1
ATOM 3198 C CA . LEU A 1 408 ? 18.354 -42.270 -14.128 1.00 97.25 408 LEU A CA 1
ATOM 3199 C C . LEU A 1 408 ? 18.354 -42.422 -15.661 1.00 97.25 408 LEU A C 1
ATOM 3201 O O . LEU A 1 408 ? 19.418 -42.457 -16.275 1.00 97.25 408 LEU A O 1
ATOM 3205 N N . ASP A 1 409 ? 17.187 -42.518 -16.301 1.00 97.56 409 ASP A N 1
ATOM 3206 C CA . ASP A 1 409 ? 17.089 -42.615 -17.758 1.00 97.56 409 ASP A CA 1
ATOM 3207 C C . ASP A 1 409 ? 17.294 -41.232 -18.392 1.00 97.56 409 ASP A C 1
ATOM 3209 O O . ASP A 1 409 ? 16.564 -40.282 -18.108 1.00 97.56 409 ASP A O 1
ATOM 3213 N N . LYS A 1 410 ? 18.274 -41.103 -19.292 1.00 96.75 410 LYS A N 1
ATOM 3214 C CA . LYS A 1 410 ? 18.575 -39.846 -19.996 1.00 96.75 410 LYS A CA 1
ATOM 3215 C C . LYS A 1 410 ? 17.395 -39.325 -20.819 1.00 96.75 410 LYS A C 1
ATOM 3217 O O . LYS A 1 410 ? 17.286 -38.116 -20.996 1.00 96.75 410 LYS A O 1
ATOM 3222 N N . ASN A 1 411 ? 16.519 -40.213 -21.287 1.00 97.19 411 ASN A N 1
ATOM 3223 C CA . ASN A 1 411 ? 15.338 -39.847 -22.070 1.00 97.19 411 ASN A CA 1
ATOM 3224 C C . ASN A 1 411 ? 14.145 -39.435 -21.199 1.00 97.19 411 ASN A C 1
ATOM 3226 O O . ASN A 1 411 ? 13.158 -38.922 -21.727 1.00 97.19 411 ASN A O 1
ATOM 3230 N N . TYR A 1 412 ? 14.224 -39.654 -19.883 1.00 97.50 412 TYR A N 1
ATOM 3231 C CA . TYR A 1 412 ? 13.212 -39.205 -18.943 1.00 97.50 412 TYR A CA 1
ATOM 3232 C C . TYR A 1 412 ? 13.445 -37.736 -18.599 1.00 97.50 412 TYR A C 1
ATOM 3234 O O . TYR A 1 412 ? 14.451 -37.390 -17.981 1.00 97.50 412 TYR A O 1
ATOM 3242 N N . THR A 1 413 ? 12.546 -36.867 -19.060 1.00 96.44 413 THR A N 1
ATOM 3243 C CA . THR A 1 413 ? 12.709 -35.408 -18.971 1.00 96.44 413 THR A CA 1
ATOM 3244 C C . THR A 1 413 ? 11.995 -34.817 -17.756 1.00 96.44 413 THR A C 1
ATOM 3246 O O . THR A 1 413 ? 11.048 -35.403 -17.225 1.00 96.44 413 THR A O 1
ATOM 3249 N N . LEU A 1 414 ? 12.373 -33.596 -17.346 1.00 96.38 414 LEU A N 1
ATOM 3250 C CA . LEU A 1 414 ? 11.697 -32.910 -16.237 1.00 96.38 414 LEU A CA 1
ATOM 3251 C C . LEU A 1 414 ? 10.208 -32.651 -16.543 1.00 96.38 414 LEU A C 1
ATOM 3253 O O . LEU A 1 414 ? 9.372 -32.718 -15.644 1.00 96.38 414 LEU A O 1
ATOM 3257 N N . SER A 1 415 ? 9.851 -32.419 -17.812 1.00 95.31 415 SER A N 1
ATOM 3258 C CA . SER A 1 415 ? 8.449 -32.275 -18.229 1.00 95.31 415 SER A CA 1
ATOM 3259 C C . SER A 1 415 ? 7.644 -33.558 -17.988 1.00 95.31 415 SER A C 1
ATOM 3261 O O . SER A 1 415 ? 6.538 -33.501 -17.449 1.00 95.31 415 SER A O 1
ATOM 3263 N N . GLN A 1 416 ? 8.211 -34.722 -18.324 1.00 96.75 416 GLN A N 1
ATOM 3264 C CA . GLN A 1 416 ? 7.583 -36.019 -18.052 1.00 96.75 416 GLN A CA 1
ATOM 3265 C C . GLN A 1 416 ? 7.468 -36.271 -16.549 1.00 96.75 416 GLN A C 1
ATOM 3267 O O . GLN A 1 416 ? 6.410 -36.690 -16.087 1.00 96.75 416 GLN A O 1
ATOM 3272 N N . PHE A 1 417 ? 8.506 -35.931 -15.779 1.00 97.62 417 PHE A N 1
ATOM 3273 C CA . PHE A 1 417 ? 8.461 -36.005 -14.322 1.00 97.62 417 PHE A CA 1
ATOM 3274 C C . PHE A 1 417 ? 7.328 -35.155 -13.737 1.00 97.62 417 PHE A C 1
ATOM 3276 O O . PHE A 1 417 ? 6.533 -35.663 -12.952 1.00 97.62 417 PHE A O 1
ATOM 3283 N N . MET A 1 418 ? 7.185 -33.899 -14.171 1.00 95.19 418 MET A N 1
ATOM 3284 C CA . MET A 1 418 ? 6.104 -33.011 -13.725 1.00 95.19 418 MET A CA 1
ATOM 3285 C C . MET A 1 418 ? 4.709 -33.550 -14.083 1.00 95.19 418 MET A C 1
ATOM 3287 O O . MET A 1 418 ? 3.773 -33.427 -13.293 1.00 95.19 418 MET A O 1
ATOM 3291 N N . GLN A 1 419 ? 4.548 -34.165 -15.258 1.00 95.38 419 GLN A N 1
ATOM 3292 C CA . GLN A 1 419 ? 3.289 -34.815 -15.637 1.00 95.38 419 GLN A CA 1
ATOM 3293 C C . GLN A 1 419 ? 2.995 -36.032 -14.754 1.00 95.38 419 GLN A C 1
ATOM 3295 O O . GLN A 1 419 ? 1.870 -36.178 -14.272 1.00 95.38 419 GLN A O 1
ATOM 3300 N N . ASP A 1 420 ? 4.008 -36.863 -14.502 1.00 97.62 420 ASP A N 1
ATOM 3301 C CA . ASP A 1 420 ? 3.893 -38.076 -13.696 1.00 97.62 420 ASP A CA 1
ATOM 3302 C C . ASP A 1 420 ? 3.647 -37.762 -12.202 1.00 97.62 420 ASP A C 1
ATOM 3304 O O . ASP A 1 420 ? 3.030 -38.573 -11.511 1.00 97.62 420 ASP A O 1
ATOM 3308 N N . LEU A 1 421 ? 3.995 -36.562 -11.699 1.00 96.81 421 LEU A N 1
ATOM 3309 C CA . LEU A 1 421 ? 3.602 -36.110 -10.350 1.00 96.81 421 LEU A CA 1
ATOM 3310 C C . LEU A 1 421 ? 2.077 -36.078 -10.143 1.00 96.81 421 LEU A C 1
ATOM 3312 O O . LEU A 1 421 ? 1.618 -36.098 -9.000 1.00 96.81 421 LEU A O 1
ATOM 3316 N N . ALA A 1 422 ? 1.269 -36.093 -11.212 1.00 94.69 422 ALA A N 1
ATOM 3317 C CA . ALA A 1 422 ? -0.185 -36.253 -11.107 1.00 94.69 422 ALA A CA 1
ATOM 3318 C C . ALA A 1 422 ? -0.603 -37.607 -10.495 1.00 94.69 422 ALA A C 1
ATOM 3320 O O . ALA A 1 422 ? -1.762 -37.774 -10.118 1.00 94.69 422 ALA A O 1
ATOM 3321 N N . ALA A 1 423 ? 0.335 -38.550 -10.343 1.00 96.69 423 ALA A N 1
ATOM 3322 C CA . ALA A 1 423 ? 0.145 -39.786 -9.592 1.00 96.69 423 ALA A CA 1
ATOM 3323 C C . ALA A 1 423 ? -0.166 -39.561 -8.101 1.00 96.69 423 ALA A C 1
ATOM 3325 O O . ALA A 1 423 ? -0.688 -40.478 -7.465 1.00 96.69 423 ALA A O 1
ATOM 3326 N N . PHE A 1 424 ? 0.135 -38.377 -7.550 1.00 96.94 424 PHE A N 1
ATOM 3327 C CA . PHE A 1 424 ? -0.149 -37.993 -6.165 1.00 96.94 424 PHE A CA 1
ATOM 3328 C C . PHE A 1 424 ? -1.407 -37.111 -6.089 1.00 96.94 424 PHE A C 1
ATOM 3330 O O . PHE A 1 424 ? -1.316 -35.886 -6.232 1.00 96.94 424 PHE A O 1
ATOM 3337 N N . PRO A 1 425 ? -2.605 -37.685 -5.863 1.00 95.25 425 PRO A N 1
ATOM 3338 C CA . PRO A 1 425 ? -3.835 -36.900 -5.785 1.00 95.25 425 PRO A CA 1
ATOM 3339 C C . PRO A 1 425 ? -3.837 -35.880 -4.638 1.00 95.25 425 PRO A C 1
ATOM 3341 O O . PRO A 1 425 ? -4.579 -34.900 -4.699 1.00 95.25 425 PRO A O 1
ATOM 3344 N N . GLU A 1 426 ? -3.002 -36.062 -3.616 1.00 94.44 426 GLU A N 1
ATOM 3345 C CA . GLU A 1 426 ? -2.836 -35.150 -2.485 1.00 94.44 426 GLU A CA 1
ATOM 3346 C C . GLU A 1 426 ? -2.381 -33.753 -2.926 1.00 94.44 426 GLU A C 1
ATOM 3348 O O . GLU A 1 426 ? -2.786 -32.765 -2.319 1.00 94.44 426 GLU A O 1
ATOM 3353 N N . LEU A 1 427 ? -1.623 -33.642 -4.024 1.00 94.19 427 LEU A N 1
ATOM 3354 C CA . LEU A 1 427 ? -1.184 -32.347 -4.555 1.00 94.19 427 LEU A CA 1
ATOM 3355 C C . LEU A 1 427 ? -2.361 -31.476 -5.010 1.00 94.19 427 LEU A C 1
ATOM 3357 O O . LEU A 1 427 ? -2.301 -30.253 -4.902 1.00 94.19 427 LEU A O 1
ATOM 3361 N N . SER A 1 428 ? -3.465 -32.096 -5.441 1.00 92.06 428 SER A N 1
ATOM 3362 C CA . SER A 1 428 ? -4.681 -31.368 -5.818 1.00 92.06 428 SER A CA 1
ATOM 3363 C C . SER A 1 428 ? -5.388 -30.713 -4.627 1.00 92.06 428 SER A C 1
ATOM 3365 O O . SER A 1 428 ? -6.184 -29.804 -4.836 1.00 92.06 428 SER A O 1
ATOM 3367 N N . LEU A 1 429 ? -5.096 -31.124 -3.384 1.00 90.75 429 LEU A N 1
ATOM 3368 C CA . LEU A 1 429 ? -5.707 -30.537 -2.187 1.00 90.75 429 LEU A CA 1
ATOM 3369 C C . LEU A 1 429 ? -5.306 -29.078 -1.985 1.00 90.75 429 LEU A C 1
ATOM 3371 O O . LEU A 1 429 ? -6.129 -28.290 -1.530 1.00 90.75 429 LEU A O 1
ATOM 3375 N N . TYR A 1 430 ? -4.071 -28.727 -2.344 1.00 90.12 430 TYR A N 1
ATOM 3376 C CA . TYR A 1 430 ? -3.577 -27.356 -2.249 1.00 90.12 430 TYR A CA 1
ATOM 3377 C C . TYR A 1 430 ? -4.169 -26.430 -3.316 1.00 90.12 430 TYR A C 1
ATOM 3379 O O . TYR A 1 430 ? -4.152 -25.219 -3.152 1.00 90.12 430 TYR A O 1
ATOM 3387 N N . LEU A 1 431 ? -4.686 -27.006 -4.405 1.00 86.94 431 LEU A N 1
ATOM 3388 C CA . LEU A 1 431 ? -5.218 -26.276 -5.555 1.00 86.94 431 LEU A CA 1
ATOM 3389 C C . LEU A 1 431 ? -6.734 -26.060 -5.479 1.00 86.94 431 LEU A C 1
ATOM 3391 O O . LEU A 1 431 ? -7.318 -25.551 -6.433 1.00 86.94 431 LEU A O 1
ATOM 3395 N N . ARG A 1 432 ? -7.392 -26.500 -4.399 1.00 84.44 432 ARG A N 1
ATOM 3396 C CA . ARG A 1 432 ? -8.839 -26.324 -4.233 1.00 84.44 432 ARG A CA 1
ATOM 3397 C C . ARG A 1 432 ? -9.158 -24.941 -3.688 1.00 84.44 432 ARG A C 1
ATOM 3399 O O . ARG A 1 432 ? -8.589 -24.517 -2.684 1.00 84.44 432 ARG A O 1
ATOM 3406 N N . ASP A 1 433 ? -10.166 -24.321 -4.286 1.00 73.69 433 ASP A N 1
ATOM 3407 C CA . ASP A 1 433 ? -10.719 -23.060 -3.810 1.00 73.69 433 ASP A CA 1
ATOM 3408 C C . ASP A 1 433 ? -11.286 -23.210 -2.385 1.00 73.69 433 ASP A C 1
ATOM 3410 O O . ASP A 1 433 ? -11.867 -24.239 -2.016 1.00 73.69 433 ASP A O 1
ATOM 3414 N N . GLY A 1 434 ? -11.077 -22.183 -1.558 1.00 72.38 434 GLY A N 1
ATOM 3415 C CA . GLY A 1 434 ? -11.558 -22.132 -0.173 1.00 72.38 434 GLY A CA 1
ATOM 3416 C C . GLY A 1 434 ? -10.643 -22.772 0.882 1.00 72.38 434 GLY A C 1
ATOM 3417 O O . GLY A 1 434 ? -11.061 -22.927 2.031 1.00 72.38 434 GLY A O 1
ATOM 3418 N N . VAL A 1 435 ? -9.405 -23.151 0.541 1.00 69.62 435 VAL A N 1
ATOM 3419 C CA . VAL A 1 435 ? -8.369 -23.486 1.536 1.00 69.62 435 VAL A CA 1
ATOM 3420 C C . VAL A 1 435 ? -7.576 -22.219 1.862 1.00 69.62 435 VAL A C 1
ATOM 3422 O O . VAL A 1 435 ? -6.566 -21.924 1.229 1.00 69.62 435 VAL A O 1
ATOM 3425 N N . VAL A 1 436 ? -8.071 -21.442 2.828 1.00 61.25 436 VAL A N 1
ATOM 3426 C CA . VAL A 1 436 ? -7.490 -20.133 3.185 1.00 61.25 436 VAL A CA 1
ATOM 3427 C C . VAL A 1 436 ? -6.156 -20.298 3.919 1.00 61.25 436 VAL A C 1
ATOM 3429 O O . VAL A 1 436 ? -5.196 -19.585 3.633 1.00 61.25 436 VAL A O 1
ATOM 3432 N N . GLU A 1 437 ? -6.055 -21.299 4.796 1.00 68.62 437 GLU A N 1
ATOM 3433 C CA . GLU A 1 437 ? -4.871 -21.525 5.624 1.00 68.62 437 GLU A CA 1
ATOM 3434 C C . GLU A 1 437 ? -4.514 -23.010 5.682 1.00 68.62 437 GLU A C 1
ATOM 3436 O O . GLU A 1 437 ? -5.365 -23.888 5.861 1.00 68.62 437 GLU A O 1
ATOM 3441 N N . THR A 1 438 ? -3.229 -23.302 5.514 1.00 81.00 438 THR A N 1
ATOM 3442 C CA . THR A 1 438 ? -2.671 -24.633 5.764 1.00 81.00 438 THR A CA 1
ATOM 3443 C C . THR A 1 438 ? -2.174 -24.724 7.206 1.00 81.00 438 THR A C 1
ATOM 3445 O O . THR A 1 438 ? -1.917 -23.710 7.850 1.00 81.00 438 THR A O 1
ATOM 3448 N N . GLY A 1 439 ? -1.978 -25.940 7.728 1.00 76.19 439 GLY A N 1
ATOM 3449 C CA . GLY A 1 439 ? -1.483 -26.140 9.100 1.00 76.19 439 GLY A CA 1
ATOM 3450 C C . GLY A 1 439 ? -0.095 -25.540 9.386 1.00 76.19 439 GLY A C 1
ATOM 3451 O O . GLY A 1 439 ? 0.329 -25.531 10.536 1.00 76.19 439 GLY A O 1
ATOM 3452 N N . SER A 1 440 ? 0.614 -25.047 8.365 1.00 78.19 440 SER A N 1
ATOM 3453 C CA . SER A 1 440 ? 1.887 -24.332 8.499 1.00 78.19 440 SER A CA 1
ATOM 3454 C C . SER A 1 440 ? 1.737 -22.815 8.689 1.00 78.19 440 SER A C 1
ATOM 3456 O O . SER A 1 440 ? 2.752 -22.132 8.828 1.00 78.19 440 SER A O 1
ATOM 3458 N N . GLY A 1 441 ? 0.511 -22.276 8.648 1.00 77.31 441 GLY A N 1
ATOM 3459 C CA . GLY A 1 441 ? 0.249 -20.832 8.652 1.00 77.31 441 GLY A CA 1
ATOM 3460 C C . GLY A 1 441 ? 0.544 -20.144 7.315 1.00 77.31 441 GLY A C 1
ATOM 3461 O O . GLY A 1 441 ? 0.618 -18.921 7.255 1.00 77.31 441 GLY A O 1
ATOM 3462 N N . ARG A 1 442 ? 0.751 -20.911 6.236 1.00 79.81 442 ARG A N 1
ATOM 3463 C CA . ARG A 1 442 ? 0.953 -20.384 4.877 1.00 79.81 442 ARG A CA 1
ATOM 3464 C C . ARG A 1 442 ? -0.279 -20.607 4.014 1.00 79.81 442 ARG A C 1
ATOM 3466 O O . ARG A 1 442 ? -1.097 -21.492 4.292 1.00 79.81 442 ARG A O 1
ATOM 3473 N N . THR A 1 443 ? -0.378 -19.839 2.933 1.00 80.81 443 THR A N 1
ATOM 3474 C CA . THR A 1 443 ? -1.443 -20.035 1.946 1.00 80.81 443 THR A CA 1
ATOM 3475 C C . THR A 1 443 ? -1.294 -21.395 1.257 1.00 80.81 443 THR A C 1
ATOM 3477 O O . THR A 1 443 ? -0.182 -21.912 1.114 1.00 80.81 443 THR A O 1
ATOM 3480 N N . ALA A 1 444 ? -2.409 -21.994 0.829 1.00 83.12 444 ALA A N 1
ATOM 3481 C CA . ALA A 1 444 ? -2.393 -23.295 0.154 1.00 83.12 444 ALA A CA 1
ATOM 3482 C C . ALA A 1 444 ? -1.526 -23.287 -1.115 1.00 83.12 444 ALA A C 1
ATOM 3484 O O . ALA A 1 444 ? -0.753 -24.218 -1.342 1.00 83.12 444 ALA A O 1
ATOM 3485 N N . ASP A 1 445 ? -1.576 -22.188 -1.869 1.00 78.12 445 ASP A N 1
ATOM 3486 C CA . ASP A 1 445 ? -0.742 -21.965 -3.049 1.00 78.12 445 ASP A CA 1
ATOM 3487 C C . ASP A 1 445 ? 0.762 -22.005 -2.722 1.00 78.12 445 ASP A C 1
ATOM 3489 O O . ASP A 1 445 ? 1.541 -22.603 -3.468 1.00 78.12 445 ASP A O 1
ATOM 3493 N N . ASP A 1 446 ? 1.188 -21.410 -1.602 1.00 80.69 446 ASP A N 1
ATOM 3494 C CA . ASP A 1 446 ? 2.600 -21.420 -1.204 1.00 80.69 446 ASP A CA 1
ATOM 3495 C C . ASP A 1 446 ? 3.060 -22.832 -0.828 1.00 80.69 446 ASP A C 1
ATOM 3497 O O . ASP A 1 446 ? 4.159 -23.252 -1.200 1.00 80.69 446 ASP A O 1
ATOM 3501 N N . GLU A 1 447 ? 2.224 -23.596 -0.121 1.00 89.75 447 GLU A N 1
ATOM 3502 C CA . GLU A 1 447 ? 2.547 -24.985 0.217 1.00 89.75 447 GLU A CA 1
ATOM 3503 C C . GLU A 1 447 ? 2.579 -25.896 -1.011 1.00 89.75 447 GLU A C 1
ATOM 3505 O O . GLU A 1 447 ? 3.463 -26.752 -1.109 1.00 89.75 447 GLU A O 1
ATOM 3510 N N . TYR A 1 448 ? 1.706 -25.676 -1.998 1.00 92.38 448 TYR A N 1
ATOM 3511 C CA . TYR A 1 448 ? 1.789 -26.379 -3.277 1.00 92.38 448 TYR A CA 1
ATOM 3512 C C . TYR A 1 448 ? 3.148 -26.151 -3.942 1.00 92.38 448 TYR A C 1
ATOM 3514 O O . TYR A 1 448 ? 3.842 -27.104 -4.301 1.00 92.38 448 TYR A O 1
ATOM 3522 N N . GLN A 1 449 ? 3.562 -24.885 -4.066 1.00 86.88 449 GLN A N 1
ATOM 3523 C CA . GLN A 1 449 ? 4.816 -24.522 -4.727 1.00 86.88 449 GLN A CA 1
ATOM 3524 C C . GLN A 1 449 ? 6.028 -25.120 -4.015 1.00 86.88 449 GLN A C 1
ATOM 3526 O O . GLN A 1 449 ? 6.891 -25.706 -4.663 1.00 86.88 449 GLN A O 1
ATOM 3531 N N . ARG A 1 450 ? 6.075 -25.042 -2.682 1.00 89.56 450 ARG A N 1
ATOM 3532 C CA . ARG A 1 450 ? 7.143 -25.666 -1.887 1.00 89.56 450 ARG A CA 1
ATOM 3533 C C . ARG A 1 450 ? 7.211 -27.171 -2.105 1.00 89.56 450 ARG A C 1
ATOM 3535 O O . ARG A 1 450 ? 8.303 -27.708 -2.280 1.00 89.56 450 ARG A O 1
ATOM 3542 N N . THR A 1 451 ? 6.057 -27.831 -2.117 1.00 94.31 451 THR A N 1
ATOM 3543 C CA . THR A 1 451 ? 5.969 -29.279 -2.314 1.00 94.31 451 THR A CA 1
ATOM 3544 C C . THR A 1 451 ? 6.479 -29.681 -3.699 1.00 94.31 451 THR A C 1
ATOM 3546 O O . THR A 1 451 ? 7.311 -30.579 -3.812 1.00 94.31 451 THR A O 1
ATOM 3549 N N . ILE A 1 452 ? 6.065 -28.975 -4.755 1.00 94.25 452 ILE A N 1
ATOM 3550 C CA . ILE A 1 452 ? 6.546 -29.228 -6.122 1.00 94.25 452 ILE A CA 1
ATOM 3551 C C . ILE A 1 452 ? 8.051 -28.947 -6.252 1.00 94.25 452 ILE A C 1
ATOM 3553 O O . ILE A 1 452 ? 8.779 -29.756 -6.827 1.00 94.25 452 ILE A O 1
ATOM 3557 N N . CYS A 1 453 ? 8.552 -27.859 -5.661 1.00 91.12 453 CYS A N 1
ATOM 3558 C CA . CYS A 1 453 ? 9.985 -27.561 -5.641 1.00 91.12 453 CYS A CA 1
ATOM 3559 C C . CYS A 1 453 ? 10.798 -28.659 -4.936 1.00 91.12 453 CYS A C 1
ATOM 3561 O O . CYS A 1 453 ? 11.894 -28.986 -5.387 1.00 91.12 453 CYS A O 1
ATOM 3563 N N . ALA A 1 454 ? 10.264 -29.267 -3.871 1.00 95.38 454 ALA A N 1
ATOM 3564 C CA . ALA A 1 454 ? 10.907 -30.402 -3.215 1.00 95.38 454 ALA A CA 1
ATOM 3565 C C . ALA A 1 454 ? 10.997 -31.627 -4.144 1.00 95.38 454 ALA A C 1
ATOM 3567 O O . ALA A 1 454 ? 12.049 -32.261 -4.216 1.00 95.38 454 ALA A O 1
ATOM 3568 N N . PHE A 1 455 ? 9.946 -31.921 -4.917 1.00 97.06 455 PHE A N 1
ATOM 3569 C CA . PHE A 1 455 ? 9.997 -32.977 -5.933 1.00 97.06 455 PHE A CA 1
ATOM 3570 C C . PHE A 1 455 ? 11.033 -32.691 -7.026 1.00 97.06 455 PHE A C 1
ATOM 3572 O O . PHE A 1 455 ? 11.771 -33.596 -7.411 1.00 97.06 455 PHE A O 1
ATOM 3579 N N . PHE A 1 456 ? 11.144 -31.447 -7.497 1.00 96.19 456 PHE A N 1
ATOM 3580 C CA . PHE A 1 456 ? 12.180 -31.067 -8.465 1.00 96.19 456 PHE A CA 1
ATOM 3581 C C . PHE A 1 456 ? 13.592 -31.182 -7.884 1.00 96.19 456 PHE A C 1
ATOM 3583 O O . PHE A 1 456 ? 14.502 -31.631 -8.576 1.00 96.19 456 PHE A O 1
ATOM 3590 N N . ALA A 1 457 ? 13.785 -30.849 -6.606 1.00 95.06 457 ALA A N 1
ATOM 3591 C CA . ALA A 1 457 ? 15.065 -31.062 -5.940 1.00 95.06 457 ALA A CA 1
ATOM 3592 C C . ALA A 1 457 ? 15.442 -32.553 -5.915 1.00 95.06 457 ALA A C 1
ATOM 3594 O O . ALA A 1 457 ? 16.569 -32.895 -6.263 1.00 95.06 457 ALA A O 1
ATOM 3595 N N . ILE A 1 458 ? 14.495 -33.443 -5.588 1.00 96.75 458 ILE A N 1
ATOM 3596 C CA . ILE A 1 458 ? 14.709 -34.899 -5.653 1.00 96.75 458 ILE A CA 1
ATOM 3597 C C . ILE A 1 458 ? 15.064 -35.324 -7.082 1.00 96.75 458 ILE A C 1
ATOM 3599 O O . ILE A 1 458 ? 16.030 -36.063 -7.269 1.00 96.75 458 ILE A O 1
ATOM 3603 N N . TYR A 1 459 ? 14.331 -34.822 -8.084 1.00 97.38 459 TYR A N 1
ATOM 3604 C CA . TYR A 1 459 ? 14.597 -35.099 -9.497 1.00 97.38 459 TYR A CA 1
ATOM 3605 C C . TYR A 1 459 ? 16.053 -34.827 -9.880 1.00 97.38 459 TYR A C 1
ATOM 3607 O O . TYR A 1 459 ? 16.731 -35.696 -10.429 1.00 97.38 459 TYR A O 1
ATOM 3615 N N . TRP A 1 460 ? 16.556 -33.647 -9.525 1.00 97.38 460 TRP A N 1
ATOM 3616 C CA . TRP A 1 460 ? 17.916 -33.251 -9.860 1.00 97.38 460 TRP A CA 1
ATOM 3617 C C . TRP A 1 460 ? 18.990 -33.943 -9.027 1.00 97.38 460 TRP A C 1
ATOM 3619 O O . TRP A 1 460 ? 20.030 -34.312 -9.571 1.00 97.38 460 TRP A O 1
ATOM 3629 N N . LEU A 1 461 ? 18.746 -34.164 -7.734 1.00 96.81 461 LEU A N 1
ATOM 3630 C CA . LEU A 1 461 ? 19.705 -34.842 -6.858 1.00 96.81 461 LEU A CA 1
ATOM 3631 C C . LEU A 1 461 ? 19.948 -36.293 -7.276 1.00 96.81 461 LEU A C 1
ATOM 3633 O O . LEU A 1 461 ? 21.070 -36.779 -7.193 1.00 96.81 461 LEU A O 1
ATOM 3637 N N . MET A 1 462 ? 18.927 -36.979 -7.777 1.00 97.56 462 MET A N 1
ATOM 3638 C CA . MET A 1 462 ? 19.092 -38.341 -8.286 1.00 97.56 462 MET A CA 1
ATOM 3639 C C . MET A 1 462 ? 19.800 -38.381 -9.644 1.00 97.56 462 MET A C 1
ATOM 3641 O O . MET A 1 462 ? 20.254 -39.440 -10.050 1.00 97.56 462 MET A O 1
ATOM 3645 N N . ARG A 1 463 ? 19.915 -37.252 -10.353 1.00 97.25 463 ARG A N 1
ATOM 3646 C CA . ARG A 1 463 ? 20.492 -37.161 -11.704 1.00 97.25 463 ARG A CA 1
ATOM 3647 C C . ARG A 1 463 ? 21.836 -36.443 -11.742 1.00 97.25 463 ARG A C 1
ATOM 3649 O O . ARG A 1 463 ? 22.238 -35.973 -12.805 1.00 97.25 463 ARG A O 1
ATOM 3656 N N . LEU A 1 464 ? 22.532 -36.328 -10.609 1.00 96.88 464 LEU A N 1
ATOM 3657 C CA . LEU A 1 464 ? 23.776 -35.553 -10.500 1.00 96.88 464 LEU A CA 1
ATOM 3658 C C . LEU A 1 464 ? 24.835 -35.943 -11.546 1.00 96.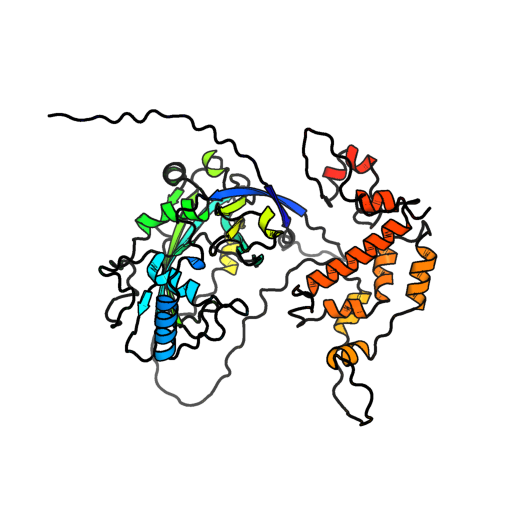88 464 LEU A C 1
ATOM 3660 O O . LEU A 1 464 ? 25.489 -35.049 -12.080 1.00 96.88 464 LEU A O 1
ATOM 3664 N N . ASP A 1 465 ? 24.933 -37.231 -11.890 1.00 96.81 465 ASP A N 1
ATOM 3665 C CA . ASP A 1 465 ? 25.895 -37.766 -12.870 1.00 96.81 465 ASP A CA 1
ATOM 3666 C C . ASP A 1 465 ? 25.465 -37.600 -14.341 1.00 96.81 465 ASP A C 1
ATOM 3668 O O . ASP A 1 465 ? 26.193 -37.986 -15.258 1.00 96.81 465 ASP A O 1
ATOM 3672 N N . ILE A 1 466 ? 24.271 -37.056 -14.589 1.00 96.75 466 ILE A N 1
ATOM 3673 C CA . ILE A 1 466 ? 23.706 -36.867 -15.929 1.00 96.75 466 ILE A CA 1
ATOM 3674 C C . ILE A 1 466 ? 23.605 -35.367 -16.219 1.00 96.75 466 ILE A C 1
ATOM 3676 O O . ILE A 1 466 ? 24.529 -34.761 -16.755 1.00 96.75 466 ILE A O 1
ATOM 3680 N N . ASP A 1 467 ? 22.473 -34.773 -15.866 1.00 96.56 467 ASP A N 1
ATOM 3681 C CA . ASP A 1 467 ? 22.098 -33.381 -16.111 1.00 96.56 467 ASP A CA 1
ATOM 3682 C C . ASP A 1 467 ? 21.642 -32.680 -14.822 1.00 96.56 467 ASP A C 1
ATOM 3684 O O . ASP A 1 467 ? 21.359 -31.482 -14.824 1.00 96.56 467 ASP A O 1
ATOM 3688 N N . GLY A 1 468 ? 21.593 -33.410 -13.704 1.00 96.25 468 GLY A N 1
ATOM 3689 C CA . GLY A 1 468 ? 21.116 -32.929 -12.418 1.00 96.25 468 GLY A CA 1
ATOM 3690 C C . GLY A 1 468 ? 21.960 -31.804 -11.858 1.00 96.25 468 GLY A C 1
ATOM 3691 O O . GLY A 1 468 ? 21.410 -30.838 -11.341 1.00 96.25 468 GLY A O 1
ATOM 3692 N N . ARG A 1 469 ? 23.285 -31.856 -12.038 1.00 96.38 469 ARG A N 1
ATOM 3693 C CA . ARG A 1 469 ? 24.175 -30.763 -11.628 1.00 96.38 469 ARG A CA 1
ATOM 3694 C C . ARG A 1 469 ? 23.833 -29.467 -12.362 1.00 96.38 469 ARG A C 1
ATOM 3696 O O . ARG A 1 469 ? 23.737 -28.414 -11.742 1.00 96.38 469 ARG A O 1
ATOM 3703 N N . GLN A 1 470 ? 23.631 -29.543 -13.675 1.00 94.94 470 GLN A N 1
ATOM 3704 C CA . GLN A 1 470 ? 23.309 -28.393 -14.512 1.00 94.94 470 GLN A CA 1
ATOM 3705 C C . GLN A 1 470 ? 21.901 -27.870 -14.214 1.00 94.94 470 GLN A C 1
ATOM 3707 O O . GLN A 1 470 ? 21.744 -26.679 -13.961 1.00 94.94 470 GLN A O 1
ATOM 3712 N N . GLY A 1 471 ? 20.900 -28.752 -14.158 1.00 93.88 471 GLY A N 1
ATOM 3713 C CA . GLY A 1 471 ? 19.515 -28.386 -13.856 1.00 93.88 471 GLY A CA 1
ATOM 3714 C C . GLY A 1 471 ? 19.354 -27.773 -12.465 1.00 93.88 471 GLY A C 1
ATOM 3715 O O . GLY A 1 471 ? 18.656 -26.773 -12.308 1.00 93.88 471 GLY A O 1
ATOM 3716 N N . PHE A 1 472 ? 20.064 -28.302 -11.465 1.00 92.50 472 PHE A N 1
ATOM 3717 C CA . PHE A 1 472 ? 20.049 -27.772 -10.100 1.00 92.50 472 PHE A CA 1
ATOM 3718 C C . PHE A 1 472 ? 20.750 -26.412 -9.984 1.00 92.50 472 PHE A C 1
ATOM 3720 O O . PHE A 1 472 ? 20.289 -25.545 -9.245 1.00 92.50 472 PHE A O 1
ATOM 3727 N N . CYS A 1 473 ? 21.864 -26.205 -10.697 1.00 92.25 473 CYS A N 1
ATOM 3728 C CA . CYS A 1 473 ? 22.648 -24.970 -10.604 1.00 92.25 473 CYS A CA 1
ATOM 3729 C C . CYS A 1 473 ? 22.154 -23.842 -11.519 1.00 92.25 473 CYS A C 1
ATOM 3731 O O . CYS A 1 473 ? 22.272 -22.673 -11.152 1.00 92.25 473 CYS A O 1
ATOM 3733 N N . PHE A 1 474 ? 21.655 -24.174 -12.709 1.00 90.25 474 PHE A N 1
ATOM 3734 C CA . PHE A 1 474 ? 21.364 -23.206 -13.771 1.00 90.25 474 PHE A CA 1
ATOM 3735 C C . PHE A 1 474 ? 19.888 -23.177 -14.187 1.00 90.25 474 PHE A C 1
ATOM 3737 O O . PHE A 1 474 ? 19.500 -22.273 -14.921 1.00 90.25 474 PHE A O 1
ATOM 3744 N N . GLY A 1 475 ? 19.056 -24.106 -13.705 1.00 90.69 475 GLY A N 1
ATOM 3745 C CA . GLY A 1 475 ? 17.642 -24.198 -14.068 1.00 90.69 475 GLY A CA 1
ATOM 3746 C C . GLY A 1 475 ? 17.409 -24.847 -15.436 1.00 90.69 475 GLY A C 1
ATOM 3747 O O . GLY A 1 475 ? 18.263 -25.568 -15.962 1.00 90.69 475 GLY A O 1
ATOM 3748 N N . THR A 1 476 ? 16.229 -24.603 -16.011 1.00 92.06 476 THR A N 1
ATOM 3749 C CA . THR A 1 476 ? 15.820 -25.142 -17.316 1.00 92.06 476 THR A CA 1
ATOM 3750 C C . THR A 1 476 ? 15.372 -24.056 -18.280 1.00 92.06 476 THR A C 1
ATOM 3752 O O . THR A 1 476 ? 14.986 -22.966 -17.861 1.00 92.06 476 THR A O 1
ATOM 3755 N N . ASP A 1 477 ? 15.384 -24.375 -19.570 1.00 89.69 477 ASP A N 1
ATOM 3756 C CA . ASP A 1 477 ? 14.768 -23.556 -20.614 1.00 89.69 477 ASP A CA 1
ATOM 3757 C C . ASP A 1 477 ? 13.241 -23.774 -20.726 1.00 89.69 477 ASP A C 1
ATOM 3759 O O . ASP A 1 477 ? 12.630 -24.513 -19.947 1.00 89.69 477 ASP A O 1
ATOM 3763 N N . GLU A 1 478 ? 12.614 -23.129 -21.718 1.00 85.25 478 GLU A N 1
ATOM 3764 C CA . GLU A 1 478 ? 11.174 -23.233 -22.016 1.00 85.25 478 GLU A CA 1
ATOM 3765 C C . GLU A 1 478 ? 10.731 -24.654 -22.406 1.00 85.25 478 GLU A C 1
ATOM 3767 O O . GLU A 1 478 ? 9.555 -25.002 -22.290 1.00 85.25 478 GLU A O 1
ATOM 3772 N N . THR A 1 479 ? 11.673 -25.493 -22.841 1.00 89.56 479 THR A N 1
ATOM 3773 C CA . THR A 1 479 ? 11.435 -26.893 -23.212 1.00 89.56 479 THR A CA 1
ATOM 3774 C C . THR A 1 479 ? 11.677 -27.861 -22.055 1.00 89.56 479 THR A C 1
ATOM 3776 O O . THR A 1 479 ? 11.584 -29.072 -22.249 1.00 89.56 479 THR A O 1
ATOM 3779 N N . TRP A 1 480 ? 11.933 -27.344 -20.846 1.00 89.88 480 TRP A N 1
ATOM 3780 C CA . TRP A 1 480 ? 12.281 -28.116 -19.649 1.00 89.88 480 TRP A CA 1
ATOM 3781 C C . TRP A 1 480 ? 13.614 -28.872 -19.759 1.00 89.88 480 TRP A C 1
ATOM 3783 O O . TRP A 1 480 ? 13.828 -29.862 -19.054 1.00 89.88 480 TRP A O 1
ATOM 3793 N N . THR A 1 481 ? 14.528 -28.398 -20.609 1.00 92.50 481 THR A N 1
ATOM 3794 C CA . THR A 1 481 ? 15.879 -28.955 -20.746 1.00 92.50 481 THR A CA 1
ATOM 3795 C C . THR A 1 481 ? 16.847 -28.215 -19.822 1.00 92.50 481 THR A C 1
ATOM 3797 O O . THR A 1 481 ? 16.779 -26.992 -19.696 1.00 92.50 481 THR A O 1
ATOM 3800 N N . ALA A 1 482 ? 17.747 -28.942 -19.152 1.00 93.81 482 ALA A N 1
ATOM 3801 C CA . ALA A 1 482 ? 18.734 -28.354 -18.243 1.00 93.81 482 ALA A CA 1
ATOM 3802 C C . ALA A 1 482 ? 19.692 -27.399 -18.979 1.00 93.81 482 ALA A C 1
ATOM 3804 O O . ALA A 1 482 ? 20.287 -27.755 -20.001 1.00 93.81 482 ALA A O 1
ATOM 3805 N N . LEU A 1 483 ? 19.876 -26.194 -18.434 1.00 91.94 483 LEU A N 1
ATOM 3806 C CA . LEU A 1 483 ? 20.764 -25.187 -19.014 1.00 91.94 483 LEU A CA 1
ATOM 3807 C C . LEU A 1 483 ? 22.237 -25.546 -18.777 1.00 91.94 483 LEU A C 1
ATOM 3809 O O . LEU A 1 483 ? 22.657 -25.827 -17.657 1.00 91.94 483 LEU A O 1
ATOM 3813 N N . LYS A 1 484 ? 23.051 -25.509 -19.838 1.00 92.25 484 LYS A N 1
ATOM 3814 C CA . LYS A 1 484 ? 24.501 -25.753 -19.754 1.00 92.25 484 LYS A CA 1
ATOM 3815 C C . LYS A 1 484 ? 25.242 -24.509 -19.260 1.00 92.25 484 LYS A C 1
ATOM 3817 O O . LYS A 1 484 ? 24.833 -23.385 -19.532 1.00 92.25 484 LYS A O 1
ATOM 3822 N N . GLU A 1 485 ? 26.395 -24.709 -18.622 1.00 90.56 485 GLU A N 1
ATOM 3823 C CA . GLU A 1 485 ? 27.250 -23.620 -18.123 1.00 90.56 485 GLU A CA 1
ATOM 3824 C C . GLU A 1 485 ? 27.680 -22.636 -19.229 1.00 90.56 485 GLU A C 1
ATOM 3826 O O . GLU A 1 485 ? 27.734 -21.429 -18.994 1.00 90.56 485 GLU A O 1
ATOM 3831 N N . SER A 1 486 ? 27.897 -23.121 -20.458 1.00 86.69 486 SER A N 1
ATOM 3832 C CA . SER A 1 486 ? 28.254 -22.284 -21.613 1.00 86.69 486 SER A CA 1
ATOM 3833 C C . SER A 1 486 ? 27.160 -21.268 -21.968 1.00 86.69 486 SER A C 1
ATOM 3835 O O . SER A 1 486 ? 27.462 -20.112 -22.252 1.00 86.69 486 SER A O 1
ATOM 3837 N N . ALA A 1 487 ? 25.882 -21.647 -21.840 1.00 77.88 487 ALA A N 1
ATOM 3838 C CA . ALA A 1 487 ? 24.753 -20.753 -22.104 1.00 77.88 487 ALA A CA 1
ATOM 3839 C C . ALA A 1 487 ? 24.733 -19.539 -21.154 1.00 77.88 487 ALA A C 1
ATOM 3841 O O . ALA A 1 487 ? 24.210 -18.478 -21.505 1.00 77.88 487 ALA A O 1
ATOM 3842 N N . VAL A 1 488 ? 25.339 -19.671 -19.966 1.00 71.06 488 VAL A N 1
ATOM 3843 C CA . VAL A 1 488 ? 25.489 -18.587 -18.985 1.00 71.06 488 VAL A CA 1
ATOM 3844 C C . VAL A 1 488 ? 26.617 -17.621 -19.363 1.00 71.06 488 VAL A C 1
ATOM 3846 O O . VAL A 1 488 ? 26.518 -16.430 -19.063 1.00 71.06 488 VAL A O 1
ATOM 3849 N N . GLN A 1 489 ? 27.673 -18.104 -20.023 1.00 75.81 489 GLN A N 1
ATOM 3850 C CA . GLN A 1 489 ? 28.845 -17.302 -20.393 1.00 75.81 489 GLN A CA 1
ATOM 3851 C C . GLN A 1 489 ? 28.610 -16.459 -21.653 1.00 75.81 489 GLN A C 1
ATOM 3853 O O . GLN A 1 489 ? 28.999 -15.293 -21.677 1.00 75.81 489 GLN A O 1
ATOM 3858 N N . ASP A 1 490 ? 27.894 -16.989 -22.647 1.00 65.62 490 ASP A N 1
ATOM 3859 C CA . ASP A 1 490 ? 27.719 -16.347 -23.962 1.00 65.62 490 ASP A CA 1
ATOM 3860 C C . ASP A 1 490 ? 26.731 -15.170 -23.977 1.00 65.62 490 ASP A C 1
ATOM 3862 O O . ASP A 1 490 ? 26.338 -14.675 -25.033 1.00 65.62 490 ASP A O 1
ATOM 3866 N N . GLY A 1 491 ? 26.231 -14.743 -22.816 1.00 51.03 491 GLY A N 1
ATOM 3867 C CA . GLY A 1 491 ? 25.164 -13.747 -22.754 1.00 51.03 491 GLY A CA 1
ATOM 3868 C C . GLY A 1 491 ? 23.865 -14.204 -23.434 1.00 51.03 491 GLY A C 1
ATOM 3869 O O . GLY A 1 491 ? 22.901 -13.446 -23.459 1.00 51.03 491 GLY A O 1
ATOM 3870 N N . GLN A 1 492 ? 23.767 -15.447 -23.922 1.00 46.69 492 GLN A N 1
ATOM 3871 C CA . GLN A 1 492 ? 22.484 -16.052 -24.277 1.00 46.69 492 GLN A CA 1
ATOM 3872 C C . GLN A 1 492 ? 21.602 -16.203 -23.033 1.00 46.69 492 GLN A C 1
ATOM 3874 O O . GLN A 1 492 ? 20.402 -15.987 -23.131 1.00 46.69 492 GLN A O 1
ATOM 3879 N N . ALA A 1 493 ? 22.181 -16.363 -21.839 1.00 42.47 493 ALA A N 1
ATOM 3880 C CA . ALA A 1 493 ? 21.473 -16.181 -20.569 1.00 42.47 493 ALA A CA 1
ATOM 3881 C C . ALA A 1 493 ? 20.936 -14.752 -20.311 1.00 42.47 493 ALA A C 1
ATOM 3883 O O . ALA A 1 493 ? 20.182 -14.563 -19.363 1.00 42.47 493 ALA A O 1
ATOM 3884 N N . LEU A 1 494 ? 21.298 -13.741 -21.119 1.00 40.28 494 LEU A N 1
ATOM 3885 C CA . LEU A 1 494 ? 20.687 -12.398 -21.085 1.00 40.28 494 LEU A CA 1
ATOM 3886 C C . LEU A 1 494 ? 19.501 -12.256 -22.056 1.00 40.28 494 LEU A C 1
ATOM 3888 O O . LEU A 1 494 ? 18.737 -11.300 -21.928 1.00 40.28 494 LEU A O 1
ATOM 3892 N N . ARG A 1 495 ? 19.337 -13.174 -23.022 1.00 37.34 495 ARG A N 1
ATOM 3893 C CA . ARG A 1 495 ? 18.178 -13.223 -23.940 1.00 37.34 495 ARG A CA 1
ATOM 3894 C C . ARG A 1 495 ? 17.237 -14.400 -23.687 1.00 37.34 495 ARG A C 1
ATOM 3896 O O . ARG A 1 495 ? 16.094 -14.351 -24.127 1.00 37.34 495 ARG A O 1
ATOM 3903 N N . VAL A 1 496 ? 17.679 -15.409 -22.947 1.00 37.62 496 VAL A N 1
ATOM 3904 C CA . VAL A 1 496 ? 16.820 -16.406 -22.312 1.00 37.62 496 VAL A CA 1
ATOM 3905 C C . VAL A 1 496 ? 16.263 -15.782 -21.035 1.00 37.62 496 VAL A C 1
ATOM 3907 O O . VAL A 1 496 ? 17.008 -15.220 -20.233 1.00 37.62 496 VAL A O 1
ATOM 3910 N N . GLN A 1 497 ? 14.939 -15.844 -20.889 1.00 30.28 497 GLN A N 1
ATOM 3911 C CA . GLN A 1 497 ? 14.202 -15.516 -19.670 1.00 30.28 497 GLN A CA 1
ATOM 3912 C C . GLN A 1 497 ? 14.978 -15.982 -18.426 1.00 30.28 497 GLN A C 1
ATOM 3914 O O . GLN A 1 497 ? 15.237 -17.177 -18.278 1.00 30.28 497 GLN A O 1
ATOM 3919 N N . PRO A 1 498 ? 15.385 -15.071 -17.533 1.00 30.20 498 PRO A N 1
ATOM 3920 C CA . PRO A 1 498 ? 16.190 -15.470 -16.402 1.00 30.20 498 PRO A CA 1
ATOM 3921 C C . PRO A 1 498 ? 15.338 -16.202 -15.355 1.00 30.20 498 PRO A C 1
ATOM 3923 O O . PRO A 1 498 ? 14.519 -15.580 -14.682 1.00 30.20 498 PRO A O 1
ATOM 3926 N N . LEU A 1 499 ? 15.654 -17.468 -15.072 1.00 37.38 499 LEU A N 1
ATOM 3927 C CA . LEU A 1 499 ? 15.605 -17.986 -13.696 1.00 37.38 499 LEU A CA 1
ATOM 3928 C C . LEU A 1 499 ? 16.792 -17.365 -12.918 1.00 37.38 499 LEU A C 1
ATOM 3930 O O . LEU A 1 499 ? 17.722 -18.046 -12.498 1.00 37.38 499 LEU A O 1
ATOM 3934 N N . SER A 1 500 ? 16.834 -16.029 -12.795 1.00 31.41 500 SER A N 1
ATOM 3935 C CA . SER A 1 500 ? 17.973 -15.307 -12.202 1.00 31.41 500 SER A CA 1
ATOM 3936 C C . SER A 1 500 ? 17.911 -15.272 -10.683 1.00 31.41 500 SER A C 1
ATOM 3938 O O . SER A 1 500 ? 17.627 -14.235 -10.089 1.00 31.41 500 SER A O 1
ATOM 3940 N N . PHE A 1 501 ? 18.327 -16.351 -10.035 1.00 30.03 501 PHE A N 1
ATOM 3941 C CA . PHE A 1 501 ? 19.086 -16.179 -8.801 1.00 30.03 501 PHE A CA 1
ATOM 3942 C C . PHE A 1 501 ? 20.507 -15.725 -9.183 1.00 30.03 501 PHE A C 1
ATOM 3944 O O . PHE A 1 501 ? 21.281 -16.516 -9.713 1.00 30.03 501 PHE A O 1
ATOM 3951 N N . ARG A 1 502 ? 20.874 -14.455 -8.939 1.00 29.88 502 ARG A N 1
ATOM 3952 C CA . ARG A 1 502 ? 22.285 -14.062 -8.729 1.00 29.88 502 ARG A CA 1
ATOM 3953 C C . ARG A 1 502 ? 22.423 -12.740 -7.968 1.00 29.88 502 ARG A C 1
ATOM 3955 O O . ARG A 1 502 ? 22.280 -11.657 -8.529 1.00 29.88 502 ARG A O 1
ATOM 3962 N N . LEU A 1 503 ? 22.824 -12.866 -6.704 1.00 22.02 503 LEU A N 1
ATOM 3963 C CA . LEU A 1 503 ? 23.674 -11.899 -6.011 1.00 22.02 503 LEU A CA 1
ATOM 3964 C C . LEU A 1 503 ? 25.010 -11.774 -6.766 1.00 22.02 503 LEU A C 1
ATOM 3966 O O . LEU A 1 503 ? 25.653 -12.780 -7.071 1.00 22.02 503 LEU A O 1
ATOM 3970 N N . ARG A 1 504 ? 25.453 -10.541 -7.031 1.00 24.12 504 ARG A N 1
ATOM 3971 C CA . ARG A 1 504 ? 26.867 -10.225 -7.275 1.00 24.12 504 ARG A CA 1
ATOM 3972 C C . ARG A 1 504 ? 27.414 -9.542 -6.027 1.00 24.12 504 ARG A C 1
ATOM 3974 O O . ARG A 1 504 ? 27.123 -8.375 -5.800 1.00 24.12 504 ARG A O 1
ATOM 3981 N N . LEU A 1 505 ? 28.259 -10.243 -5.282 1.00 22.92 505 LEU A N 1
ATOM 3982 C CA . LEU A 1 505 ? 29.312 -9.607 -4.498 1.00 22.92 505 LEU A CA 1
ATOM 3983 C C . LEU A 1 505 ? 30.604 -9.729 -5.305 1.00 22.92 505 LEU A C 1
ATOM 3985 O O . LEU A 1 505 ? 31.026 -10.825 -5.670 1.00 22.92 505 LEU A O 1
ATOM 3989 N N . ARG A 1 506 ? 31.202 -8.584 -5.635 1.00 25.25 506 ARG A N 1
ATOM 3990 C CA . ARG A 1 506 ? 32.611 -8.512 -6.015 1.00 25.25 506 ARG A CA 1
ATOM 3991 C C . ARG A 1 506 ? 33.411 -8.335 -4.731 1.00 25.25 506 ARG A C 1
ATOM 3993 O O . ARG A 1 506 ? 33.160 -7.389 -3.996 1.00 25.25 506 ARG A O 1
ATOM 4000 N N . GLY A 1 507 ? 34.405 -9.197 -4.553 1.00 26.64 507 GLY A N 1
ATOM 4001 C CA . GLY A 1 507 ? 35.458 -9.048 -3.556 1.00 26.64 507 GLY A CA 1
ATOM 4002 C C . GLY A 1 507 ? 35.245 -9.937 -2.338 1.00 26.64 507 GLY A C 1
ATOM 4003 O O . GLY A 1 507 ? 34.324 -9.710 -1.570 1.00 26.64 507 GLY A O 1
ATOM 4004 N N . PHE A 1 508 ? 36.172 -10.878 -2.170 1.00 22.66 508 PHE A N 1
ATOM 4005 C CA . PHE A 1 508 ? 36.349 -11.844 -1.082 1.00 22.66 508 PHE A CA 1
ATOM 4006 C C . PHE A 1 508 ? 35.744 -13.238 -1.272 1.00 22.66 508 PHE A C 1
ATOM 4008 O O . PHE A 1 508 ? 34.547 -13.454 -1.435 1.00 22.66 508 PHE A O 1
ATOM 4015 N N . SER A 1 509 ? 36.671 -14.194 -1.250 1.00 31.48 509 SER A N 1
ATOM 4016 C CA . SER A 1 509 ? 36.488 -15.634 -1.266 1.00 31.48 509 SER A CA 1
ATOM 4017 C C . SER A 1 509 ? 35.524 -16.081 -0.170 1.00 31.48 509 SER A C 1
ATOM 4019 O O . SER A 1 509 ? 35.824 -15.923 1.010 1.00 31.48 509 SER A O 1
ATOM 4021 N N . PHE A 1 510 ? 34.417 -16.717 -0.553 1.00 23.11 510 PHE A N 1
ATOM 4022 C CA . PHE A 1 510 ? 33.678 -17.602 0.340 1.00 23.11 510 PHE A CA 1
ATOM 4023 C C . PHE A 1 510 ? 33.206 -18.844 -0.412 1.00 23.11 510 PHE A C 1
ATOM 4025 O O . PHE A 1 510 ? 32.446 -18.796 -1.377 1.00 23.11 510 PHE A O 1
ATOM 4032 N N . VAL A 1 511 ? 33.719 -19.972 0.060 1.00 27.66 511 VAL A N 1
ATOM 4033 C CA . VAL A 1 511 ? 33.310 -21.330 -0.266 1.00 27.66 511 VAL A CA 1
ATOM 4034 C C . VAL A 1 511 ? 31.952 -21.594 0.393 1.00 27.66 511 VAL A C 1
ATOM 4036 O O . VAL A 1 511 ? 31.832 -21.444 1.601 1.00 27.66 511 VAL A O 1
ATOM 4039 N N . GLY A 1 512 ? 30.965 -22.027 -0.399 1.00 29.06 512 GLY A N 1
ATOM 4040 C CA . GLY A 1 512 ? 29.844 -22.885 0.014 1.00 29.06 512 GLY A CA 1
ATOM 4041 C C . GLY A 1 512 ? 28.819 -22.339 1.020 1.00 29.06 512 GLY A C 1
ATOM 4042 O O . GLY A 1 512 ? 29.093 -22.252 2.209 1.00 29.06 512 GLY A O 1
ATOM 4043 N N . CYS A 1 513 ? 27.565 -22.165 0.581 1.00 27.45 513 CYS A N 1
ATOM 4044 C CA . CYS A 1 513 ? 26.419 -22.167 1.507 1.00 27.45 513 CYS A CA 1
ATOM 4045 C C . CYS A 1 513 ? 25.125 -22.780 0.929 1.00 27.45 513 CYS A C 1
ATOM 4047 O O . CYS A 1 513 ? 24.023 -22.314 1.185 1.00 27.45 513 CYS A O 1
ATOM 4049 N N . PHE A 1 514 ? 25.272 -23.877 0.178 1.00 30.03 514 PHE A N 1
ATOM 4050 C CA . PHE A 1 514 ? 24.294 -24.982 0.177 1.00 30.03 514 PHE A CA 1
ATOM 4051 C C . PHE A 1 514 ? 24.974 -26.366 0.334 1.00 30.03 514 PHE A C 1
ATOM 4053 O O . PHE A 1 514 ? 24.305 -27.391 0.344 1.00 30.03 514 PHE A O 1
ATOM 4060 N N . CYS A 1 515 ? 26.304 -26.401 0.535 1.00 31.00 515 CYS A N 1
ATOM 4061 C CA . CYS A 1 515 ? 27.118 -27.624 0.672 1.00 31.00 515 CYS A CA 1
ATOM 4062 C C . CYS A 1 515 ? 27.731 -27.825 2.074 1.00 31.00 515 CYS A C 1
ATOM 4064 O O . CYS A 1 515 ? 28.807 -28.401 2.209 1.00 31.00 515 CYS A O 1
ATOM 4066 N N . ARG A 1 516 ? 27.063 -27.381 3.143 1.00 25.61 516 ARG A N 1
ATOM 4067 C CA . ARG A 1 516 ? 27.364 -27.852 4.509 1.00 25.61 516 ARG A CA 1
ATOM 4068 C C . ARG A 1 516 ? 26.099 -28.346 5.208 1.00 25.61 516 ARG A C 1
ATOM 4070 O O . ARG A 1 516 ? 25.773 -27.933 6.310 1.00 25.61 516 ARG A O 1
ATOM 4077 N N . PHE A 1 517 ? 25.412 -29.277 4.554 1.00 26.53 517 PHE A N 1
ATOM 4078 C CA . PHE A 1 517 ? 24.817 -30.397 5.273 1.00 26.53 517 PHE A CA 1
ATOM 4079 C C . PHE A 1 517 ? 25.641 -31.644 4.946 1.00 26.53 517 PHE A C 1
ATOM 4081 O O . PHE A 1 517 ? 25.996 -31.915 3.803 1.00 26.53 517 PHE A O 1
ATOM 4088 N N . THR A 1 518 ? 26.040 -32.314 6.009 1.00 28.98 518 THR A N 1
ATOM 4089 C CA . THR A 1 518 ? 27.007 -33.399 6.132 1.00 28.98 518 THR A CA 1
ATOM 4090 C C . THR A 1 518 ? 26.713 -34.574 5.189 1.00 28.98 518 THR A C 1
ATOM 4092 O O . THR A 1 518 ? 25.883 -35.418 5.499 1.00 28.98 518 THR A O 1
ATOM 4095 N N . LEU A 1 519 ? 27.431 -34.664 4.066 1.00 30.31 519 LEU A N 1
ATOM 4096 C CA . LEU A 1 519 ? 27.484 -35.861 3.203 1.00 30.31 519 LEU A CA 1
ATOM 4097 C C . LEU A 1 519 ? 28.867 -36.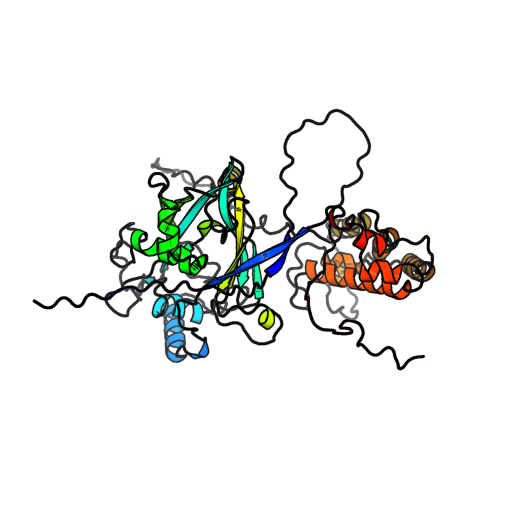543 3.221 1.00 30.31 519 LEU A C 1
ATOM 4099 O O . LEU A 1 519 ? 29.076 -37.546 2.557 1.00 30.31 519 LEU A O 1
ATOM 4103 N N . ALA A 1 520 ? 29.800 -36.052 4.045 1.00 26.66 520 ALA A N 1
ATOM 4104 C CA . ALA A 1 520 ? 31.148 -36.612 4.203 1.00 26.66 520 ALA A CA 1
ATOM 4105 C C . ALA A 1 520 ? 31.256 -37.689 5.308 1.00 26.66 520 ALA A C 1
ATOM 4107 O O . ALA A 1 520 ? 32.327 -37.884 5.875 1.00 26.66 520 ALA A O 1
ATOM 4108 N N . ARG A 1 521 ? 30.156 -38.361 5.677 1.00 29.16 521 ARG A N 1
ATOM 4109 C CA . ARG A 1 521 ? 30.192 -39.443 6.686 1.00 29.16 521 ARG A CA 1
ATOM 4110 C C . ARG A 1 521 ? 29.396 -40.700 6.333 1.00 29.16 521 ARG A C 1
ATOM 4112 O O . ARG A 1 521 ? 29.201 -41.548 7.193 1.00 29.16 521 ARG A O 1
ATOM 4119 N N . PHE A 1 522 ? 28.962 -40.817 5.086 1.00 29.00 522 PHE A N 1
ATOM 4120 C CA . PHE A 1 522 ? 28.307 -42.011 4.558 1.00 29.00 522 PHE A CA 1
ATOM 4121 C C . PHE A 1 522 ? 28.838 -42.284 3.153 1.00 29.00 522 PHE A C 1
ATOM 4123 O O . PHE A 1 522 ? 28.084 -42.150 2.207 1.00 29.00 522 PHE A O 1
ATOM 4130 N N . TRP A 1 523 ? 30.136 -42.560 3.033 1.00 33.66 523 TRP A N 1
ATOM 4131 C CA . TRP A 1 523 ? 30.777 -43.416 2.025 1.00 33.66 523 TRP A CA 1
ATOM 4132 C C . TRP A 1 523 ? 32.155 -43.790 2.565 1.00 33.66 523 TRP A C 1
ATOM 4134 O O . TRP A 1 523 ? 32.842 -42.870 3.072 1.00 33.66 523 TRP A O 1
#